Protein AF-0000000075607719 (afdb_homodimer)

Radius of gyration: 23.78 Å; Cα contacts (8 Å, |Δi|>4): 977; chains: 2; bounding box: 45×69×66 Å

Sequence (474 aa):
MRPRLVLFGDSITEQSFESGGWGAALTDRFARQADVVLRGLSGYNTRWALKVLPRAMEGAADADPAAVTVFFGANDASLPDQVQAHQNVPLEEYQTNLRAICAYFKERWPSAAIILITPPPIYETARIRDIYGVDDSARQAERTNEAAGSYAQACIAVAKELGHPVIDIWTKMQEFPDWQTSALSDGLHFTPTGNKILFDELVQTLAGIGFSKESLPYDLPLYPEIDPKDPMKAFGAMRPRLVLFGDSITEQSFESGGWGAALTDRFARQADVVLRGLSGYNTRWALKVLPRAMEGAADADPAAVTVFFGANDASLPDQVQAHQNVPLEEYQTNLRAICAYFKERWPSAAIILITPPPIYETARIRDIYGVDDSARQAERTNEAAGSYAQACIAVAKELGHPVIDIWTKMQEFPDWQTSALSDGLHFTPTGNKILFDELVQTLAGIGFSKESLPYDLPLYPEIDPKDPMKAFGA

Nearest PDB structures (foldseek):
  3mil-assembly1_B  TM=8.450E-01  e=1.207E-19  Saccharomyces cerevisiae
  1yzf-assembly1_A  TM=8.221E-01  e=1.209E-12  Enterococcus faecalis V583
  4oao-assembly1_B  TM=7.187E-01  e=6.125E-10  Geobacillus stearothermophilus
  4oap-assembly1_A  TM=7.215E-01  e=1.128E-09  Geobacillus stearothermophilus
  4rsh-assembly3_C  TM=8.138E-01  e=1.099E-07  Desulfitobacterium hafniense DCB-2

InterPro domains:
  IPR001087 GDSL lipase/esterase [PF00657] (5-202)
  IPR036514 SGNH hydrolase superfamily [G3DSA:3.40.50.1110] (2-234)
  IPR045136 Isoamyl acetate-hydrolyzing esterase Iah1-like [PTHR14209] (1-235)

Secondary structure (DSSP, 8-state):
---EEEEEESHHHHTTTSTT-HHHHHHHHTTTT-EEEEEE-TT--HHHHHHHHHHHTTTT-SS--SEEEEE--TTTTS-TTSTTGGG---HHHHHHHHHHHHHHHHHH-TTPEEEEEPPPP--HHHHHHHHHSS--TTSPPSS-HHHHHHHHHHHHHHHHHHT--EE-HHHHHHTSTTHHHHTBSSSSSBPHHHHHHHHHHHHHHHHHTT-STTTSPPSS--GGGS-TTSGGGGG--/---EEEEEESHHHHTTTSTT-HHHHHHHHTTTT-EEEEEE-TT--HHHHHHHHHHHTTTT-SS--SEEEEE--TTTTS-TTSTTGGG---HHHHHHHHHHHHHHHHHH-TTPEEEEEPPPP--HHHHHHHHHSS--TTSPPSS-HHHHHHHHHHHHHHHHHHT--EE-HHHHHHTSTTHHHHTBSSSSSBPHHHHHHHHHHHHHHHHHTT-STTTSPPSS--GGGS-TTSGGGGG--

Foldseek 3Di:
DAAEEEEAEEVLQVCQCPVLRLQVVVCVQCPQRHYYHGQYHYLAALVRCLVCVVVSCVVVDPAAHQAYEYEHQLQCLFDCPDPSVVSHDPLVRSLVSVLSSVVVSCVVHVNYAYEYEQFAAFDFQLQCCVVPVDRDPVDGGRHHRVSSVSNLVSRVVSCVVVVGHYHSNRVQLVVDPPSQVQADPRRGHGDSVVSVSVNVSVQVSCVVVPHHPVRTDGNFDDPVRADPVHRCVSVPD/DAAEEEEAEEVLQVCQCPVLRLQVVVCVQCPQRHYYHGQYHYLAALVRCLVCVVVSCVVVDPAAHQAYEYEHQLQCLFDCPDPSVVSHDPLVRSLVSVLSSVVVSCVVHVNYAYEYEQFAAFDFQLQCCVVPVDRDPVDGGRHHRVSSVSNLVSRVVSCVVVVGHYHSNRVQLVVDPPSQVQADPRRGHGDSVVSVSVNVSVQVSCVVVPHHPVRTDGNFDDPVRADPVHRCVSVPD

Solvent-accessible surface area (backbone atoms only — not comparable to full-atom values): 24107 Å² total; per-residue (Å²): 130,76,44,31,38,37,42,34,25,12,39,68,46,37,49,13,20,39,72,38,16,31,54,16,47,50,38,35,69,30,52,48,42,40,46,60,40,84,42,28,36,50,70,39,20,50,73,58,44,60,74,41,40,72,69,66,45,59,88,64,56,94,57,64,31,56,30,34,40,44,38,43,38,61,38,16,30,22,32,75,87,39,69,65,23,71,38,34,41,59,70,69,56,44,46,51,39,53,52,51,51,52,49,51,45,45,69,76,20,67,77,32,41,53,35,38,31,28,15,51,52,40,28,38,65,41,34,28,22,67,76,68,73,40,84,48,91,86,56,78,41,37,44,44,36,68,45,23,47,54,46,24,52,43,44,48,49,52,23,58,74,72,70,36,55,64,44,60,42,31,64,55,47,67,70,40,83,63,26,56,68,52,24,18,71,49,16,62,44,63,26,48,55,30,19,46,54,53,35,53,53,48,53,51,53,36,40,73,72,65,48,39,77,86,70,48,66,67,61,68,76,52,50,92,68,40,44,70,92,48,48,64,64,61,76,49,132,131,74,44,32,36,37,40,33,24,13,39,67,47,38,49,14,21,39,73,38,16,32,52,16,46,49,37,35,69,31,51,50,41,42,46,61,40,86,42,28,36,49,70,40,21,49,72,58,45,60,73,41,42,72,67,65,46,57,87,65,58,95,58,62,31,57,30,34,37,45,39,44,36,60,39,16,32,21,34,75,87,38,71,65,24,68,38,34,41,59,69,69,56,43,45,51,37,52,53,50,50,51,50,50,44,43,67,76,22,67,78,32,42,53,35,38,30,28,15,51,50,41,28,38,65,40,34,29,23,69,75,68,73,40,84,50,88,88,56,79,40,36,45,42,35,69,46,21,48,54,45,22,52,43,45,48,49,52,23,58,72,73,70,34,55,63,45,60,42,30,63,55,47,66,71,39,84,62,27,56,69,52,23,19,70,49,16,63,46,63,27,49,56,29,20,46,54,52,36,53,53,48,52,52,54,36,39,72,73,67,48,39,78,86,68,48,67,66,60,67,77,52,49,91,69,38,43,71,93,48,48,65,64,59,75,51,135

Structure (mmCIF, N/CA/C/O backbone):
data_AF-0000000075607719-model_v1
#
loop_
_entity.id
_entity.type
_entity.pdbx_description
1 polymer 'Uncharacterized protein'
#
loop_
_atom_site.group_PDB
_atom_site.id
_atom_site.type_symbol
_atom_site.label_atom_id
_atom_site.label_alt_id
_atom_site.label_comp_id
_atom_site.label_asym_id
_atom_site.label_entity_id
_atom_site.label_seq_id
_atom_site.pdbx_PDB_ins_code
_atom_site.Cartn_x
_atom_site.Cartn_y
_atom_site.Cartn_z
_atom_site.occupancy
_atom_site.B_iso_or_equiv
_atom_site.auth_seq_id
_atom_site.auth_comp_id
_atom_site.auth_asym_id
_atom_site.auth_atom_id
_atom_site.pdbx_PDB_model_num
ATOM 1 N N . MET A 1 1 ? -2.654 -5.449 19.297 1 75.88 1 MET A N 1
ATOM 2 C CA . MET A 1 1 ? -1.777 -5.156 18.172 1 75.88 1 MET A CA 1
ATOM 3 C C . MET A 1 1 ? -2.555 -5.18 16.859 1 75.88 1 MET A C 1
ATOM 5 O O . MET A 1 1 ? -3.457 -6 16.688 1 75.88 1 MET A O 1
ATOM 9 N N . ARG A 1 2 ? -2.336 -4.227 15.969 1 89.94 2 ARG A N 1
ATOM 10 C CA . ARG A 1 2 ? -2.947 -4.105 14.648 1 89.94 2 ARG A CA 1
ATOM 11 C C . ARG A 1 2 ? -2.689 -5.352 13.805 1 89.94 2 ARG A C 1
ATOM 13 O O . ARG A 1 2 ? -1.55 -5.805 13.695 1 89.94 2 ARG A O 1
ATOM 20 N N . PRO A 1 3 ? -3.789 -6.062 13.375 1 96 3 PRO A N 1
ATOM 21 C CA . PRO A 1 3 ? -3.578 -7.27 12.57 1 96 3 PRO A CA 1
ATOM 22 C C . PRO A 1 3 ? -2.85 -6.988 11.258 1 96 3 PRO A C 1
ATOM 24 O O . PRO A 1 3 ? -2.803 -5.84 10.812 1 96 3 PRO A O 1
ATOM 27 N N . ARG A 1 4 ? -2.307 -8.109 10.734 1 97.38 4 ARG A N 1
ATOM 28 C CA . ARG A 1 4 ? -1.564 -8.008 9.484 1 97.38 4 ARG A CA 1
ATOM 29 C C . ARG A 1 4 ? -2.121 -8.969 8.438 1 97.38 4 ARG A C 1
ATOM 31 O O . ARG A 1 4 ? -2.574 -10.062 8.773 1 97.38 4 ARG A O 1
ATOM 38 N N . LEU A 1 5 ? -2.148 -8.516 7.211 1 98.69 5 LEU A N 1
ATOM 39 C CA . LEU A 1 5 ? -2.396 -9.344 6.031 1 98.69 5 LEU A CA 1
ATOM 40 C C . LEU A 1 5 ? -1.133 -9.477 5.188 1 98.69 5 LEU A C 1
ATOM 42 O O . LEU A 1 5 ? -0.528 -8.477 4.805 1 98.69 5 LEU A O 1
ATOM 46 N N . VAL A 1 6 ? -0.726 -10.711 4.906 1 98.81 6 VAL A N 1
ATOM 47 C CA . VAL A 1 6 ? 0.466 -10.945 4.098 1 98.81 6 VAL A CA 1
ATOM 48 C C . VAL A 1 6 ? 0.059 -11.422 2.705 1 98.81 6 VAL A C 1
ATOM 50 O O . VAL A 1 6 ? -0.718 -12.375 2.568 1 98.81 6 VAL A O 1
ATOM 53 N N . LEU A 1 7 ? 0.53 -10.719 1.669 1 98.94 7 LEU A N 1
ATOM 54 C CA . LEU A 1 7 ? 0.236 -11.07 0.285 1 98.94 7 LEU A CA 1
ATOM 55 C C . LEU A 1 7 ? 1.417 -11.797 -0.353 1 98.94 7 LEU A C 1
ATOM 57 O O . LEU A 1 7 ? 2.43 -11.172 -0.68 1 98.94 7 LEU A O 1
ATOM 61 N N . PHE A 1 8 ? 1.287 -13.07 -0.515 1 98.94 8 PHE A N 1
ATOM 62 C CA . PHE A 1 8 ? 2.357 -13.891 -1.067 1 98.94 8 PHE A CA 1
ATOM 63 C C . PHE A 1 8 ? 1.982 -14.414 -2.449 1 98.94 8 PHE A C 1
ATOM 65 O O . PHE A 1 8 ? 0.894 -14.961 -2.639 1 98.94 8 PHE A O 1
ATOM 72 N N . GLY A 1 9 ? 2.881 -14.195 -3.393 1 98.88 9 GLY A N 1
ATOM 73 C CA . GLY A 1 9 ? 2.562 -14.656 -4.734 1 98.88 9 GLY A CA 1
ATOM 74 C C . GLY A 1 9 ? 3.602 -14.25 -5.766 1 98.88 9 GLY A C 1
ATOM 75 O O . GLY A 1 9 ? 4.742 -13.938 -5.414 1 98.88 9 GLY A O 1
ATOM 76 N N . ASP A 1 10 ? 3.244 -14.336 -7.016 1 98.69 10 ASP A N 1
ATOM 77 C CA . ASP A 1 10 ? 4.18 -14.078 -8.109 1 98.69 10 ASP A CA 1
ATOM 78 C C . ASP A 1 10 ? 4.117 -12.617 -8.555 1 98.69 10 ASP A C 1
ATOM 80 O O . ASP A 1 10 ? 4.043 -11.711 -7.723 1 98.69 10 ASP A O 1
ATOM 84 N N . SER A 1 11 ? 4.207 -12.352 -9.891 1 98.75 11 SER A N 1
ATOM 85 C CA . SER A 1 11 ? 4.254 -10.977 -10.398 1 98.75 11 SER A CA 1
ATOM 86 C C . SER A 1 11 ? 2.924 -10.266 -10.188 1 98.75 11 SER A C 1
ATOM 88 O O . SER A 1 11 ? 2.891 -9.055 -9.984 1 98.75 11 SER A O 1
ATOM 90 N N . ILE A 1 12 ? 1.839 -10.977 -10.281 1 98.88 12 ILE A N 1
ATOM 91 C CA . ILE A 1 12 ? 0.529 -10.359 -10.102 1 98.88 12 ILE A CA 1
ATOM 92 C C . ILE A 1 12 ? 0.403 -9.812 -8.688 1 98.88 12 ILE A C 1
ATOM 94 O O . ILE A 1 12 ? -0.2 -8.758 -8.469 1 98.88 12 ILE A O 1
ATOM 98 N N . THR A 1 13 ? 0.985 -10.523 -7.73 1 98.94 13 THR A N 1
ATOM 99 C CA . THR A 1 13 ? 1.04 -10.039 -6.355 1 98.94 13 THR A CA 1
ATOM 100 C C . THR A 1 13 ? 2.049 -8.898 -6.223 1 98.94 13 THR A C 1
ATOM 102 O O . THR A 1 13 ? 1.757 -7.871 -5.605 1 98.94 13 THR A O 1
ATOM 105 N N . GLU A 1 14 ? 3.236 -9.062 -6.824 1 98.81 14 GLU A N 1
ATOM 106 C CA . GLU A 1 14 ? 4.262 -8.023 -6.738 1 98.81 14 GLU A CA 1
ATOM 107 C C . GLU A 1 14 ? 3.752 -6.695 -7.289 1 98.81 14 GLU A C 1
ATOM 109 O O . GLU A 1 14 ? 4.094 -5.629 -6.766 1 98.81 14 GLU A O 1
ATOM 114 N N . GLN A 1 15 ? 2.896 -6.77 -8.266 1 98.75 15 GLN A N 1
ATOM 115 C CA . GLN A 1 15 ? 2.41 -5.582 -8.961 1 98.75 15 GLN A CA 1
ATOM 116 C C . GLN A 1 15 ? 1.126 -5.059 -8.328 1 98.75 15 GLN A C 1
ATOM 118 O O . GLN A 1 15 ? 0.489 -4.148 -8.859 1 98.75 15 GLN A O 1
ATOM 123 N N . SER A 1 16 ? 0.761 -5.602 -7.172 1 98.88 16 SER A N 1
ATOM 124 C CA . SER A 1 16 ? -0.547 -5.305 -6.598 1 98.88 16 SER A CA 1
ATOM 125 C C . SER A 1 16 ? -0.588 -3.9 -6.008 1 98.88 16 SER A C 1
ATOM 127 O O . SER A 1 16 ? -1.635 -3.449 -5.539 1 98.88 16 SER A O 1
ATOM 129 N N . PHE A 1 17 ? 0.496 -3.123 -6.105 1 98.81 17 PHE A N 1
ATOM 130 C CA . PHE A 1 17 ? 0.495 -1.762 -5.582 1 98.81 17 PHE A CA 1
ATOM 131 C C . PHE A 1 17 ? 0.686 -0.751 -6.707 1 98.81 17 PHE A C 1
ATOM 133 O O . PHE A 1 17 ? 0.879 0.44 -6.453 1 98.81 17 PHE A O 1
ATOM 140 N N . GLU A 1 18 ? 0.669 -1.187 -7.922 1 98.25 18 GLU A N 1
ATOM 141 C CA . GLU A 1 18 ? 0.534 -0.258 -9.039 1 98.25 18 GLU A CA 1
ATOM 142 C C . GLU A 1 18 ? -0.765 0.537 -8.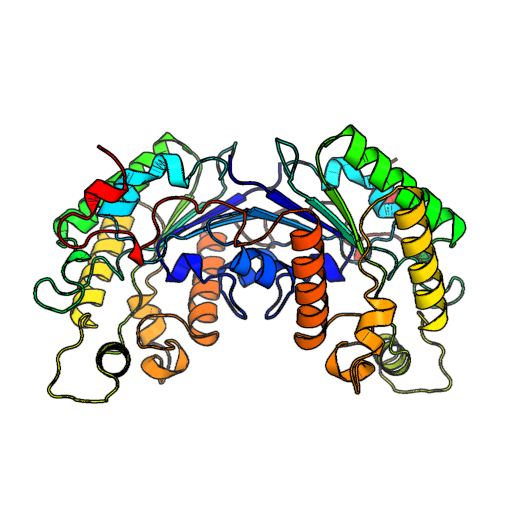945 1 98.25 18 GLU A C 1
ATOM 144 O O . GLU A 1 18 ? -1.632 0.223 -8.125 1 98.25 18 GLU A O 1
ATOM 149 N N . SER A 1 19 ? -0.853 1.609 -9.773 1 97.38 19 SER A N 1
ATOM 150 C CA . SER A 1 19 ? -2.088 2.385 -9.766 1 97.38 19 SER A CA 1
ATOM 151 C C . SER A 1 19 ? -3.299 1.502 -10.047 1 97.38 19 SER A C 1
ATOM 153 O O . SER A 1 19 ? -3.338 0.799 -11.055 1 97.38 19 SER A O 1
ATOM 155 N N . GLY A 1 20 ? -4.18 1.452 -9.055 1 97.5 20 GLY A N 1
ATOM 156 C CA . GLY A 1 20 ? -5.371 0.627 -9.195 1 97.5 20 GLY A CA 1
ATOM 157 C C . GLY A 1 20 ? -5.16 -0.803 -8.734 1 97.5 20 GLY A C 1
ATOM 158 O O . GLY A 1 20 ? -6.023 -1.66 -8.945 1 97.5 20 GLY A O 1
ATOM 159 N N . GLY A 1 21 ? -4.059 -1.127 -8.102 1 98.75 21 GLY A N 1
ATOM 160 C CA . GLY A 1 21 ? -3.729 -2.484 -7.703 1 98.75 21 GLY A CA 1
ATOM 161 C C . GLY A 1 21 ? -4.535 -2.967 -6.512 1 98.75 21 GLY A C 1
ATOM 162 O O . GLY A 1 21 ? -4.93 -2.168 -5.66 1 98.75 21 GLY A O 1
ATOM 163 N N . TRP A 1 22 ? -4.707 -4.258 -6.426 1 98.94 22 TRP A N 1
ATOM 164 C CA . TRP A 1 22 ? -5.57 -4.836 -5.402 1 98.94 22 TRP A CA 1
ATOM 165 C C . TRP A 1 22 ? -4.91 -4.766 -4.031 1 98.94 22 TRP A C 1
ATOM 167 O O . TRP A 1 22 ? -5.594 -4.656 -3.012 1 98.94 22 TRP A O 1
ATOM 177 N N . GLY A 1 23 ? -3.58 -4.859 -3.92 1 98.94 23 GLY A N 1
ATOM 178 C CA . GLY A 1 23 ? -2.895 -4.676 -2.65 1 98.94 23 GLY A CA 1
ATOM 179 C C . GLY A 1 23 ? -3.029 -3.27 -2.098 1 98.94 23 GLY A C 1
ATOM 180 O O . GLY A 1 23 ? -3.23 -3.086 -0.896 1 98.94 23 GLY A O 1
ATOM 181 N N . ALA A 1 24 ? -2.887 -2.285 -3.01 1 98.88 24 ALA A N 1
ATOM 182 C CA . ALA A 1 24 ? -3.08 -0.894 -2.607 1 98.88 24 ALA A CA 1
ATOM 183 C C . ALA A 1 24 ? -4.508 -0.655 -2.123 1 98.88 24 ALA A C 1
ATOM 185 O O . ALA A 1 24 ? -4.719 -0.017 -1.09 1 98.88 24 ALA A O 1
ATOM 186 N N . ALA A 1 25 ? -5.434 -1.205 -2.857 1 98.88 25 ALA A N 1
ATOM 187 C CA . ALA A 1 25 ? -6.836 -1.051 -2.49 1 98.88 25 ALA A CA 1
ATOM 188 C C . ALA A 1 25 ? -7.117 -1.679 -1.128 1 98.88 25 ALA A C 1
ATOM 190 O O . ALA A 1 25 ? -7.887 -1.133 -0.332 1 98.88 25 ALA A O 1
ATOM 191 N N . LEU A 1 26 ? -6.52 -2.812 -0.906 1 98.88 26 LEU A N 1
ATOM 192 C CA . LEU A 1 26 ? -6.68 -3.479 0.382 1 98.88 26 LEU A CA 1
ATOM 193 C C . LEU A 1 26 ? -6.121 -2.621 1.511 1 98.88 26 LEU A C 1
ATOM 195 O O . LEU A 1 26 ? -6.734 -2.506 2.574 1 98.88 26 LEU A O 1
ATOM 199 N N . THR A 1 27 ? -4.941 -2.027 1.295 1 98.81 27 THR A N 1
ATOM 200 C CA . THR A 1 27 ? -4.301 -1.163 2.279 1 98.81 27 THR A CA 1
ATOM 201 C C . THR A 1 27 ? -5.172 0.053 2.58 1 98.81 27 THR A C 1
ATOM 203 O O . THR A 1 27 ? -5.32 0.447 3.738 1 98.81 27 THR A O 1
ATOM 206 N N . ASP A 1 28 ? -5.719 0.573 1.542 1 98.62 28 ASP A N 1
ATOM 207 C CA . ASP A 1 28 ? -6.613 1.715 1.706 1 98.62 28 ASP A CA 1
ATOM 208 C C . ASP A 1 28 ? -7.852 1.33 2.508 1 98.62 28 ASP A C 1
ATOM 210 O O . ASP A 1 28 ? -8.242 2.037 3.441 1 98.62 28 ASP A O 1
ATOM 214 N N . ARG A 1 29 ? -8.461 0.216 2.182 1 98.38 29 ARG A N 1
ATOM 215 C CA . ARG A 1 29 ? -9.688 -0.243 2.824 1 98.38 29 ARG A CA 1
ATOM 216 C C . ARG A 1 29 ? -9.484 -0.429 4.324 1 98.38 29 ARG A C 1
ATOM 218 O O . ARG A 1 29 ? -10.359 -0.098 5.121 1 98.38 29 ARG A O 1
ATOM 225 N N . PHE A 1 30 ? -8.344 -0.918 4.66 1 98.38 30 PHE A N 1
ATOM 226 C CA . PHE A 1 30 ? -8.141 -1.287 6.055 1 98.38 30 PHE A CA 1
ATOM 227 C C . PHE A 1 30 ? -7.184 -0.314 6.738 1 98.38 30 PHE A C 1
ATOM 229 O O . PHE A 1 30 ? -6.57 -0.648 7.754 1 98.38 30 PHE A O 1
ATOM 236 N N . ALA A 1 31 ? -7.133 0.911 6.07 1 97 31 ALA A N 1
ATOM 237 C CA . ALA A 1 31 ? -6.352 1.951 6.738 1 97 31 ALA A CA 1
ATOM 238 C C . ALA A 1 31 ? -6.824 2.152 8.172 1 97 31 ALA A C 1
ATOM 240 O O . ALA A 1 31 ? -8.031 2.186 8.438 1 97 31 ALA A O 1
ATOM 241 N N . ARG A 1 32 ? -5.918 2.18 9.188 1 96.38 32 ARG A N 1
ATOM 242 C CA . ARG A 1 32 ? -6.184 2.408 10.609 1 96.38 32 ARG A CA 1
ATOM 243 C C . ARG A 1 32 ? -6.707 1.142 11.273 1 96.38 32 ARG A C 1
ATOM 245 O O . ARG A 1 32 ? -7.172 1.183 12.414 1 96.38 32 ARG A O 1
ATOM 252 N N . GLN A 1 33 ? -6.766 0.029 10.562 1 97.69 33 GLN A N 1
ATOM 253 C CA . GLN A 1 33 ? -7.301 -1.192 11.156 1 97.69 33 GLN A CA 1
ATOM 254 C C . GLN A 1 33 ? -6.32 -2.352 11.008 1 97.69 33 GLN A C 1
ATOM 256 O O . GLN A 1 33 ? -6.227 -3.209 11.891 1 97.69 33 GLN A O 1
ATOM 261 N N . ALA A 1 34 ? -5.547 -2.387 9.875 1 97.94 34 ALA A N 1
ATOM 262 C CA . ALA A 1 34 ? -4.641 -3.496 9.594 1 97.94 34 ALA A CA 1
ATOM 263 C C . ALA A 1 34 ? -3.48 -3.045 8.711 1 97.94 34 ALA A C 1
ATOM 265 O O . ALA A 1 34 ? -3.582 -2.033 8.016 1 97.94 34 ALA A O 1
ATOM 266 N N . ASP A 1 35 ? -2.414 -3.754 8.828 1 97.88 35 ASP A N 1
ATOM 267 C CA . ASP A 1 35 ? -1.289 -3.566 7.918 1 97.88 35 ASP A CA 1
ATOM 268 C C . ASP A 1 35 ? -1.28 -4.637 6.828 1 97.88 35 ASP A C 1
ATOM 270 O O . ASP A 1 35 ? -1.617 -5.793 7.086 1 97.88 35 ASP A O 1
ATOM 274 N N . VAL A 1 36 ? -0.948 -4.238 5.648 1 98.62 36 VAL A N 1
ATOM 275 C CA . VAL A 1 36 ? -0.794 -5.148 4.516 1 98.62 36 VAL A CA 1
ATOM 276 C C . VAL A 1 36 ? 0.68 -5.246 4.129 1 98.62 36 VAL A C 1
ATOM 278 O O . VAL A 1 36 ? 1.356 -4.227 3.971 1 98.62 36 VAL A O 1
ATOM 281 N N . VAL A 1 37 ? 1.178 -6.469 4.027 1 98.31 37 VAL A N 1
ATOM 282 C CA . VAL A 1 37 ? 2.588 -6.699 3.73 1 98.31 37 VAL A CA 1
ATOM 283 C C . VAL A 1 37 ? 2.721 -7.418 2.389 1 98.31 37 VAL A C 1
ATOM 285 O O . VAL A 1 37 ? 2.111 -8.469 2.174 1 98.31 37 VAL A O 1
ATOM 288 N N . LEU A 1 38 ? 3.518 -6.84 1.524 1 98.75 38 LEU A N 1
ATOM 289 C CA . LEU A 1 38 ? 3.691 -7.344 0.168 1 98.75 38 LEU A CA 1
ATOM 290 C C . LEU A 1 38 ? 4.879 -8.297 0.091 1 98.75 38 LEU A C 1
ATOM 292 O O . LEU A 1 38 ? 6.004 -7.926 0.426 1 98.75 38 LEU A O 1
ATOM 296 N N . ARG A 1 39 ? 4.613 -9.492 -0.317 1 98.69 39 ARG A N 1
ATOM 297 C CA . ARG A 1 39 ? 5.637 -10.5 -0.581 1 98.69 39 ARG A CA 1
ATOM 298 C C . ARG A 1 39 ? 5.41 -11.164 -1.936 1 98.69 39 ARG A C 1
ATOM 300 O O . ARG A 1 39 ? 5.328 -12.391 -2.025 1 98.69 39 ARG A O 1
ATOM 307 N N . GLY A 1 40 ? 5.355 -10.32 -2.961 1 98.75 40 GLY A N 1
ATOM 308 C CA . GLY A 1 40 ? 5.25 -10.789 -4.332 1 98.75 40 GLY A CA 1
ATOM 309 C C . GLY A 1 40 ? 6.602 -11.023 -4.988 1 98.75 40 GLY A C 1
ATOM 310 O O . GLY A 1 40 ? 7.535 -10.242 -4.797 1 98.75 40 GLY A O 1
ATOM 311 N N . LEU A 1 41 ? 6.73 -12.125 -5.746 1 98.5 41 LEU A N 1
ATOM 312 C CA . LEU A 1 41 ? 7.969 -12.523 -6.406 1 98.5 41 LEU A CA 1
ATOM 313 C C . LEU A 1 41 ? 7.742 -12.758 -7.895 1 98.5 41 LEU A C 1
ATOM 315 O O . LEU A 1 41 ? 7.398 -13.867 -8.305 1 98.5 41 LEU A O 1
ATOM 319 N N . SER A 1 42 ? 8.023 -11.711 -8.703 1 98.19 42 SER A N 1
ATOM 320 C CA . SER A 1 42 ? 7.77 -11.742 -10.141 1 98.19 42 SER A CA 1
ATOM 321 C C . SER A 1 42 ? 8.477 -12.914 -10.805 1 98.19 42 SER A C 1
ATOM 323 O O . SER A 1 42 ? 9.664 -13.148 -10.57 1 98.19 42 SER A O 1
ATOM 325 N N . GLY A 1 43 ? 7.746 -13.641 -11.555 1 97.88 43 GLY A N 1
ATOM 326 C CA . GLY A 1 43 ? 8.297 -14.727 -12.352 1 97.88 43 GLY A CA 1
ATOM 327 C C . GLY A 1 43 ? 8.359 -16.047 -11.594 1 97.88 43 GLY A C 1
ATOM 328 O O . GLY A 1 43 ? 8.594 -17.094 -12.188 1 97.88 43 GLY A O 1
ATOM 329 N N . TYR A 1 44 ? 8.141 -16.016 -10.328 1 98.5 44 TYR A N 1
ATOM 330 C CA . TYR A 1 44 ? 8.328 -17.219 -9.508 1 98.5 44 TYR A CA 1
ATOM 331 C C . TYR A 1 44 ? 7.16 -18.188 -9.688 1 98.5 44 TYR A C 1
ATOM 333 O O . TYR A 1 44 ? 6.004 -17.766 -9.773 1 98.5 44 TYR A O 1
ATOM 341 N N . ASN A 1 45 ? 7.461 -19.438 -9.812 1 98.69 45 ASN A N 1
ATOM 342 C CA . ASN A 1 45 ? 6.52 -20.547 -9.711 1 98.69 45 ASN A CA 1
ATOM 343 C C . ASN A 1 45 ? 6.512 -21.141 -8.305 1 98.69 45 ASN A C 1
ATOM 345 O O . ASN A 1 45 ? 7.211 -20.672 -7.414 1 98.69 45 ASN A O 1
ATOM 349 N N . THR A 1 46 ? 5.672 -22.109 -8.078 1 98.81 46 THR A N 1
ATOM 350 C CA . THR A 1 46 ? 5.52 -22.656 -6.734 1 98.81 46 THR A CA 1
ATOM 351 C C . THR A 1 46 ? 6.785 -23.391 -6.301 1 98.81 46 THR A C 1
ATOM 353 O O . THR A 1 46 ? 7.113 -23.438 -5.113 1 98.81 46 THR A O 1
ATOM 356 N N . ARG A 1 47 ? 7.516 -24.016 -7.281 1 98.19 47 ARG A N 1
ATOM 357 C CA . ARG A 1 47 ? 8.758 -24.703 -6.965 1 98.19 47 ARG A CA 1
ATOM 358 C C . ARG A 1 47 ? 9.789 -23.734 -6.395 1 98.19 47 ARG A C 1
ATOM 360 O O . ARG A 1 47 ? 10.414 -24.016 -5.371 1 98.19 47 ARG A O 1
ATOM 367 N N . TRP A 1 48 ? 9.969 -22.641 -7.031 1 98.06 48 TRP A N 1
ATOM 368 C CA . TRP A 1 48 ? 10.906 -21.609 -6.586 1 98.06 48 TRP A CA 1
ATOM 369 C C . TRP A 1 48 ? 10.438 -20.984 -5.277 1 98.06 48 TRP A C 1
ATOM 371 O O . TRP A 1 48 ? 11.234 -20.75 -4.367 1 98.06 48 TRP A O 1
ATOM 381 N N . ALA A 1 49 ? 9.141 -20.672 -5.172 1 98.31 49 ALA A N 1
ATOM 382 C CA . ALA A 1 49 ? 8.562 -20.078 -3.971 1 98.31 49 ALA A CA 1
ATOM 383 C C . ALA A 1 49 ? 8.82 -20.953 -2.748 1 98.31 49 ALA A C 1
ATOM 385 O O . ALA A 1 49 ? 9.18 -20.438 -1.682 1 98.31 49 ALA A O 1
ATOM 386 N N . LEU A 1 50 ? 8.609 -22.219 -2.928 1 97.81 50 LEU A N 1
ATOM 387 C CA . LEU A 1 50 ? 8.812 -23.141 -1.825 1 97.81 50 LEU A CA 1
ATOM 388 C C . LEU A 1 50 ? 10.266 -23.109 -1.355 1 97.81 50 LEU A C 1
ATOM 390 O O . LEU A 1 50 ? 10.539 -23.188 -0.154 1 97.81 50 LEU A O 1
ATOM 394 N N . LYS A 1 51 ? 11.18 -22.969 -2.266 1 96.75 51 LYS A N 1
ATOM 395 C CA . LYS A 1 51 ? 12.609 -22.969 -1.962 1 96.75 51 LYS A CA 1
ATOM 396 C C . LYS A 1 51 ? 12.992 -21.75 -1.125 1 96.75 51 LYS A C 1
ATOM 398 O O . LYS A 1 51 ? 13.875 -21.828 -0.269 1 96.75 51 LYS A O 1
ATOM 403 N N . VAL A 1 52 ? 12.312 -20.688 -1.309 1 97.19 52 VAL A N 1
ATOM 404 C CA . VAL A 1 52 ? 12.773 -19.438 -0.7 1 97.19 52 VAL A CA 1
ATOM 405 C C . VAL A 1 52 ? 11.797 -18.984 0.381 1 97.19 52 VAL A C 1
ATOM 407 O O . VAL A 1 52 ? 11.93 -17.906 0.936 1 97.19 52 VAL A O 1
ATOM 410 N N . LEU A 1 53 ? 10.891 -19.812 0.711 1 97.56 53 LEU A N 1
ATOM 411 C CA . LEU A 1 53 ? 9.719 -19.453 1.508 1 97.56 53 LEU A CA 1
ATOM 412 C C . LEU A 1 53 ? 10.141 -18.844 2.842 1 97.56 53 LEU A C 1
ATOM 414 O O . LEU A 1 53 ? 9.688 -17.766 3.199 1 97.56 53 LEU A O 1
ATOM 418 N N . PRO A 1 54 ? 11.055 -19.391 3.641 1 96.31 54 PRO A N 1
ATOM 419 C CA . PRO A 1 54 ? 11.445 -18.781 4.91 1 96.31 54 PRO A CA 1
ATOM 420 C C . PRO A 1 54 ? 12.07 -17.391 4.734 1 96.31 54 PRO A C 1
ATOM 422 O O . PRO A 1 54 ? 11.766 -16.469 5.5 1 96.31 54 PRO A O 1
ATOM 425 N N . ARG A 1 55 ? 12.867 -17.25 3.703 1 95.81 55 ARG A N 1
ATOM 426 C CA . ARG A 1 55 ? 13.516 -15.969 3.451 1 95.81 55 ARG A CA 1
ATOM 427 C C . ARG A 1 55 ? 12.508 -14.922 2.996 1 95.81 55 ARG A C 1
ATOM 429 O O . ARG A 1 55 ? 12.586 -13.758 3.389 1 95.81 55 ARG A O 1
ATOM 436 N N . ALA A 1 56 ? 11.578 -15.398 2.162 1 96.88 56 ALA A N 1
ATOM 437 C CA . ALA A 1 56 ? 10.555 -14.492 1.648 1 96.88 56 ALA A CA 1
ATOM 438 C C . ALA A 1 56 ? 9.703 -13.938 2.781 1 96.88 56 ALA A C 1
ATOM 440 O O . ALA A 1 56 ? 9.195 -12.812 2.689 1 96.88 56 ALA A O 1
ATOM 441 N N . MET A 1 57 ? 9.633 -14.68 3.893 1 97.12 57 MET A N 1
ATOM 442 C CA . MET A 1 57 ? 8.719 -14.297 4.965 1 97.12 57 MET A CA 1
ATOM 443 C C . MET A 1 57 ? 9.461 -13.578 6.086 1 97.12 57 MET A C 1
ATOM 445 O O . MET A 1 57 ? 8.859 -13.148 7.07 1 97.12 57 MET A O 1
ATOM 449 N N . GLU A 1 58 ? 10.742 -13.453 5.898 1 94 58 GLU A N 1
ATOM 450 C CA . GLU A 1 58 ? 11.492 -12.727 6.914 1 94 58 GLU A CA 1
ATOM 451 C C . GLU A 1 58 ? 10.93 -11.32 7.121 1 94 58 GLU A C 1
ATOM 453 O O . GLU A 1 58 ? 10.75 -10.57 6.16 1 94 58 GLU A O 1
ATOM 458 N N . GLY A 1 59 ? 10.57 -11.031 8.375 1 92 59 GLY A N 1
ATOM 459 C CA . GLY A 1 59 ? 10.102 -9.703 8.734 1 92 59 GLY A CA 1
ATOM 460 C C . GLY A 1 59 ? 8.664 -9.445 8.312 1 92 59 GLY A C 1
ATOM 461 O O . GLY A 1 59 ? 8.148 -8.336 8.477 1 92 59 GLY A O 1
ATOM 462 N N . ALA A 1 60 ? 7.992 -10.492 7.742 1 94.44 60 ALA A N 1
ATOM 463 C CA . ALA A 1 60 ? 6.629 -10.289 7.262 1 94.44 60 ALA A CA 1
ATOM 464 C C . ALA A 1 60 ? 5.66 -10.102 8.43 1 94.44 60 ALA A C 1
ATOM 466 O O . ALA A 1 60 ? 4.766 -9.258 8.367 1 94.44 60 ALA A O 1
ATOM 467 N N . ALA A 1 61 ? 5.879 -10.836 9.461 1 92.19 61 ALA A N 1
ATOM 468 C CA . ALA A 1 61 ? 5.035 -10.75 10.648 1 92.19 61 ALA A CA 1
ATOM 469 C C . ALA A 1 61 ? 5.719 -11.375 11.859 1 92.19 61 ALA A C 1
ATOM 471 O O . ALA A 1 61 ? 6.258 -12.477 11.773 1 92.19 61 ALA A O 1
ATOM 472 N N . ASP A 1 62 ? 5.684 -10.648 12.883 1 86.75 62 ASP A N 1
ATOM 473 C CA . ASP A 1 62 ? 6.258 -11.156 14.125 1 86.75 62 ASP A CA 1
ATOM 474 C C . ASP A 1 62 ? 5.262 -12.047 14.867 1 86.75 62 ASP A C 1
ATOM 476 O O . ASP A 1 62 ? 5.66 -12.977 15.57 1 86.75 62 ASP A O 1
ATOM 480 N N . ALA A 1 63 ? 4.074 -11.688 14.797 1 91.31 63 ALA A N 1
ATOM 481 C CA . ALA A 1 63 ? 2.953 -12.477 15.305 1 91.31 63 ALA A CA 1
ATOM 482 C C . ALA A 1 63 ? 2.119 -13.039 14.156 1 91.31 63 ALA A C 1
ATOM 484 O O . ALA A 1 63 ? 2.316 -12.664 12.992 1 91.31 63 ALA A O 1
ATOM 485 N N . ASP A 1 64 ? 1.211 -13.984 14.508 1 97.06 64 ASP A N 1
ATOM 486 C CA . ASP A 1 64 ? 0.362 -14.547 13.469 1 97.06 64 ASP A CA 1
ATOM 487 C C . ASP A 1 64 ? -0.409 -13.453 12.734 1 97.06 64 ASP A C 1
ATOM 489 O O . ASP A 1 64 ? -1.185 -12.719 13.344 1 97.06 64 ASP A O 1
ATOM 493 N N . PRO A 1 65 ? -0.162 -13.352 11.438 1 98.12 65 PRO A N 1
ATOM 494 C CA . PRO A 1 65 ? -1.067 -12.484 10.688 1 98.12 65 PRO A CA 1
ATOM 495 C C . PRO A 1 65 ? -2.504 -13 10.672 1 98.12 65 PRO A C 1
ATOM 497 O O . PRO A 1 65 ? -2.748 -14.172 10.977 1 98.12 65 PRO A O 1
ATOM 500 N N . ALA A 1 66 ? -3.4 -12.07 10.398 1 98.12 66 ALA A N 1
ATOM 501 C CA . ALA A 1 66 ? -4.797 -12.492 10.297 1 98.12 66 ALA A CA 1
ATOM 502 C C . ALA A 1 66 ? -4.996 -13.438 9.117 1 98.12 66 ALA A C 1
ATOM 504 O O . ALA A 1 66 ? -5.746 -14.414 9.211 1 98.12 66 ALA A O 1
ATOM 505 N N . ALA A 1 67 ? -4.324 -13.117 8.023 1 98.75 67 ALA A N 1
ATOM 506 C CA . ALA A 1 67 ? -4.426 -13.961 6.84 1 98.75 67 ALA A CA 1
ATOM 507 C C . ALA A 1 67 ? -3.172 -13.852 5.977 1 98.75 67 ALA A C 1
ATOM 509 O O . ALA A 1 67 ? -2.439 -12.859 6.059 1 98.75 67 ALA A O 1
ATOM 510 N N . VAL A 1 68 ? -2.93 -14.852 5.223 1 98.88 68 VAL A N 1
ATOM 511 C CA . VAL A 1 68 ? -1.919 -14.883 4.172 1 98.88 68 VAL A CA 1
ATOM 512 C C . VAL A 1 68 ? -2.543 -15.375 2.867 1 98.88 68 VAL A C 1
ATOM 514 O O . VAL A 1 68 ? -3.242 -16.391 2.855 1 98.88 68 VAL A O 1
ATOM 517 N N . THR A 1 69 ? -2.381 -14.594 1.823 1 98.94 69 THR A N 1
ATOM 518 C CA . THR A 1 69 ? -2.805 -15.07 0.513 1 98.94 69 THR A CA 1
ATOM 519 C C . THR A 1 69 ? -1.678 -15.836 -0.174 1 98.94 69 THR A C 1
ATOM 521 O O . THR A 1 69 ? -0.503 -15.508 -0.008 1 98.94 69 THR A O 1
ATOM 524 N N . VAL A 1 70 ? -2.035 -16.859 -0.869 1 99 70 VAL A N 1
ATOM 525 C CA . VAL A 1 70 ? -1.128 -17.641 -1.709 1 99 70 VAL A CA 1
ATOM 526 C C . VAL A 1 70 ? -1.604 -17.609 -3.158 1 99 70 VAL A C 1
ATOM 528 O O . VAL A 1 70 ? -2.59 -18.25 -3.512 1 99 70 VAL A O 1
ATOM 531 N N . PHE A 1 71 ? -0.888 -16.828 -3.998 1 98.94 71 PHE A N 1
ATOM 532 C CA . PHE A 1 71 ? -1.355 -16.531 -5.348 1 98.94 71 PHE A CA 1
ATOM 533 C C . PHE A 1 71 ? -0.283 -16.859 -6.379 1 98.94 71 PHE A C 1
ATOM 535 O O . PHE A 1 71 ? 0.492 -15.992 -6.781 1 98.94 71 PHE A O 1
ATOM 542 N N . PHE A 1 72 ? -0.212 -18.141 -6.738 1 98.94 72 PHE A N 1
ATOM 543 C CA . PHE A 1 72 ? 0.694 -18.703 -7.734 1 98.94 72 PHE A CA 1
ATOM 544 C C . PHE A 1 72 ? -0.073 -19.516 -8.766 1 98.94 72 PHE A C 1
ATOM 546 O O . PHE A 1 72 ? -1.306 -19.547 -8.75 1 98.94 72 PHE A O 1
ATOM 553 N N . GLY A 1 73 ? 0.618 -20.109 -9.719 1 98.88 73 GLY A N 1
ATOM 554 C CA . GLY A 1 73 ? 0.005 -20.969 -10.719 1 98.88 73 GLY A CA 1
ATOM 555 C C . GLY A 1 73 ? 0.115 -20.406 -12.125 1 98.88 73 GLY A C 1
ATOM 556 O O . GLY A 1 73 ? 0.187 -21.172 -13.094 1 98.88 73 GLY A O 1
ATOM 557 N N . ALA A 1 74 ? 0.102 -19.078 -12.25 1 98.62 74 ALA A N 1
ATOM 558 C CA . ALA A 1 74 ? 0.206 -18.453 -13.562 1 98.62 74 ALA A CA 1
ATOM 559 C C . ALA A 1 74 ? 1.491 -18.875 -14.273 1 98.62 74 ALA A C 1
ATOM 561 O O . ALA A 1 74 ? 1.467 -19.266 -15.445 1 98.62 74 ALA A O 1
ATOM 562 N N . ASN A 1 75 ? 2.6 -18.797 -13.539 1 98.56 75 ASN A N 1
ATOM 563 C CA . ASN A 1 75 ? 3.883 -19.219 -14.102 1 98.56 75 ASN A CA 1
ATOM 564 C C . ASN A 1 75 ? 4.016 -20.734 -14.156 1 98.56 75 ASN A C 1
ATOM 566 O O . ASN A 1 75 ? 4.547 -21.281 -15.125 1 98.56 75 ASN A O 1
ATOM 570 N N . ASP A 1 76 ? 3.49 -21.422 -13.188 1 98.81 76 ASP A N 1
ATOM 571 C CA . ASP A 1 76 ? 3.488 -22.875 -13.148 1 98.81 76 ASP A CA 1
ATOM 572 C C . ASP A 1 76 ? 2.822 -23.469 -14.391 1 98.81 76 ASP A C 1
ATOM 574 O O . ASP A 1 76 ? 3.242 -24.516 -14.891 1 98.81 76 ASP A O 1
ATOM 578 N N . ALA A 1 77 ? 1.87 -22.766 -14.883 1 98.56 77 ALA A N 1
ATOM 579 C CA . ALA A 1 77 ? 1.01 -23.266 -15.953 1 98.56 77 ALA A CA 1
ATOM 580 C C . ALA A 1 77 ? 1.625 -23 -17.328 1 98.56 77 ALA A C 1
ATOM 582 O O . ALA A 1 77 ? 1.001 -23.25 -18.359 1 98.56 77 ALA A O 1
ATOM 583 N N . SER A 1 78 ? 2.816 -22.406 -17.312 1 97.75 78 SER A N 1
ATOM 584 C CA . SER A 1 78 ? 3.498 -22.297 -18.609 1 97.75 78 SER A CA 1
ATOM 585 C C . SER A 1 78 ? 3.617 -23.656 -19.281 1 97.75 78 SER A C 1
ATOM 587 O O . SER A 1 78 ? 3.75 -24.688 -18.609 1 97.75 78 SER A O 1
ATOM 589 N N . LEU A 1 79 ? 3.561 -23.625 -20.609 1 96.62 79 LEU A N 1
ATOM 590 C CA . LEU A 1 79 ? 3.631 -24.875 -21.359 1 96.62 79 LEU A CA 1
ATOM 591 C C . LEU A 1 79 ? 5.055 -25.422 -21.359 1 96.62 79 LEU A C 1
ATOM 593 O O . LEU A 1 79 ? 6.016 -24.672 -21.5 1 96.62 79 LEU A O 1
ATOM 597 N N . PRO A 1 80 ? 5.199 -26.719 -21.188 1 93.94 80 PRO A N 1
ATOM 598 C CA . PRO A 1 80 ? 6.527 -27.328 -21.062 1 93.94 80 PRO A CA 1
ATOM 599 C C . PRO A 1 80 ? 7.305 -27.344 -22.375 1 93.94 80 PRO A C 1
ATOM 601 O O . PRO A 1 80 ? 8.508 -27.609 -22.391 1 93.94 80 PRO A O 1
ATOM 604 N N . ASP A 1 81 ? 6.715 -26.984 -23.5 1 91.62 81 ASP A N 1
ATOM 605 C CA . ASP A 1 81 ? 7.371 -27.109 -24.797 1 91.62 81 ASP A CA 1
ATOM 606 C C . ASP A 1 81 ? 7.375 -25.781 -25.531 1 91.62 81 ASP A C 1
ATOM 608 O O . ASP A 1 81 ? 7.527 -25.734 -26.766 1 91.62 81 ASP A O 1
ATOM 612 N N . GLN A 1 82 ? 7.125 -24.75 -24.875 1 89.69 82 GLN A N 1
ATOM 613 C CA . GLN A 1 82 ? 7.102 -23.422 -25.469 1 89.69 82 GLN A CA 1
ATOM 614 C C . GLN A 1 82 ? 8.148 -22.516 -24.828 1 89.69 82 GLN A C 1
ATOM 616 O O . GLN A 1 82 ? 8.938 -22.953 -24 1 89.69 82 GLN A O 1
ATOM 621 N N . VAL A 1 83 ? 8.102 -21.297 -25.375 1 85.31 83 VAL A N 1
ATOM 622 C CA . VAL A 1 83 ? 9 -20.312 -24.766 1 85.31 83 VAL A CA 1
ATOM 623 C C . VAL A 1 83 ? 8.688 -20.156 -23.281 1 85.31 83 VAL A C 1
ATOM 625 O O . VAL A 1 83 ? 7.543 -20.375 -22.859 1 85.31 83 VAL A O 1
ATOM 628 N N . GLN A 1 84 ? 9.609 -20.078 -22.344 1 89.38 84 GLN A N 1
ATOM 629 C CA . GLN A 1 84 ? 9.516 -19.938 -20.891 1 89.38 84 GLN A CA 1
ATOM 630 C C . GLN A 1 84 ? 9.188 -21.281 -20.234 1 89.38 84 GLN A C 1
ATOM 632 O O . GLN A 1 84 ? 8.57 -21.312 -19.156 1 89.38 84 GLN A O 1
ATOM 637 N N . ALA A 1 85 ? 9.367 -22.375 -20.906 1 92.19 85 ALA A N 1
ATOM 638 C CA . ALA A 1 85 ? 9.125 -23.719 -20.422 1 92.19 85 ALA A CA 1
ATOM 639 C C . ALA A 1 85 ? 9.797 -23.953 -19.062 1 92.19 85 ALA A C 1
ATOM 641 O O . ALA A 1 85 ? 9.352 -24.781 -18.281 1 92.19 85 ALA A O 1
ATOM 642 N N . HIS A 1 86 ? 10.797 -23.188 -18.781 1 91.81 86 HIS A N 1
ATOM 643 C CA . HIS A 1 86 ? 11.547 -23.359 -17.547 1 91.81 86 HIS A CA 1
ATOM 644 C C . HIS A 1 86 ? 10.703 -22.984 -16.328 1 91.81 86 HIS A C 1
ATOM 646 O O . HIS A 1 86 ? 11.055 -23.312 -15.195 1 91.81 86 HIS A O 1
ATOM 652 N N . GLN A 1 87 ? 9.641 -22.297 -16.516 1 95.75 87 GLN A N 1
ATOM 653 C CA . GLN A 1 87 ? 8.758 -21.906 -15.422 1 95.75 87 GLN A CA 1
ATOM 654 C C . GLN A 1 87 ? 7.734 -23 -15.133 1 95.75 87 GLN A C 1
ATOM 656 O O . GLN A 1 87 ? 7.102 -23 -14.07 1 95.75 87 GLN A O 1
ATOM 661 N N . ASN A 1 88 ? 7.566 -23.922 -16.062 1 97.81 88 ASN A N 1
ATOM 662 C CA . ASN A 1 88 ? 6.531 -24.938 -15.922 1 97.81 88 ASN A CA 1
ATOM 663 C C . ASN A 1 88 ? 6.77 -25.812 -14.703 1 97.81 88 ASN A C 1
ATOM 665 O O . ASN A 1 88 ? 7.895 -26.25 -14.453 1 97.81 88 ASN A O 1
ATOM 669 N N . VAL A 1 89 ? 5.773 -26 -13.938 1 98.56 89 VAL A N 1
ATOM 670 C CA . VAL A 1 89 ? 5.715 -26.984 -12.859 1 98.56 89 VAL A CA 1
ATOM 671 C C . VAL A 1 89 ? 4.602 -27.984 -13.141 1 98.56 89 VAL A C 1
ATOM 673 O O . VAL A 1 89 ? 3.428 -27.609 -13.234 1 98.56 89 VAL A O 1
ATOM 676 N N . PRO A 1 90 ? 4.941 -29.266 -13.305 1 98.62 90 PRO A N 1
ATOM 677 C CA . PRO A 1 90 ? 3.883 -30.234 -13.555 1 98.62 90 PRO A CA 1
ATOM 678 C C . PRO A 1 90 ? 2.744 -30.141 -12.539 1 98.62 90 PRO A C 1
ATOM 680 O O . PRO A 1 90 ? 2.986 -29.875 -11.359 1 98.62 90 PRO A O 1
ATOM 683 N N . LEU A 1 91 ? 1.534 -30.438 -13 1 98.69 91 LEU A N 1
ATOM 684 C CA . LEU A 1 91 ? 0.307 -30.188 -12.25 1 98.69 91 LEU A CA 1
ATOM 685 C C . LEU A 1 91 ? 0.363 -30.875 -10.883 1 98.69 91 LEU A C 1
ATOM 687 O O . LEU A 1 91 ? 0.011 -30.281 -9.867 1 98.69 91 LEU A O 1
ATOM 691 N N . GLU A 1 92 ? 0.798 -32.094 -10.836 1 98.69 92 GLU A N 1
ATOM 692 C CA . GLU A 1 92 ? 0.876 -32.812 -9.57 1 98.69 92 GLU A CA 1
ATOM 693 C C . GLU A 1 92 ? 1.879 -32.188 -8.617 1 98.69 92 GLU A C 1
ATOM 695 O O . GLU A 1 92 ? 1.634 -32.094 -7.414 1 98.69 92 GLU A O 1
ATOM 700 N N . GLU A 1 93 ? 2.973 -31.781 -9.164 1 98.81 93 GLU A N 1
ATOM 701 C CA . GLU A 1 93 ? 3.967 -31.094 -8.352 1 98.81 93 GLU A CA 1
ATOM 702 C C . GLU A 1 93 ? 3.43 -29.75 -7.84 1 98.81 93 GLU A C 1
ATOM 704 O O . GLU A 1 93 ? 3.686 -29.375 -6.699 1 98.81 93 GLU A O 1
ATOM 709 N N . TYR A 1 94 ? 2.719 -29.094 -8.656 1 98.88 94 TYR A N 1
ATOM 710 C CA . TYR A 1 94 ? 2.07 -27.844 -8.266 1 98.88 94 TYR A CA 1
ATOM 711 C C . TYR A 1 94 ? 1.179 -28.047 -7.047 1 98.88 94 TYR A C 1
ATOM 713 O O . TYR A 1 94 ? 1.26 -27.297 -6.078 1 98.88 94 TYR A O 1
ATOM 721 N N . GLN A 1 95 ? 0.4 -29.047 -7.082 1 98.94 95 GLN A N 1
ATOM 722 C CA . GLN A 1 95 ? -0.475 -29.328 -5.953 1 98.94 95 GLN A CA 1
ATOM 723 C C . GLN A 1 95 ? 0.334 -29.656 -4.699 1 98.94 95 GLN A C 1
ATOM 725 O O . GLN A 1 95 ? 0.016 -29.172 -3.609 1 98.94 95 GLN A O 1
ATOM 730 N N . THR A 1 96 ? 1.364 -30.469 -4.898 1 98.88 96 THR A N 1
ATOM 731 C CA . THR A 1 96 ? 2.229 -30.828 -3.779 1 98.88 96 THR A CA 1
ATOM 732 C C . THR A 1 96 ? 2.883 -29.578 -3.184 1 98.88 96 THR A C 1
ATOM 734 O O . THR A 1 96 ? 2.98 -29.453 -1.962 1 98.88 96 THR A O 1
ATOM 737 N N . ASN A 1 97 ? 3.312 -28.75 -4.039 1 98.94 97 ASN A N 1
ATOM 738 C CA . ASN A 1 97 ? 3.938 -27.5 -3.582 1 98.94 97 ASN A CA 1
ATOM 739 C C . ASN A 1 97 ? 2.955 -26.641 -2.801 1 98.94 97 ASN A C 1
ATOM 741 O O . ASN A 1 97 ? 3.312 -26.062 -1.772 1 98.94 97 ASN A O 1
ATOM 745 N N . LEU A 1 98 ? 1.683 -26.5 -3.271 1 98.94 98 LEU A N 1
ATOM 746 C CA . LEU A 1 98 ? 0.67 -25.734 -2.555 1 98.94 98 LEU A CA 1
ATOM 747 C C . LEU A 1 98 ? 0.45 -26.297 -1.154 1 98.94 98 LEU A C 1
ATOM 749 O O . LEU A 1 98 ? 0.366 -25.531 -0.182 1 98.94 98 LEU A O 1
ATOM 753 N N . ARG A 1 99 ? 0.387 -27.625 -1.103 1 98.94 99 ARG A N 1
ATOM 754 C CA . ARG A 1 99 ? 0.222 -28.281 0.197 1 98.94 99 ARG A CA 1
ATOM 755 C C . ARG A 1 99 ? 1.384 -27.938 1.125 1 98.94 99 ARG A C 1
ATOM 757 O O . ARG A 1 99 ? 1.177 -27.625 2.301 1 98.94 99 ARG A O 1
ATOM 764 N N . ALA A 1 100 ? 2.58 -27.969 0.588 1 98.94 100 ALA A N 1
ATOM 765 C CA . ALA A 1 100 ? 3.775 -27.688 1.385 1 98.94 100 ALA A CA 1
ATOM 766 C C . ALA A 1 100 ? 3.814 -26.234 1.842 1 98.94 100 ALA A C 1
ATOM 768 O O . ALA A 1 100 ? 4.188 -25.953 2.98 1 98.94 100 ALA A O 1
ATOM 769 N N . ILE A 1 101 ? 3.465 -25.344 1.007 1 98.94 101 ILE A N 1
ATOM 770 C CA . ILE A 1 101 ? 3.422 -23.922 1.345 1 98.94 101 ILE A CA 1
ATOM 771 C C . ILE A 1 101 ? 2.408 -23.688 2.461 1 98.94 101 ILE A C 1
ATOM 773 O O . ILE A 1 101 ? 2.703 -23 3.443 1 98.94 101 ILE A O 1
ATOM 777 N N . CYS A 1 102 ? 1.231 -24.281 2.314 1 98.94 102 CYS A N 1
ATOM 778 C CA . CYS A 1 102 ? 0.199 -24.156 3.338 1 98.94 102 CYS A CA 1
ATOM 779 C C . CYS A 1 102 ? 0.668 -24.734 4.664 1 98.94 102 CYS A C 1
ATOM 781 O O . CYS A 1 102 ? 0.436 -24.156 5.723 1 98.94 102 CYS A O 1
ATOM 783 N N . ALA A 1 103 ? 1.312 -25.891 4.582 1 98.88 103 ALA A N 1
ATOM 784 C CA . ALA A 1 103 ? 1.827 -26.516 5.793 1 98.88 103 ALA A CA 1
ATOM 785 C C . ALA A 1 103 ? 2.85 -25.625 6.488 1 98.88 103 ALA A C 1
ATOM 787 O O . ALA A 1 103 ? 2.846 -25.5 7.715 1 98.88 103 ALA A O 1
ATOM 788 N N . TYR A 1 104 ? 3.719 -25.062 5.738 1 98.75 104 TYR A N 1
ATOM 789 C CA . TYR A 1 104 ? 4.699 -24.125 6.289 1 98.75 104 TYR A CA 1
ATOM 790 C C . TYR A 1 104 ? 4.016 -23 7.051 1 98.75 104 TYR A C 1
ATOM 792 O O . TYR A 1 104 ? 4.414 -22.656 8.164 1 98.75 104 TYR A O 1
ATOM 800 N N . PHE A 1 105 ? 2.979 -22.391 6.461 1 98.75 105 PHE A N 1
ATOM 801 C CA . PHE A 1 105 ? 2.314 -21.25 7.078 1 98.75 105 PHE A CA 1
ATOM 802 C C . PHE A 1 105 ? 1.561 -21.672 8.336 1 98.75 105 PHE A C 1
ATOM 804 O O . PHE A 1 105 ? 1.517 -20.938 9.32 1 98.75 105 PHE A O 1
ATOM 811 N N . LYS A 1 106 ? 0.964 -22.859 8.336 1 98.44 106 LYS A N 1
ATOM 812 C CA . LYS A 1 106 ? 0.266 -23.344 9.523 1 98.44 106 LYS A CA 1
ATOM 813 C C . LYS A 1 106 ? 1.244 -23.609 10.664 1 98.44 106 LYS A C 1
ATOM 815 O O . LYS A 1 106 ? 0.912 -23.422 11.836 1 98.44 106 LYS A O 1
ATOM 820 N N . GLU A 1 107 ? 2.404 -24.062 10.281 1 98.12 107 GLU A N 1
ATOM 821 C CA . GLU A 1 107 ? 3.436 -24.266 11.289 1 98.12 107 GLU A CA 1
ATOM 822 C C . GLU A 1 107 ? 3.957 -22.938 11.836 1 98.12 107 GLU A C 1
ATOM 824 O O . GLU A 1 107 ? 4.094 -22.781 13.055 1 98.12 107 GLU A O 1
ATOM 829 N N . ARG A 1 108 ? 4.211 -22.031 11.016 1 97.5 108 ARG A N 1
ATOM 830 C CA . ARG A 1 108 ? 4.805 -20.75 11.391 1 97.5 108 ARG A CA 1
ATOM 831 C C . ARG A 1 108 ? 3.781 -19.859 12.086 1 97.5 108 ARG A C 1
ATOM 833 O O . ARG A 1 108 ? 4.113 -19.141 13.031 1 97.5 108 ARG A O 1
ATOM 840 N N . TRP A 1 109 ? 2.539 -19.875 11.523 1 98.06 109 TRP A N 1
ATOM 841 C CA . TRP A 1 109 ? 1.436 -19.047 11.977 1 98.06 109 TRP A CA 1
ATOM 842 C C . TRP A 1 109 ? 0.164 -19.859 12.156 1 98.06 109 TRP A C 1
ATOM 844 O O . TRP A 1 109 ? -0.752 -19.797 11.336 1 98.06 109 TRP A O 1
ATOM 854 N N . PRO A 1 110 ? 0.019 -20.516 13.234 1 98.12 110 PRO A N 1
ATOM 855 C CA . PRO A 1 110 ? -1.053 -21.484 13.43 1 98.12 110 PRO A CA 1
ATOM 856 C C . PRO A 1 110 ? -2.445 -20.875 13.312 1 98.12 110 PRO A C 1
ATOM 858 O O . PRO A 1 110 ? -3.383 -21.531 12.859 1 98.12 110 PRO A O 1
ATOM 861 N N . SER A 1 111 ? -2.572 -19.625 13.672 1 97.88 111 SER A N 1
ATOM 862 C CA . SER A 1 111 ? -3.912 -19.047 13.688 1 97.88 111 SER A CA 1
ATOM 863 C C . SER A 1 111 ? -4.199 -18.281 12.398 1 97.88 111 SER A C 1
ATOM 865 O O . SER A 1 111 ? -5.32 -17.828 12.18 1 97.88 111 SER A O 1
ATOM 867 N N . ALA A 1 112 ? -3.25 -18.156 11.5 1 98.44 112 ALA A N 1
ATOM 868 C CA . ALA A 1 112 ? -3.439 -17.391 10.266 1 98.44 112 ALA A CA 1
ATOM 869 C C . ALA A 1 112 ? -4.391 -18.109 9.312 1 98.44 112 ALA A C 1
ATOM 871 O O . ALA A 1 112 ? -4.312 -19.344 9.164 1 98.44 112 ALA A O 1
ATOM 872 N N . ALA A 1 113 ? -5.316 -17.375 8.789 1 98.81 113 ALA A N 1
ATOM 873 C CA . ALA A 1 113 ? -6.086 -17.906 7.676 1 98.81 113 ALA A CA 1
ATOM 874 C C . ALA A 1 113 ? -5.254 -17.938 6.398 1 98.81 113 ALA A C 1
ATOM 876 O O . ALA A 1 113 ? -4.578 -16.953 6.074 1 98.81 113 ALA A O 1
ATOM 877 N N . ILE A 1 114 ? -5.254 -19.047 5.742 1 98.94 114 ILE A N 1
ATOM 878 C CA . ILE A 1 114 ? -4.578 -19.156 4.453 1 98.94 114 ILE A CA 1
ATOM 879 C C . ILE A 1 114 ? -5.609 -19.078 3.328 1 98.94 114 ILE A C 1
ATOM 881 O O . ILE A 1 114 ? -6.527 -19.906 3.268 1 98.94 114 ILE A O 1
ATOM 885 N N . ILE A 1 115 ? -5.5 -18.094 2.479 1 99 115 ILE A N 1
ATOM 886 C CA . ILE A 1 115 ? -6.418 -17.922 1.359 1 99 115 ILE A CA 1
ATOM 887 C C . ILE A 1 115 ? -5.699 -18.234 0.048 1 99 115 ILE A C 1
ATOM 889 O O . ILE A 1 115 ? -4.781 -17.5 -0.35 1 99 115 ILE A O 1
ATOM 893 N N . LEU A 1 116 ? -6.09 -19.297 -0.598 1 99 116 LEU A N 1
ATOM 894 C CA . LEU A 1 116 ? -5.527 -19.625 -1.901 1 99 116 LEU A CA 1
ATOM 895 C C . LEU A 1 116 ? -6.246 -18.859 -3.012 1 99 116 LEU A C 1
ATOM 897 O O . LEU A 1 116 ? -7.461 -18.672 -2.957 1 99 116 LEU A O 1
ATOM 901 N N . ILE A 1 117 ? -5.523 -18.391 -3.975 1 99 117 ILE A N 1
ATOM 902 C CA . ILE A 1 117 ? -6.062 -17.734 -5.156 1 99 117 ILE A CA 1
ATOM 903 C C . ILE A 1 117 ? -5.613 -18.469 -6.414 1 99 117 ILE A C 1
ATOM 905 O O . ILE A 1 117 ? -4.426 -18.766 -6.582 1 99 117 ILE A O 1
ATOM 909 N N . THR A 1 118 ? -6.504 -18.797 -7.254 1 98.94 118 THR A N 1
ATOM 910 C CA . THR A 1 118 ? -6.172 -19.516 -8.484 1 98.94 118 THR A CA 1
ATOM 911 C C . THR A 1 118 ? -5.422 -18.609 -9.453 1 98.94 118 THR A C 1
ATOM 913 O O . THR A 1 118 ? -5.52 -17.375 -9.359 1 98.94 118 THR A O 1
ATOM 916 N N . PRO A 1 119 ? -4.625 -19.188 -10.367 1 98.88 119 PRO A N 1
ATOM 917 C CA . PRO A 1 119 ? -4.141 -18.328 -11.445 1 98.88 119 PRO A CA 1
ATOM 918 C C . PRO A 1 119 ? -5.277 -17.688 -12.242 1 98.88 119 PRO A C 1
ATOM 920 O O . PRO A 1 119 ? -6.395 -18.203 -12.258 1 98.88 119 PRO A O 1
ATOM 923 N N . PRO A 1 120 ? -5.004 -16.531 -12.82 1 98.88 120 PRO A N 1
ATOM 924 C CA . PRO A 1 120 ? -6.023 -15.891 -13.656 1 98.88 120 PRO A CA 1
ATOM 925 C C . PRO A 1 120 ? -6.184 -16.562 -15.016 1 98.88 120 PRO A C 1
ATOM 927 O O . PRO A 1 120 ? -5.367 -17.422 -15.383 1 98.88 120 PRO A O 1
ATOM 930 N N . PRO A 1 121 ? -7.316 -16.281 -15.727 1 98.88 121 PRO A N 1
ATOM 931 C CA . PRO A 1 121 ? -7.406 -16.75 -17.109 1 98.88 121 PRO A CA 1
ATOM 932 C C . PRO A 1 121 ? -6.375 -16.109 -18.031 1 98.88 121 PRO A C 1
ATOM 934 O O . PRO A 1 121 ? -5.738 -15.117 -17.641 1 98.88 121 PRO A O 1
ATOM 937 N N . ILE A 1 122 ? -6.195 -16.75 -19.172 1 98.69 122 ILE A N 1
ATOM 938 C CA . ILE A 1 122 ? -5.199 -16.281 -20.141 1 98.69 122 ILE A CA 1
ATOM 939 C C . ILE A 1 122 ? -5.891 -15.844 -21.422 1 98.69 122 ILE A C 1
ATOM 941 O O . ILE A 1 122 ? -6.766 -16.547 -21.938 1 98.69 122 ILE A O 1
ATOM 945 N N . TYR A 1 123 ? -5.551 -14.688 -21.844 1 98.25 123 TYR A N 1
ATOM 946 C CA . TYR A 1 123 ? -5.918 -14.266 -23.188 1 98.25 123 TYR A CA 1
ATOM 947 C C . TYR A 1 123 ? -4.777 -14.516 -24.156 1 98.25 123 TYR A C 1
ATOM 949 O O . TYR A 1 123 ? -3.883 -13.68 -24.312 1 98.25 123 TYR A O 1
ATOM 957 N N . GLU A 1 124 ? -4.824 -15.57 -24.859 1 97 124 GLU A N 1
ATOM 958 C CA . GLU A 1 124 ? -3.717 -16.125 -25.625 1 97 124 GLU A CA 1
ATOM 959 C C . GLU A 1 124 ? -3.285 -15.172 -26.75 1 97 124 GLU A C 1
ATOM 961 O O . GLU A 1 124 ? -2.092 -15.031 -27.016 1 97 124 GLU A O 1
ATOM 966 N N . THR A 1 125 ? -4.219 -14.5 -27.344 1 96.25 125 THR A N 1
ATOM 967 C CA . THR A 1 125 ? -3.893 -13.578 -28.422 1 96.25 125 THR A CA 1
ATOM 968 C C . THR A 1 125 ? -2.957 -12.477 -27.938 1 96.25 125 THR A C 1
ATOM 970 O O . THR A 1 125 ? -1.977 -12.141 -28.594 1 96.25 125 THR A O 1
ATOM 973 N N . ALA A 1 126 ? -3.258 -11.938 -26.812 1 97 126 ALA A N 1
ATOM 974 C CA . ALA A 1 126 ? -2.412 -10.891 -26.25 1 97 126 ALA A CA 1
ATOM 975 C C . ALA A 1 126 ? -1.056 -11.445 -25.828 1 97 126 ALA A C 1
ATOM 977 O O . ALA A 1 126 ? -0.038 -10.75 -25.938 1 97 126 ALA A O 1
ATOM 978 N N . ARG A 1 127 ? -1.066 -12.688 -25.312 1 96.62 127 ARG A N 1
ATOM 979 C CA . ARG A 1 127 ? 0.207 -13.305 -24.969 1 96.62 127 ARG A CA 1
ATOM 980 C C . ARG A 1 127 ? 1.104 -13.461 -26.188 1 96.62 127 ARG A C 1
ATOM 982 O O . ARG A 1 127 ? 2.307 -13.195 -26.109 1 96.62 127 ARG A O 1
ATOM 989 N N . ILE A 1 128 ? 0.546 -13.93 -27.297 1 95.62 128 ILE A N 1
ATOM 990 C CA . ILE A 1 128 ? 1.285 -14.086 -28.547 1 95.62 128 ILE A CA 1
ATOM 991 C C . ILE A 1 128 ? 1.878 -12.742 -28.969 1 95.62 128 ILE A C 1
ATOM 993 O O . ILE A 1 128 ? 3.055 -12.664 -29.328 1 95.62 128 ILE A O 1
ATOM 997 N N . ARG A 1 129 ? 1.05 -11.711 -28.891 1 94.94 129 ARG A N 1
ATOM 998 C CA . ARG A 1 129 ? 1.521 -10.375 -29.25 1 94.94 129 ARG A CA 1
ATOM 999 C C . ARG A 1 129 ? 2.662 -9.945 -28.344 1 94.94 129 ARG A C 1
ATOM 1001 O O . ARG A 1 129 ? 3.65 -9.367 -28.797 1 94.94 129 ARG A O 1
ATOM 1008 N N . ASP A 1 130 ? 2.516 -10.195 -27.094 1 92.75 130 ASP A N 1
ATOM 1009 C CA . ASP A 1 130 ? 3.514 -9.789 -26.109 1 92.75 130 ASP A CA 1
ATOM 1010 C C . ASP A 1 130 ? 4.848 -10.492 -26.344 1 92.75 130 ASP A C 1
ATOM 1012 O O . ASP A 1 130 ? 5.91 -9.891 -26.203 1 92.75 130 ASP A O 1
ATOM 1016 N N . ILE A 1 131 ? 4.766 -11.711 -26.672 1 90.38 131 ILE A N 1
ATOM 1017 C CA . ILE A 1 131 ? 5.965 -12.539 -26.781 1 90.38 131 ILE A CA 1
ATOM 1018 C C . ILE A 1 131 ? 6.602 -12.328 -28.156 1 90.38 131 ILE A C 1
ATOM 1020 O O . ILE A 1 131 ? 7.828 -12.227 -28.266 1 90.38 131 ILE A O 1
ATOM 1024 N N . TYR A 1 132 ? 5.754 -12.133 -29.141 1 90.88 132 TYR A N 1
ATOM 1025 C CA . TYR A 1 132 ? 6.305 -12.18 -30.5 1 90.88 132 TYR A CA 1
ATOM 1026 C C . TYR A 1 132 ? 6.168 -10.828 -31.188 1 90.88 132 TYR A C 1
ATOM 1028 O O . TYR A 1 132 ? 6.699 -10.625 -32.281 1 90.88 132 TYR A O 1
ATOM 1036 N N . GLY A 1 133 ? 5.473 -9.875 -30.609 1 91.75 133 GLY A N 1
ATOM 1037 C CA . GLY A 1 133 ? 5.344 -8.531 -31.156 1 91.75 133 GLY A CA 1
ATOM 1038 C C . GLY A 1 133 ? 4.246 -8.414 -32.188 1 91.75 133 GLY A C 1
ATOM 1039 O O . GLY A 1 133 ? 4.02 -7.332 -32.75 1 91.75 133 GLY A O 1
ATOM 1040 N N . VAL A 1 134 ? 3.631 -9.547 -32.5 1 87.56 134 VAL A N 1
ATOM 1041 C CA . VAL A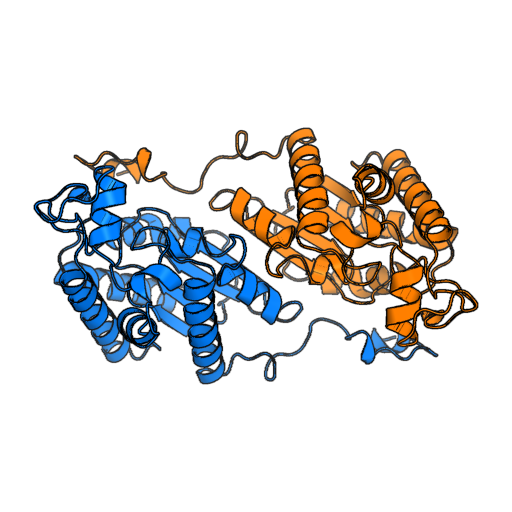 1 134 ? 2.592 -9.523 -33.5 1 87.56 134 VAL A CA 1
ATOM 1042 C C . VAL A 1 134 ? 1.444 -10.445 -33.094 1 87.56 134 VAL A C 1
ATOM 1044 O O . VAL A 1 134 ? 1.639 -11.383 -32.312 1 87.56 134 VAL A O 1
ATOM 1047 N N . ASP A 1 135 ? 0.335 -10.062 -33.719 1 84.75 135 ASP A N 1
ATOM 1048 C CA . ASP A 1 135 ? -0.802 -10.969 -33.594 1 84.75 135 ASP A CA 1
ATOM 1049 C C . ASP A 1 135 ? -0.774 -12.047 -34.656 1 84.75 135 ASP A C 1
ATOM 1051 O O . ASP A 1 135 ? -1 -11.766 -35.844 1 84.75 135 ASP A O 1
ATOM 1055 N N . ASP A 1 136 ? -0.264 -13.203 -34.344 1 88 136 ASP A N 1
ATOM 1056 C CA . ASP A 1 136 ? -0.165 -14.312 -35.281 1 88 136 ASP A CA 1
ATOM 1057 C C . ASP A 1 136 ? -0.879 -15.547 -34.75 1 88 136 ASP A C 1
ATOM 1059 O O . ASP A 1 136 ? -0.334 -16.281 -33.906 1 88 136 ASP A O 1
ATOM 1063 N N . SER A 1 137 ? -2.02 -15.797 -35.281 1 84 137 SER A N 1
ATOM 1064 C CA . SER A 1 137 ? -2.85 -16.891 -34.781 1 84 137 SER A CA 1
ATOM 1065 C C . SER A 1 137 ? -2.18 -18.234 -35.031 1 84 137 SER A C 1
ATOM 1067 O O . SER A 1 137 ? -2.588 -19.25 -34.469 1 84 137 SER A O 1
ATOM 1069 N N . ALA A 1 138 ? -1.151 -18.219 -35.844 1 87.81 138 ALA A N 1
ATOM 1070 C CA . ALA A 1 138 ? -0.446 -19.453 -36.156 1 87.81 138 ALA A CA 1
ATOM 1071 C C . ALA A 1 138 ? 0.572 -19.781 -35.062 1 87.81 138 ALA A C 1
ATOM 1073 O O . ALA A 1 138 ? 1.062 -20.906 -34.969 1 87.81 138 ALA A O 1
ATOM 1074 N N . ARG A 1 139 ? 0.843 -18.797 -34.25 1 89.31 139 ARG A N 1
ATOM 1075 C CA . ARG A 1 139 ? 1.799 -19 -33.188 1 89.31 139 ARG A CA 1
ATOM 1076 C C . ARG A 1 139 ? 1.093 -19.453 -31.906 1 89.31 139 ARG A C 1
ATOM 1078 O O . ARG A 1 139 ? -0.07 -19.109 -31.688 1 89.31 139 ARG A O 1
ATOM 1085 N N . GLN A 1 140 ? 1.811 -20.281 -31.25 1 90 140 GLN A N 1
ATOM 1086 C CA . GLN A 1 140 ? 1.269 -20.75 -29.969 1 90 140 GLN A CA 1
ATOM 1087 C C . GLN A 1 140 ? 1.755 -19.891 -28.812 1 90 140 GLN A C 1
ATOM 1089 O O . GLN A 1 140 ? 2.936 -19.547 -28.734 1 90 140 GLN A O 1
ATOM 1094 N N . ALA A 1 141 ? 0.785 -19.5 -27.984 1 92.94 141 ALA A N 1
ATOM 1095 C CA . ALA A 1 141 ? 1.149 -18.781 -26.766 1 92.94 141 ALA A CA 1
ATOM 1096 C C . ALA A 1 141 ? 1.922 -19.672 -25.812 1 92.94 141 ALA A C 1
ATOM 1098 O O . ALA A 1 141 ? 1.749 -20.891 -25.812 1 92.94 141 ALA A O 1
ATOM 1099 N N . GLU A 1 142 ? 2.773 -19.094 -24.984 1 94.88 142 GLU A N 1
ATOM 1100 C CA . GLU A 1 142 ? 3.57 -19.844 -24.016 1 94.88 142 GLU A CA 1
ATOM 1101 C C . GLU A 1 142 ? 2.715 -20.312 -22.828 1 94.88 142 GLU A C 1
ATOM 1103 O O . GLU A 1 142 ? 3.15 -21.141 -22.031 1 94.88 142 GLU A O 1
ATOM 1108 N N . ARG A 1 143 ? 1.525 -19.703 -22.75 1 96.12 143 ARG A N 1
ATOM 1109 C CA . ARG A 1 143 ? 0.476 -20.062 -21.797 1 96.12 143 ARG A CA 1
ATOM 1110 C C . ARG A 1 143 ? -0.886 -20.109 -22.484 1 96.12 143 ARG A C 1
ATOM 1112 O O . ARG A 1 143 ? -1.188 -19.281 -23.344 1 96.12 143 ARG A O 1
ATOM 1119 N N . THR A 1 144 ? -1.699 -21.156 -22.125 1 97.38 144 THR A N 1
ATOM 1120 C CA . THR A 1 144 ? -3.057 -21.219 -22.656 1 97.38 144 THR A CA 1
ATOM 1121 C C . THR A 1 144 ? -4.082 -21.125 -21.531 1 97.38 144 THR A C 1
ATOM 1123 O O . THR A 1 144 ? -3.777 -21.438 -20.375 1 97.38 144 THR A O 1
ATOM 1126 N N . ASN A 1 145 ? -5.246 -20.656 -21.891 1 98.5 145 ASN A N 1
ATOM 1127 C CA . ASN A 1 145 ? -6.312 -20.578 -20.906 1 98.5 145 ASN A CA 1
ATOM 1128 C C . ASN A 1 145 ? -6.707 -21.969 -20.406 1 98.5 145 ASN A C 1
ATOM 1130 O O . ASN A 1 145 ? -7.086 -22.141 -19.25 1 98.5 145 ASN A O 1
ATOM 1134 N N . GLU A 1 146 ? -6.637 -22.938 -21.281 1 98.38 146 GLU A N 1
ATOM 1135 C CA . GLU A 1 146 ? -6.926 -24.312 -20.906 1 98.38 146 GLU A CA 1
ATOM 1136 C C . GLU A 1 146 ? -5.977 -24.812 -19.828 1 98.38 146 GLU A C 1
ATOM 1138 O O . GLU A 1 146 ? -6.41 -25.375 -18.828 1 98.38 146 GLU A O 1
ATOM 1143 N N . ALA A 1 147 ? -4.699 -24.562 -20.016 1 98.19 147 ALA A N 1
ATOM 1144 C CA . ALA A 1 147 ? -3.719 -24.953 -19.016 1 98.19 147 ALA A CA 1
ATOM 1145 C C . ALA A 1 147 ? -3.955 -24.219 -17.703 1 98.19 147 ALA A C 1
ATOM 1147 O O . ALA A 1 147 ? -3.938 -24.812 -16.625 1 98.19 147 ALA A O 1
ATOM 1148 N N . ALA A 1 148 ? -4.18 -22.906 -17.797 1 98.81 148 ALA A N 1
ATOM 1149 C CA . ALA A 1 148 ? -4.48 -22.109 -16.609 1 98.81 148 ALA A CA 1
ATOM 1150 C C . ALA A 1 148 ? -5.684 -22.688 -15.859 1 98.81 148 ALA A C 1
ATOM 1152 O O . ALA A 1 148 ? -5.699 -22.719 -14.625 1 98.81 148 ALA A O 1
ATOM 1153 N N . GLY A 1 149 ? -6.66 -23.094 -16.594 1 98.88 149 GLY A N 1
ATOM 1154 C CA . GLY A 1 149 ? -7.844 -23.703 -16 1 98.88 149 GLY A CA 1
ATOM 1155 C C . GLY A 1 149 ? -7.547 -24.969 -15.219 1 98.88 149 GLY A C 1
ATOM 1156 O O . GLY A 1 149 ? -8.109 -25.172 -14.141 1 98.88 149 GLY A O 1
ATOM 1157 N N . SER A 1 150 ? -6.707 -25.797 -15.781 1 98.88 150 SER A N 1
ATOM 1158 C CA . SER A 1 150 ? -6.312 -27.016 -15.078 1 98.88 150 SER A CA 1
ATOM 1159 C C . SER A 1 150 ? -5.629 -26.688 -13.75 1 98.88 150 SER A C 1
ATOM 1161 O O . SER A 1 150 ? -5.891 -27.328 -12.734 1 98.88 150 SER A O 1
ATOM 1163 N N . TYR A 1 151 ? -4.824 -25.703 -13.727 1 98.94 151 TYR A N 1
ATOM 1164 C CA . TYR A 1 151 ? -4.133 -25.297 -12.508 1 98.94 151 TYR A CA 1
ATOM 1165 C C . TYR A 1 151 ? -5.098 -24.641 -11.531 1 98.94 151 TYR A C 1
ATOM 1167 O O . TYR A 1 151 ? -4.969 -24.797 -10.312 1 98.94 151 TYR A O 1
ATOM 1175 N N . ALA A 1 152 ? -6.055 -23.891 -12.055 1 98.94 152 ALA A N 1
ATOM 1176 C CA . ALA A 1 152 ? -7.086 -23.312 -11.203 1 98.94 152 ALA A CA 1
ATOM 1177 C C . ALA A 1 152 ? -7.871 -24.406 -10.477 1 98.94 152 ALA A C 1
ATOM 1179 O O . ALA A 1 152 ? -8.078 -24.328 -9.266 1 98.94 152 ALA A O 1
ATOM 1180 N N . GLN A 1 153 ? -8.219 -25.406 -11.234 1 98.94 153 GLN A N 1
ATOM 1181 C CA . GLN A 1 153 ? -8.953 -26.516 -10.641 1 98.94 153 GLN A CA 1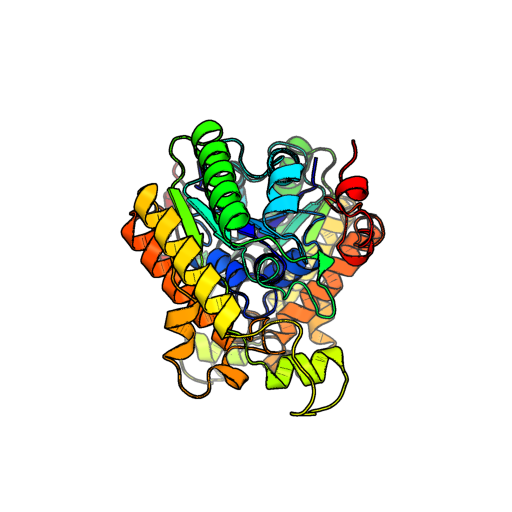
ATOM 1182 C C . GLN A 1 153 ? -8.109 -27.25 -9.602 1 98.94 153 GLN A C 1
ATOM 1184 O O . GLN A 1 153 ? -8.609 -27.656 -8.562 1 98.94 153 GLN A O 1
ATOM 1189 N N . ALA A 1 154 ? -6.855 -27.391 -9.914 1 98.94 154 ALA A N 1
ATOM 1190 C CA . ALA A 1 154 ? -5.938 -28.016 -8.969 1 98.94 154 ALA A CA 1
ATOM 1191 C C . ALA A 1 154 ? -5.832 -27.203 -7.684 1 98.94 154 ALA A C 1
ATOM 1193 O O . ALA A 1 154 ? -5.824 -27.75 -6.582 1 98.94 154 ALA A O 1
ATOM 1194 N N . CYS A 1 155 ? -5.723 -25.922 -7.801 1 98.94 155 CYS A N 1
ATOM 1195 C CA . CYS A 1 155 ? -5.668 -25.016 -6.656 1 98.94 155 CYS A CA 1
ATOM 1196 C C . CYS A 1 155 ? -6.914 -25.156 -5.789 1 98.94 155 CYS A C 1
ATOM 1198 O O . CYS A 1 155 ? -6.816 -25.281 -4.566 1 98.94 155 CYS A O 1
ATOM 1200 N N . ILE A 1 156 ? -8.062 -25.141 -6.426 1 98.94 156 ILE A N 1
ATOM 1201 C CA . ILE A 1 156 ? -9.344 -25.266 -5.734 1 98.94 156 ILE A CA 1
ATOM 1202 C C . ILE A 1 156 ? -9.398 -26.594 -4.996 1 98.94 156 ILE A C 1
ATOM 1204 O O . ILE A 1 156 ? -9.828 -26.656 -3.842 1 98.94 156 ILE A O 1
ATOM 1208 N N . ALA A 1 157 ? -8.93 -27.625 -5.684 1 98.94 157 ALA A N 1
ATOM 1209 C CA . ALA A 1 157 ? -8.945 -28.953 -5.082 1 98.94 157 ALA A CA 1
ATOM 1210 C C . ALA A 1 157 ? -8.086 -28.984 -3.82 1 98.94 157 ALA A C 1
ATOM 1212 O O . ALA A 1 157 ? -8.5 -29.531 -2.797 1 98.94 157 ALA A O 1
ATOM 1213 N N . VAL A 1 158 ? -6.875 -28.438 -3.863 1 98.94 158 VAL A N 1
ATOM 1214 C CA . VAL A 1 158 ? -5.98 -28.422 -2.711 1 98.94 158 VAL A CA 1
ATOM 1215 C C . VAL A 1 158 ? -6.613 -27.609 -1.584 1 98.94 158 VAL A C 1
ATOM 1217 O O . VAL A 1 158 ? -6.562 -28 -0.418 1 98.94 158 VAL A O 1
ATOM 1220 N N . ALA A 1 159 ? -7.207 -26.469 -1.908 1 98.94 159 ALA A N 1
ATOM 1221 C CA . ALA A 1 159 ? -7.848 -25.625 -0.905 1 98.94 159 ALA A CA 1
ATOM 1222 C C . ALA A 1 159 ? -8.969 -26.375 -0.185 1 98.94 159 ALA A C 1
ATOM 1224 O O . ALA A 1 159 ? -9.055 -26.328 1.044 1 98.94 159 ALA A O 1
ATOM 1225 N N . LYS A 1 160 ? -9.75 -27.031 -0.978 1 98.81 160 LYS A N 1
ATOM 1226 C CA . LYS A 1 160 ? -10.852 -27.812 -0.416 1 98.81 160 LYS A CA 1
ATOM 1227 C C . LYS A 1 160 ? -10.328 -28.938 0.473 1 98.81 160 LYS A C 1
ATOM 1229 O O . LYS A 1 160 ? -10.836 -29.156 1.574 1 98.81 160 LYS A O 1
ATOM 1234 N N . GLU A 1 161 ? -9.367 -29.625 -0.057 1 98.81 161 GLU A N 1
ATOM 1235 C CA . GLU A 1 161 ? -8.742 -30.734 0.681 1 98.81 161 GLU A CA 1
ATOM 1236 C C . GLU A 1 161 ? -8.25 -30.266 2.047 1 98.81 161 GLU A C 1
ATOM 1238 O O . GLU A 1 161 ? -8.422 -30.953 3.047 1 98.81 161 GLU A O 1
ATOM 1243 N N . LEU A 1 162 ? -7.652 -29.094 2.15 1 98.81 162 LEU A N 1
ATOM 1244 C CA . LEU A 1 162 ? -7.004 -28.594 3.361 1 98.81 162 LEU A CA 1
ATOM 1245 C C . LEU A 1 162 ? -7.973 -27.766 4.195 1 98.81 162 LEU A C 1
ATOM 1247 O O . LEU A 1 162 ? -7.652 -27.375 5.32 1 98.81 162 LEU A O 1
ATOM 1251 N N . GLY A 1 163 ? -9.133 -27.438 3.654 1 98.56 163 GLY A N 1
ATOM 1252 C CA . GLY A 1 163 ? -10.125 -26.641 4.355 1 98.56 163 GLY A CA 1
ATOM 1253 C C . GLY A 1 163 ? -9.797 -25.156 4.387 1 98.56 163 GLY A C 1
ATOM 1254 O O . GLY A 1 163 ? -10.078 -24.469 5.375 1 98.56 163 GLY A O 1
ATOM 1255 N N . HIS A 1 164 ? -9.102 -24.672 3.42 1 98.88 164 HIS A N 1
ATOM 1256 C CA . HIS A 1 164 ? -8.773 -23.25 3.328 1 98.88 164 HIS A CA 1
ATOM 1257 C C . HIS A 1 164 ? -9.703 -22.531 2.357 1 98.88 164 HIS A C 1
ATOM 1259 O O . HIS A 1 164 ? -10.164 -23.125 1.378 1 98.88 164 HIS A O 1
ATOM 1265 N N . PRO A 1 165 ? -10.031 -21.234 2.625 1 98.88 165 PRO A N 1
ATOM 1266 C CA . PRO A 1 165 ? -10.75 -20.469 1.604 1 98.88 165 PRO A CA 1
ATOM 1267 C C . PRO A 1 165 ? -9.984 -20.375 0.288 1 98.88 165 PRO A C 1
ATOM 1269 O O . PRO A 1 165 ? -8.75 -20.375 0.288 1 98.88 165 PRO A O 1
ATOM 1272 N N . VAL A 1 166 ? -10.742 -20.281 -0.766 1 98.94 166 VAL A N 1
ATOM 1273 C CA . VAL A 1 166 ? -10.133 -20.172 -2.086 1 98.94 166 VAL A CA 1
ATOM 1274 C C . VAL A 1 166 ? -10.891 -19.156 -2.926 1 98.94 166 VAL A C 1
ATOM 1276 O O . VAL A 1 166 ? -12.125 -19.078 -2.865 1 98.94 166 VAL A O 1
ATOM 1279 N N . ILE A 1 167 ? -10.164 -18.328 -3.604 1 98.94 167 ILE A N 1
ATOM 1280 C CA . ILE A 1 167 ? -10.719 -17.391 -4.586 1 98.94 167 ILE A CA 1
ATOM 1281 C C . ILE A 1 167 ? -10.469 -17.922 -5.992 1 98.94 167 ILE A C 1
ATOM 1283 O O . ILE A 1 167 ? -9.32 -18.016 -6.434 1 98.94 167 ILE A O 1
ATOM 1287 N N . ASP A 1 168 ? -11.469 -18.234 -6.672 1 98.94 168 ASP A N 1
ATOM 1288 C CA . ASP A 1 168 ? -11.398 -18.734 -8.047 1 98.94 168 ASP A CA 1
ATOM 1289 C C . ASP A 1 168 ? -11.422 -17.578 -9.047 1 98.94 168 ASP A C 1
ATOM 1291 O O . ASP A 1 168 ? -12.414 -17.391 -9.758 1 98.94 168 ASP A O 1
ATOM 1295 N N . ILE A 1 169 ? -10.32 -16.953 -9.219 1 98.88 169 ILE A N 1
ATOM 1296 C CA . ILE A 1 169 ? -10.266 -15.766 -10.047 1 98.88 169 ILE A CA 1
ATOM 1297 C C . ILE A 1 169 ? -10.312 -16.156 -11.523 1 98.88 169 ILE A C 1
ATOM 1299 O O . ILE A 1 169 ? -10.773 -15.391 -12.367 1 98.88 169 ILE A O 1
ATOM 1303 N N . TRP A 1 170 ? -9.828 -17.375 -11.828 1 98.94 170 TRP A N 1
ATOM 1304 C CA . TRP A 1 170 ? -9.914 -17.875 -13.195 1 98.94 170 TRP A CA 1
ATOM 1305 C C . TRP A 1 170 ? -11.359 -17.859 -13.695 1 98.94 170 TRP A C 1
ATOM 1307 O O . TRP A 1 170 ? -11.648 -17.312 -14.758 1 98.94 170 TRP A O 1
ATOM 1317 N N . THR A 1 171 ? -12.227 -18.438 -12.914 1 98.81 171 THR A N 1
ATOM 1318 C CA . THR A 1 171 ? -13.641 -18.484 -13.281 1 98.81 171 THR A CA 1
ATOM 1319 C C . THR A 1 171 ? -14.273 -17.109 -13.188 1 98.81 171 THR A C 1
ATOM 1321 O O . THR A 1 171 ? -14.945 -16.656 -14.125 1 98.81 171 THR A O 1
ATOM 1324 N N . LYS A 1 172 ? -14.047 -16.406 -12.109 1 98.81 172 LYS A N 1
ATOM 1325 C CA . LYS A 1 172 ? -14.719 -15.141 -11.812 1 98.81 172 LYS A CA 1
ATOM 1326 C C . LYS A 1 172 ? -14.445 -14.102 -12.898 1 98.81 172 LYS A C 1
ATOM 1328 O O . LYS A 1 172 ? -15.367 -13.422 -13.352 1 98.81 172 LYS A O 1
ATOM 1333 N N . MET A 1 173 ? -13.227 -13.984 -13.289 1 98.75 173 MET A N 1
ATOM 1334 C CA . MET A 1 173 ? -12.867 -12.984 -14.281 1 98.75 173 MET A CA 1
ATOM 1335 C C . MET A 1 173 ? -13.57 -13.25 -15.609 1 98.75 173 MET A C 1
ATOM 1337 O O . MET A 1 173 ? -13.969 -12.312 -16.297 1 98.75 173 MET A O 1
ATOM 1341 N N . GLN A 1 174 ? -13.75 -14.492 -15.93 1 98.62 174 GLN A N 1
ATOM 1342 C CA . GLN A 1 174 ? -14.32 -14.867 -17.219 1 98.62 174 GLN A CA 1
ATOM 1343 C C . GLN A 1 174 ? -15.82 -14.602 -17.25 1 98.62 174 GLN A C 1
ATOM 1345 O O . GLN A 1 174 ? -16.438 -14.664 -18.312 1 98.62 174 GLN A O 1
ATOM 1350 N N . GLU A 1 175 ? -16.375 -14.305 -16.109 1 98.31 175 GLU A N 1
ATOM 1351 C CA . GLU A 1 175 ? -17.797 -13.945 -16.031 1 98.31 175 GLU A CA 1
ATOM 1352 C C . GLU A 1 175 ? -18.031 -12.516 -16.484 1 98.31 175 GLU A C 1
ATOM 1354 O O . GLU A 1 175 ? -19.172 -12.117 -16.766 1 98.31 175 GLU A O 1
ATOM 1359 N N . PHE A 1 176 ? -17 -11.711 -16.562 1 97.38 176 PHE A N 1
ATOM 1360 C CA . PHE A 1 176 ? -17.125 -10.312 -16.969 1 97.38 176 PHE A CA 1
ATOM 1361 C C . PHE A 1 176 ? -17.031 -10.18 -18.484 1 97.38 176 PHE A C 1
ATOM 1363 O O . PHE A 1 176 ? -16.203 -10.836 -19.125 1 97.38 176 PHE A O 1
ATOM 1370 N N . PRO A 1 177 ? -17.891 -9.344 -19 1 96 177 PRO A N 1
ATOM 1371 C CA . PRO A 1 177 ? -17.828 -9.133 -20.453 1 96 177 PRO A CA 1
ATOM 1372 C C . PRO A 1 177 ? -16.469 -8.586 -20.906 1 96 177 PRO A C 1
ATOM 1374 O O . PRO A 1 177 ? -15.891 -7.734 -20.219 1 96 177 PRO 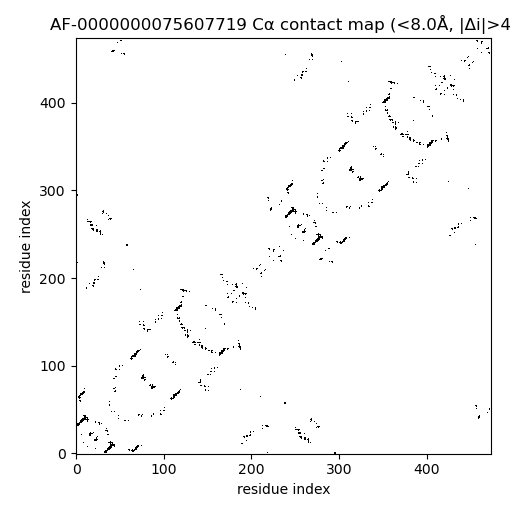A O 1
ATOM 1377 N N . ASP A 1 178 ? -15.945 -9.086 -21.922 1 97.69 178 ASP A N 1
ATOM 1378 C CA . ASP A 1 178 ? -14.711 -8.633 -22.547 1 97.69 178 ASP A CA 1
ATOM 1379 C C . ASP A 1 178 ? -13.539 -8.711 -21.562 1 97.69 178 ASP A C 1
ATOM 1381 O O . ASP A 1 178 ? -12.664 -7.844 -21.562 1 97.69 178 ASP A O 1
ATOM 1385 N N . TRP A 1 179 ? -13.594 -9.633 -20.656 1 98.19 179 TRP A N 1
ATOM 1386 C CA . TRP A 1 179 ? -12.586 -9.781 -19.625 1 98.19 179 TRP A CA 1
ATOM 1387 C C . TRP A 1 179 ? -11.188 -9.844 -20.219 1 98.19 179 TRP A C 1
ATOM 1389 O O . TRP A 1 179 ? -10.219 -9.375 -19.609 1 98.19 179 TRP A O 1
ATOM 1399 N N . GLN A 1 180 ? -11.047 -10.367 -21.391 1 98.12 180 GLN A N 1
ATOM 1400 C CA . GLN A 1 180 ? -9.758 -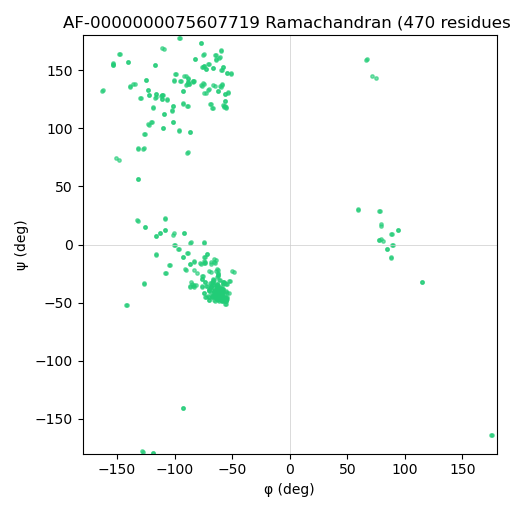10.555 -22.047 1 98.12 180 GLN A CA 1
ATOM 1401 C C . GLN A 1 180 ? -9.016 -9.234 -22.203 1 98.12 180 GLN A C 1
ATOM 1403 O O . GLN A 1 180 ? -7.805 -9.164 -21.969 1 98.12 180 GLN A O 1
ATOM 1408 N N . THR A 1 181 ? -9.789 -8.195 -22.5 1 97.75 181 THR A N 1
ATOM 1409 C CA . THR A 1 181 ? -9.164 -6.91 -22.766 1 97.75 181 THR A CA 1
ATOM 1410 C C . THR A 1 181 ? -9.414 -5.934 -21.625 1 97.75 181 THR A C 1
ATOM 1412 O O . THR A 1 181 ? -8.617 -5.023 -21.391 1 97.75 181 THR A O 1
ATOM 1415 N N . SER A 1 182 ? -10.461 -6.199 -20.938 1 98.25 182 SER A N 1
ATOM 1416 C CA . SER A 1 182 ? -10.805 -5.27 -19.859 1 98.25 182 SER A CA 1
ATOM 1417 C C . SER A 1 182 ? -10.055 -5.613 -18.578 1 98.25 182 SER A C 1
ATOM 1419 O O . SER A 1 182 ? -9.672 -4.723 -17.828 1 98.25 182 SER A O 1
ATOM 1421 N N . ALA A 1 183 ? -9.797 -6.895 -18.312 1 98.69 183 ALA A N 1
ATOM 1422 C CA . ALA A 1 183 ? -9.25 -7.316 -17.016 1 98.69 183 ALA A CA 1
ATOM 1423 C C . ALA A 1 183 ? -7.77 -7.648 -17.125 1 98.69 183 ALA A C 1
ATOM 1425 O O . ALA A 1 183 ? -7.062 -7.707 -16.125 1 98.69 183 ALA A O 1
ATOM 1426 N N . LEU A 1 184 ? -7.316 -7.871 -18.406 1 98.69 184 LEU A N 1
ATOM 1427 C CA . LEU A 1 184 ? -5.93 -8.281 -18.594 1 98.69 184 LEU A CA 1
ATOM 1428 C C . LEU A 1 184 ? -5.195 -7.312 -19.516 1 98.69 184 LEU A C 1
ATOM 1430 O O . LEU A 1 184 ? -5.695 -6.973 -20.594 1 98.69 184 LEU A O 1
ATOM 1434 N N . SER A 1 185 ? -3.969 -6.883 -19.125 1 98.12 185 SER A N 1
ATOM 1435 C CA . SER A 1 185 ? -3.238 -5.863 -19.859 1 98.12 185 SER A CA 1
ATOM 1436 C C . SER A 1 185 ? -2.408 -6.484 -20.984 1 98.12 185 SER A C 1
ATOM 1438 O O . SER A 1 185 ? -2.238 -5.883 -22.047 1 98.12 185 SER A O 1
ATOM 1440 N N . ASP A 1 186 ? -1.853 -7.688 -20.734 1 97.62 186 ASP A N 1
ATOM 1441 C CA . ASP A 1 186 ? -1.012 -8.375 -21.719 1 97.62 186 ASP A CA 1
ATOM 1442 C C . ASP A 1 186 ? -1.429 -9.836 -21.859 1 97.62 186 ASP A C 1
ATOM 1444 O O . ASP A 1 186 ? -0.609 -10.688 -22.219 1 97.62 186 ASP A O 1
ATOM 1448 N N . GLY A 1 187 ? -2.676 -10.109 -21.453 1 98.25 187 GLY A N 1
ATOM 1449 C CA . GLY A 1 187 ? -3.219 -11.461 -21.516 1 98.25 187 GLY A CA 1
ATOM 1450 C C . GLY A 1 187 ? -2.953 -12.266 -20.266 1 98.25 187 GLY A C 1
ATOM 1451 O O . GLY A 1 187 ? -3.377 -13.422 -20.156 1 98.25 187 GLY A O 1
ATOM 1452 N N . LEU A 1 188 ? -2.271 -11.664 -19.312 1 98.44 188 LEU A N 1
ATOM 1453 C CA . LEU A 1 188 ? -1.933 -12.359 -18.078 1 98.44 188 LEU A CA 1
ATOM 1454 C C . LEU A 1 188 ? -2.049 -11.43 -16.875 1 98.44 188 LEU A C 1
ATOM 1456 O O . LEU A 1 188 ? -2.756 -11.734 -15.914 1 98.44 188 LEU A O 1
ATOM 1460 N N . HIS A 1 189 ? -1.383 -10.242 -16.953 1 98.75 189 HIS A N 1
ATOM 1461 C CA . HIS A 1 189 ? -1.367 -9.297 -15.844 1 98.75 189 HIS A CA 1
ATOM 1462 C C . HIS A 1 189 ? -2.629 -8.438 -15.836 1 98.75 189 HIS A C 1
ATOM 1464 O O . HIS A 1 189 ? -3.289 -8.289 -16.859 1 98.75 189 HIS A O 1
ATOM 1470 N N . PHE A 1 190 ? -2.885 -7.902 -14.711 1 98.81 190 PHE A N 1
ATOM 1471 C CA . PHE A 1 190 ? -4.191 -7.301 -14.484 1 98.81 190 PHE A CA 1
ATOM 1472 C C . PHE A 1 190 ? -4.199 -5.84 -14.914 1 98.81 190 PHE A C 1
ATOM 1474 O O . PHE A 1 190 ? -3.215 -5.125 -14.711 1 98.81 190 PHE A O 1
ATOM 1481 N N . THR A 1 191 ? -5.289 -5.406 -15.531 1 98.44 191 THR A N 1
ATOM 1482 C CA . THR A 1 191 ? -5.652 -3.996 -15.602 1 98.44 191 THR A CA 1
ATOM 1483 C C . THR A 1 191 ? -6.254 -3.525 -14.281 1 98.44 191 THR A C 1
ATOM 1485 O O . THR A 1 191 ? -6.469 -4.328 -13.367 1 98.44 191 THR A O 1
ATOM 1488 N N . PRO A 1 192 ? -6.535 -2.215 -14.109 1 98.06 192 PRO A N 1
ATOM 1489 C CA . PRO A 1 192 ? -7.266 -1.785 -12.914 1 98.06 192 PRO A CA 1
ATOM 1490 C C . PRO A 1 192 ? -8.594 -2.516 -12.734 1 98.06 192 PRO A C 1
ATOM 1492 O O . PRO A 1 192 ? -8.992 -2.822 -11.609 1 98.06 192 PRO A O 1
ATOM 1495 N N . THR A 1 193 ? -9.227 -2.836 -13.828 1 98.38 193 THR A N 1
ATOM 1496 C CA . THR A 1 193 ? -10.469 -3.59 -13.758 1 98.38 193 THR A CA 1
ATOM 1497 C C . THR A 1 193 ? -10.227 -4.988 -13.195 1 98.38 193 THR A C 1
ATOM 1499 O O . THR A 1 193 ? -10.945 -5.438 -12.297 1 98.38 193 THR A O 1
ATOM 1502 N N . GLY A 1 194 ? -9.219 -5.703 -13.727 1 98.81 194 GLY A N 1
ATOM 1503 C CA . GLY A 1 194 ? -8.867 -7.004 -13.18 1 98.81 194 GLY A CA 1
ATOM 1504 C C . GLY A 1 194 ? -8.492 -6.953 -11.711 1 98.81 194 GLY A C 1
ATOM 1505 O O . GLY A 1 194 ? -8.891 -7.824 -10.93 1 98.81 194 GLY A O 1
ATOM 1506 N N . ASN A 1 195 ? -7.758 -5.926 -11.352 1 98.81 195 ASN A N 1
ATOM 1507 C CA . ASN A 1 195 ? -7.391 -5.707 -9.961 1 98.81 195 ASN A CA 1
ATOM 1508 C C . ASN A 1 195 ? -8.617 -5.52 -9.078 1 98.81 195 ASN A C 1
ATOM 1510 O O . ASN A 1 195 ? -8.672 -6.039 -7.961 1 98.81 195 ASN A O 1
ATOM 1514 N N . LYS A 1 196 ? -9.57 -4.82 -9.57 1 98.69 196 LYS A N 1
ATOM 1515 C CA . LYS A 1 196 ? -10.789 -4.578 -8.812 1 98.69 196 LYS A CA 1
ATOM 1516 C C . LYS A 1 196 ? -11.57 -5.871 -8.602 1 98.69 196 LYS A C 1
ATOM 1518 O O . LYS A 1 196 ? -12.141 -6.094 -7.527 1 98.69 196 LYS A O 1
ATOM 1523 N N . ILE A 1 197 ? -11.625 -6.715 -9.586 1 98.81 197 ILE A N 1
ATOM 1524 C CA . ILE A 1 197 ? -12.305 -7.996 -9.461 1 98.81 197 ILE A CA 1
ATOM 1525 C C . ILE A 1 197 ? -11.672 -8.805 -8.328 1 98.81 197 ILE A C 1
ATOM 1527 O O . ILE A 1 197 ? -12.375 -9.32 -7.457 1 98.81 197 ILE A O 1
ATOM 1531 N N . LEU A 1 198 ? -10.367 -8.891 -8.344 1 98.88 198 LEU A N 1
ATOM 1532 C CA . LEU A 1 198 ? -9.695 -9.648 -7.293 1 98.88 198 LEU A CA 1
ATOM 1533 C C . LEU A 1 198 ? -9.906 -8.992 -5.934 1 98.88 198 LEU A C 1
ATOM 1535 O O . LEU A 1 198 ? -10.148 -9.68 -4.938 1 98.88 198 LEU A O 1
ATOM 1539 N N . PHE A 1 199 ? -9.812 -7.668 -5.871 1 98.94 199 PHE A N 1
ATOM 1540 C CA . PHE A 1 199 ? -10.023 -6.934 -4.633 1 98.94 199 PHE A CA 1
ATOM 1541 C C . PHE A 1 199 ? -11.383 -7.262 -4.031 1 98.94 199 PHE A C 1
ATOM 1543 O O . PHE A 1 199 ? -11.484 -7.566 -2.842 1 98.94 199 PHE A O 1
ATOM 1550 N N . ASP A 1 200 ? -12.398 -7.207 -4.844 1 98.81 200 ASP A N 1
ATOM 1551 C CA . ASP A 1 200 ? -13.758 -7.457 -4.371 1 98.81 200 ASP A CA 1
ATOM 1552 C C . ASP A 1 200 ? -13.906 -8.883 -3.842 1 98.81 200 ASP A C 1
ATOM 1554 O O . ASP A 1 200 ? -14.492 -9.102 -2.781 1 98.81 200 ASP A O 1
ATOM 1558 N N . GLU A 1 201 ? -13.344 -9.836 -4.555 1 98.88 201 GLU A N 1
ATOM 1559 C CA . GLU A 1 201 ? -13.414 -11.227 -4.121 1 98.88 201 GLU A CA 1
ATOM 1560 C C . GLU A 1 201 ? -12.648 -11.438 -2.814 1 98.88 201 GLU A C 1
ATOM 1562 O O . GLU A 1 201 ? -13.086 -12.188 -1.945 1 98.88 201 GLU A O 1
ATOM 1567 N N . LEU A 1 202 ? -11.523 -10.797 -2.709 1 98.94 202 LEU A N 1
ATOM 1568 C CA . LEU A 1 202 ? -10.703 -10.953 -1.515 1 98.94 202 LEU A CA 1
ATOM 1569 C C . LEU A 1 202 ? -11.391 -10.344 -0.298 1 98.94 202 LEU A C 1
ATOM 1571 O O . LEU A 1 202 ? -11.406 -10.938 0.78 1 98.94 202 LEU A O 1
ATOM 1575 N N . VAL A 1 203 ? -11.953 -9.133 -0.456 1 98.81 203 VAL A N 1
ATOM 1576 C CA . VAL A 1 203 ? -12.664 -8.484 0.637 1 98.81 203 VAL A CA 1
ATOM 1577 C C . VAL A 1 203 ? -13.82 -9.359 1.102 1 98.81 203 VAL A C 1
ATOM 1579 O O . VAL A 1 203 ? -14.039 -9.531 2.303 1 98.81 203 VAL A O 1
ATOM 1582 N N . GLN A 1 204 ? -14.523 -9.953 0.151 1 98.75 204 GLN A N 1
ATOM 1583 C CA . GLN A 1 204 ? -15.617 -10.844 0.49 1 98.75 204 GLN A CA 1
ATOM 1584 C C . GLN A 1 204 ? -15.117 -12.078 1.229 1 98.75 204 GLN A C 1
ATOM 1586 O O . GLN A 1 204 ? -15.719 -12.516 2.211 1 98.75 204 GLN A O 1
ATOM 1591 N N . THR A 1 205 ? -14.062 -12.656 0.748 1 98.88 205 THR A N 1
ATOM 1592 C CA . THR A 1 205 ? -13.492 -13.836 1.375 1 98.88 205 THR A CA 1
ATOM 1593 C C . THR A 1 205 ? -13.016 -13.523 2.791 1 98.88 205 THR A C 1
ATOM 1595 O O . THR A 1 205 ? -13.25 -14.305 3.717 1 98.88 205 THR A O 1
ATOM 1598 N N . LEU A 1 206 ? -12.344 -12.391 2.961 1 98.88 206 LEU A N 1
ATOM 1599 C CA . LEU A 1 206 ? -11.898 -11.961 4.281 1 98.88 206 LEU A CA 1
ATOM 1600 C C . LEU A 1 206 ? -13.086 -11.781 5.223 1 98.88 206 LEU A C 1
ATOM 1602 O O . LEU A 1 206 ? -13.031 -12.203 6.383 1 98.88 206 LEU A O 1
ATOM 1606 N N . ALA A 1 207 ? -14.141 -11.164 4.707 1 98.69 207 ALA A N 1
ATOM 1607 C CA . ALA A 1 207 ? -15.344 -11 5.52 1 98.69 207 ALA A CA 1
ATOM 1608 C C . ALA A 1 207 ? -15.891 -12.359 5.965 1 98.69 207 ALA A C 1
ATOM 1610 O O . ALA A 1 207 ? -16.375 -12.5 7.09 1 98.69 207 ALA A O 1
ATOM 1611 N N . GLY A 1 208 ? -15.805 -13.305 5.086 1 98.25 208 GLY A N 1
ATOM 1612 C CA . GLY A 1 208 ? -16.297 -14.648 5.371 1 98.25 208 GLY A CA 1
ATOM 1613 C C . GLY A 1 208 ? -15.555 -15.312 6.52 1 98.25 208 GLY A C 1
ATOM 1614 O O . GLY A 1 208 ? -16.094 -16.203 7.176 1 98.25 208 GLY A O 1
ATOM 1615 N N . ILE A 1 209 ? -14.367 -14.852 6.82 1 97.5 209 ILE A N 1
ATOM 1616 C CA . ILE A 1 209 ? -13.625 -15.453 7.922 1 97.5 209 ILE A CA 1
ATOM 1617 C C . ILE A 1 209 ? -13.586 -14.484 9.102 1 97.5 209 ILE A C 1
ATOM 1619 O O . ILE A 1 209 ? -12.719 -14.594 9.977 1 97.5 209 ILE A O 1
ATOM 1623 N N . GLY A 1 210 ? -14.359 -13.492 9.055 1 97.44 210 GLY A N 1
ATOM 1624 C CA . GLY A 1 210 ? -14.547 -12.602 10.195 1 97.44 210 GLY A CA 1
ATOM 1625 C C . GLY A 1 210 ? -13.641 -11.391 10.164 1 97.44 210 GLY A C 1
ATOM 1626 O O . GLY A 1 210 ? -13.469 -10.711 11.172 1 97.44 210 GLY A O 1
ATOM 1627 N N . PHE A 1 211 ? -13.023 -11.156 9.055 1 98.12 211 PHE A N 1
ATOM 1628 C CA . PHE A 1 211 ? -12.133 -10.016 8.891 1 98.12 211 PHE A CA 1
ATOM 1629 C C . PHE A 1 211 ? -12.75 -8.977 7.953 1 98.12 211 PHE A C 1
ATOM 1631 O O . PHE A 1 211 ? -12.664 -9.109 6.73 1 98.12 211 PHE A O 1
ATOM 1638 N N . SER A 1 212 ? -13.305 -7.941 8.516 1 97.88 212 SER A N 1
ATOM 1639 C CA . SER A 1 212 ? -13.977 -6.891 7.75 1 97.88 212 SER A CA 1
ATOM 1640 C C . SER A 1 212 ? -13.828 -5.535 8.43 1 97.88 212 SER A C 1
ATOM 1642 O O . SER A 1 212 ? -13.461 -5.457 9.602 1 97.88 212 SER A O 1
ATOM 1644 N N . LYS A 1 213 ? -14.102 -4.496 7.652 1 96.44 213 LYS A N 1
ATOM 1645 C CA . LYS A 1 213 ? -14.039 -3.145 8.195 1 96.44 213 LYS A CA 1
ATOM 1646 C C . LYS A 1 213 ? -14.977 -2.986 9.391 1 96.44 213 LYS A C 1
ATOM 1648 O O . LYS A 1 213 ? -14.656 -2.273 10.344 1 96.44 213 LYS A O 1
ATOM 1653 N N . GLU A 1 214 ? -16.062 -3.646 9.352 1 96 214 GLU A N 1
ATOM 1654 C CA . GLU A 1 214 ? -17.078 -3.545 10.383 1 96 214 GLU A CA 1
ATOM 1655 C C . GLU A 1 214 ? -16.672 -4.312 11.641 1 96 214 GLU A C 1
ATOM 1657 O O . GLU A 1 214 ? -17.062 -3.934 12.75 1 96 214 GLU A O 1
ATOM 1662 N N . SER A 1 215 ? -15.922 -5.328 11.453 1 95.69 215 SER A N 1
ATOM 1663 C CA . SER A 1 215 ? -15.609 -6.207 12.578 1 95.69 215 SER A CA 1
ATOM 1664 C C . SER A 1 215 ? -14.352 -5.754 13.305 1 95.69 215 SER A C 1
ATOM 1666 O O . SER A 1 215 ? -14.148 -6.09 14.469 1 95.69 215 SER A O 1
ATOM 1668 N N . LEU A 1 216 ? -13.508 -5.012 12.672 1 96.62 216 LEU A N 1
ATOM 1669 C CA . LEU A 1 216 ? -12.219 -4.621 13.25 1 96.62 216 LEU A CA 1
ATOM 1670 C C . LEU A 1 216 ? -12.328 -3.258 13.93 1 96.62 216 LEU A C 1
ATOM 1672 O O . LEU A 1 216 ? -13.008 -2.359 13.43 1 96.62 216 LEU A O 1
ATOM 1676 N N . PRO A 1 217 ? -11.672 -3.123 15.07 1 94.75 217 PRO A N 1
ATOM 1677 C CA . PRO A 1 217 ? -11.594 -1.789 15.672 1 94.75 217 PRO A CA 1
ATOM 1678 C C . PRO A 1 217 ? -10.656 -0.854 14.906 1 94.75 217 PRO A C 1
ATOM 1680 O O . PRO A 1 217 ? -9.672 -1.308 14.32 1 94.75 217 PRO A O 1
ATOM 1683 N N . TYR A 1 218 ? -10.938 0.431 14.953 1 94.31 218 TYR A N 1
ATOM 1684 C CA . TYR A 1 218 ? -10.047 1.436 14.398 1 94.31 218 TYR A CA 1
ATOM 1685 C C . TYR A 1 218 ? -8.945 1.797 15.391 1 94.31 218 TYR A C 1
ATOM 1687 O O . TYR A 1 218 ? -9.195 1.896 16.594 1 94.31 218 TYR A O 1
ATOM 1695 N N . ASP A 1 219 ? -7.797 1.965 14.75 1 92.94 219 ASP A N 1
ATOM 1696 C CA . ASP A 1 219 ? -6.73 2.557 15.555 1 92.94 219 ASP A CA 1
ATOM 1697 C C . ASP A 1 219 ? -7.035 4.016 15.875 1 92.94 219 ASP A C 1
ATOM 1699 O O . ASP A 1 219 ? -7.203 4.84 14.977 1 92.94 219 ASP A O 1
ATOM 1703 N N . LEU A 1 220 ? -7.105 4.301 17.203 1 95.56 220 LEU A N 1
ATOM 1704 C CA . LEU A 1 220 ? -7.223 5.688 17.641 1 95.56 220 LEU A CA 1
ATOM 1705 C C . LEU A 1 220 ? -8.562 6.277 17.219 1 95.56 220 LEU A C 1
ATOM 1707 O O . LEU A 1 220 ? -9.188 5.797 16.266 1 95.56 220 LEU A O 1
ATOM 1711 N N . PRO A 1 221 ? -9.062 7.312 17.781 1 96.19 221 PRO A N 1
ATOM 1712 C CA . PRO A 1 221 ? -10.375 7.891 17.484 1 96.19 221 PRO A CA 1
ATOM 1713 C C . PRO A 1 221 ? -10.453 8.469 16.078 1 96.19 221 PRO A C 1
ATOM 1715 O O . PRO A 1 221 ? -9.508 9.109 15.617 1 96.19 221 PRO A O 1
ATOM 1718 N N . LEU A 1 222 ? -11.578 8.164 15.484 1 96.44 222 LEU A N 1
ATOM 1719 C CA . LEU A 1 222 ? -11.836 8.789 14.188 1 96.44 222 LEU A CA 1
ATOM 1720 C C . LEU A 1 222 ? -12.242 10.25 14.359 1 96.44 222 LEU A C 1
ATOM 1722 O O . LEU A 1 222 ? -12.836 10.617 15.375 1 96.44 222 LEU A O 1
ATOM 1726 N N . TYR A 1 223 ? -11.969 11.008 13.367 1 94.75 223 TYR A N 1
ATOM 1727 C CA . TYR A 1 223 ? -12.18 12.445 13.422 1 94.75 223 TYR A CA 1
ATOM 1728 C C . TYR A 1 223 ? -13.617 12.773 13.789 1 94.75 223 TYR A C 1
ATOM 1730 O O . TYR A 1 223 ? -13.867 13.586 14.688 1 94.75 223 TYR A O 1
ATOM 1738 N N . PRO A 1 224 ? -14.555 12.094 13.156 1 93 224 PRO A N 1
ATOM 1739 C CA . PRO A 1 224 ? -15.938 12.445 13.484 1 93 224 PRO A CA 1
ATOM 1740 C C . PRO A 1 224 ? -16.297 12.117 14.93 1 93 224 PRO A C 1
ATOM 1742 O O . PRO A 1 224 ? -17.312 12.609 15.438 1 93 224 PRO A O 1
ATOM 1745 N N . GLU A 1 225 ? -15.492 11.312 15.578 1 92.88 225 GLU A N 1
ATOM 1746 C CA . GLU A 1 225 ? -15.758 10.906 16.953 1 92.88 225 GLU A CA 1
ATOM 1747 C C . GLU A 1 225 ? -15.148 11.883 17.953 1 92.88 225 GLU A C 1
ATOM 1749 O O . GLU A 1 225 ? -15.406 11.797 19.156 1 92.88 225 GLU A O 1
ATOM 1754 N N . ILE A 1 226 ? -14.406 12.789 17.469 1 93.31 226 ILE A N 1
ATOM 1755 C CA . ILE A 1 226 ? -13.711 13.742 18.328 1 93.31 226 ILE A CA 1
ATOM 1756 C C . ILE A 1 226 ? -14.602 14.961 18.578 1 93.31 226 ILE A C 1
ATOM 1758 O O . ILE A 1 226 ? -14.961 15.672 17.641 1 93.31 226 ILE A O 1
ATOM 1762 N N . ASP A 1 227 ? -14.922 15.195 19.828 1 93.38 227 ASP A N 1
ATOM 1763 C CA . ASP A 1 227 ? -15.742 16.328 20.219 1 93.38 227 ASP A CA 1
ATOM 1764 C C . ASP A 1 227 ? -15.008 17.656 19.984 1 93.38 227 ASP A C 1
ATOM 1766 O O . ASP A 1 227 ? -14 17.922 20.641 1 93.38 227 ASP A O 1
ATOM 1770 N N . PRO A 1 228 ? -15.539 18.438 19.156 1 91.81 228 PRO A N 1
ATOM 1771 C CA . PRO A 1 228 ? -14.852 19.703 18.859 1 91.81 228 PRO A CA 1
ATOM 1772 C C . PRO A 1 228 ? -14.742 20.594 20.094 1 91.81 228 PRO A C 1
ATOM 1774 O O . PRO A 1 228 ? -13.844 21.438 20.156 1 91.81 228 PRO A O 1
ATOM 1777 N N . LYS A 1 229 ? -15.57 20.484 21.016 1 92.19 229 LYS A N 1
ATOM 1778 C CA . LYS A 1 229 ? -15.57 21.328 22.219 1 92.19 229 LYS A CA 1
ATOM 1779 C C . LYS A 1 229 ? -14.547 20.844 23.234 1 92.19 229 LYS A C 1
ATOM 1781 O O . LYS A 1 229 ? -14.102 21.609 24.094 1 92.19 229 LYS A O 1
ATOM 1786 N N . ASP A 1 230 ? -14.273 19.531 23.078 1 92.19 230 ASP A N 1
ATOM 1787 C CA . ASP A 1 230 ? -13.266 18.938 23.953 1 92.19 230 ASP A CA 1
ATOM 1788 C C . ASP A 1 230 ? -12.523 17.812 23.234 1 92.19 230 ASP A C 1
ATOM 1790 O O . ASP A 1 230 ? -12.641 16.641 23.609 1 92.19 230 ASP A O 1
ATOM 1794 N N . PRO A 1 231 ? -11.672 18.141 22.312 1 90.31 231 PRO A N 1
ATOM 1795 C CA . PRO A 1 231 ? -11.07 17.125 21.453 1 90.31 231 PRO A CA 1
ATOM 1796 C C . PRO A 1 231 ? -10.156 16.172 22.203 1 90.31 231 PRO A C 1
ATOM 1798 O O . PRO A 1 231 ? -10.102 14.977 21.875 1 90.31 231 PRO A O 1
ATOM 1801 N N . MET A 1 232 ? -9.547 16.609 23.234 1 90.56 232 MET A N 1
ATOM 1802 C CA . MET A 1 232 ? -8.539 15.789 23.906 1 90.56 232 MET A CA 1
ATOM 1803 C C . MET A 1 232 ? -9.195 14.664 24.703 1 90.56 232 MET A C 1
ATOM 1805 O O . MET A 1 232 ? -8.539 13.695 25.078 1 90.56 232 MET A O 1
ATOM 1809 N N . LYS A 1 233 ? -10.484 14.75 24.953 1 91.38 233 LYS A N 1
ATOM 1810 C CA . LYS A 1 233 ? -11.227 13.727 25.672 1 91.38 233 LYS A CA 1
ATOM 1811 C C . LYS A 1 233 ? -11.219 12.398 24.922 1 91.38 233 LYS A C 1
ATOM 1813 O O . LYS A 1 233 ? -11.227 11.328 25.547 1 91.38 233 LYS A O 1
ATOM 1818 N N . ALA A 1 234 ? -11.094 12.484 23.641 1 92.06 234 ALA A N 1
ATOM 1819 C CA . ALA A 1 234 ? -11.148 11.297 22.797 1 92.06 234 ALA A CA 1
ATOM 1820 C C . ALA A 1 234 ? -9.914 10.422 22.984 1 92.06 234 ALA A C 1
ATOM 1822 O O . ALA A 1 234 ? -9.93 9.227 22.688 1 92.06 234 ALA A O 1
ATOM 1823 N N . PHE A 1 235 ? -8.797 11.023 23.469 1 91.38 235 PHE A N 1
ATOM 1824 C CA . PHE A 1 235 ? -7.531 10.305 23.531 1 91.38 235 PHE A CA 1
ATOM 1825 C C . PHE A 1 235 ? -7.25 9.812 24.938 1 91.38 235 PHE A C 1
ATOM 1827 O O . PHE A 1 235 ? -6.211 9.195 25.188 1 91.38 235 PHE A O 1
ATOM 1834 N N . GLY A 1 236 ? -8.289 10 25.719 1 75.94 236 GLY A N 1
ATOM 1835 C CA . GLY A 1 236 ? -8.148 9.625 27.125 1 75.94 236 GLY A CA 1
ATOM 1836 C C . GLY A 1 236 ? -7.312 10.594 27.922 1 75.94 236 GLY A C 1
ATOM 1837 O O . GLY A 1 236 ? -6.598 11.43 27.359 1 75.94 236 GLY A O 1
ATOM 1838 N N . ALA A 1 237 ? -7.75 10.789 29.188 1 57.78 237 ALA A N 1
ATOM 1839 C CA . ALA A 1 237 ? -7.051 11.594 30.172 1 57.78 237 ALA A CA 1
ATOM 1840 C C . ALA A 1 237 ? -5.641 11.062 30.422 1 57.78 237 ALA A C 1
ATOM 1842 O O . ALA A 1 237 ? -5.41 9.852 30.359 1 57.78 237 ALA A O 1
ATOM 1843 N N . MET B 1 1 ? 17.859 -7.629 7.25 1 77.19 1 MET B N 1
ATOM 1844 C CA . MET B 1 1 ? 16.406 -7.434 7.328 1 77.19 1 MET B CA 1
ATOM 1845 C C . MET B 1 1 ? 15.961 -6.344 6.359 1 77.19 1 MET B C 1
ATOM 1847 O O . MET B 1 1 ? 16.656 -5.344 6.176 1 77.19 1 MET B O 1
ATOM 1851 N N . ARG B 1 2 ? 14.875 -6.531 5.641 1 90.38 2 ARG B N 1
ATOM 1852 C CA . ARG B 1 2 ? 14.273 -5.594 4.695 1 90.38 2 ARG B CA 1
ATOM 1853 C C . ARG B 1 2 ? 13.922 -4.277 5.379 1 90.38 2 ARG B C 1
ATOM 1855 O O . ARG B 1 2 ? 13.289 -4.27 6.438 1 90.38 2 ARG B O 1
ATOM 1862 N N . PRO B 1 3 ? 14.516 -3.141 4.898 1 96.12 3 PRO B N 1
ATOM 1863 C CA . PRO B 1 3 ? 14.219 -1.856 5.539 1 96.12 3 PRO B CA 1
ATOM 1864 C C . PRO B 1 3 ? 12.734 -1.49 5.461 1 96.12 3 PRO B C 1
ATOM 1866 O O . PRO B 1 3 ? 12 -2.041 4.641 1 96.12 3 PRO B O 1
ATOM 1869 N N . ARG B 1 4 ? 12.391 -0.559 6.375 1 97.44 4 ARG B N 1
ATOM 1870 C CA . ARG B 1 4 ? 11.008 -0.103 6.441 1 97.44 4 ARG B CA 1
ATOM 1871 C C . ARG B 1 4 ? 10.922 1.414 6.309 1 97.44 4 ARG B C 1
ATOM 1873 O O . ARG B 1 4 ? 11.805 2.133 6.781 1 97.44 4 ARG B O 1
ATOM 1880 N N . LEU B 1 5 ? 9.914 1.869 5.613 1 98.69 5 LEU B N 1
ATOM 1881 C CA . LEU B 1 5 ? 9.508 3.27 5.57 1 98.69 5 LEU B CA 1
ATOM 1882 C C . LEU B 1 5 ? 8.172 3.469 6.277 1 98.69 5 LEU B C 1
ATOM 1884 O O . LEU B 1 5 ? 7.191 2.797 5.953 1 98.69 5 LEU B O 1
ATOM 1888 N N . VAL B 1 6 ? 8.133 4.379 7.242 1 98.81 6 VAL B N 1
ATOM 1889 C CA . VAL B 1 6 ? 6.902 4.652 7.973 1 98.81 6 VAL B CA 1
ATOM 1890 C C . VAL B 1 6 ? 6.324 5.992 7.527 1 98.81 6 VAL B C 1
ATOM 1892 O O . VAL B 1 6 ? 7.023 7.008 7.516 1 98.81 6 VAL B O 1
ATOM 1895 N N . LEU B 1 7 ? 5.055 5.977 7.082 1 98.94 7 LEU B N 1
ATOM 1896 C CA . LEU B 1 7 ? 4.371 7.188 6.641 1 98.94 7 LEU B CA 1
ATOM 1897 C C . LEU B 1 7 ? 3.43 7.699 7.723 1 98.94 7 LEU B C 1
ATOM 1899 O O . LEU B 1 7 ? 2.363 7.125 7.949 1 98.94 7 LEU B O 1
ATOM 1903 N N . PHE B 1 8 ? 3.82 8.758 8.375 1 98.94 8 PHE B N 1
ATOM 1904 C CA . PHE B 1 8 ? 3.043 9.32 9.477 1 98.94 8 PHE B CA 1
ATOM 1905 C C . PHE B 1 8 ? 2.461 10.672 9.086 1 98.94 8 PHE B C 1
ATOM 1907 O O . PHE B 1 8 ? 3.182 11.547 8.586 1 98.94 8 PHE B O 1
ATOM 1914 N N . GLY B 1 9 ? 1.165 10.805 9.273 1 98.88 9 GLY B N 1
ATOM 1915 C CA . GLY B 1 9 ? 0.557 12.07 8.898 1 98.88 9 GLY B CA 1
ATOM 1916 C C . GLY B 1 9 ? -0.952 12.078 9.062 1 98.88 9 GLY B C 1
ATOM 1917 O O . GLY B 1 9 ? -1.509 11.258 9.789 1 98.88 9 GLY B O 1
ATOM 1918 N N . ASP B 1 10 ? -1.595 13.039 8.461 1 98.69 10 ASP B N 1
ATOM 1919 C CA . ASP B 1 10 ? -3.035 13.219 8.609 1 98.69 10 ASP B CA 1
ATOM 1920 C C . ASP B 1 10 ? -3.801 12.5 7.508 1 98.69 10 ASP B C 1
ATOM 1922 O O . ASP B 1 10 ? -3.471 11.359 7.16 1 98.69 10 ASP B O 1
ATOM 1926 N N . SER B 1 11 ? -4.898 13.117 6.965 1 98.75 11 SER B N 1
ATOM 1927 C CA . SER B 1 11 ? -5.746 12.445 5.984 1 98.75 11 SER B CA 1
ATOM 1928 C C . SER B 1 11 ? -5.016 12.266 4.656 1 98.75 11 SER B C 1
ATOM 1930 O O . SER B 1 11 ? -5.258 11.289 3.939 1 98.75 11 SER B O 1
ATOM 1932 N N . ILE B 1 12 ? -4.168 13.172 4.301 1 98.88 12 ILE B N 1
ATOM 1933 C CA . ILE B 1 12 ? -3.439 13.07 3.043 1 98.88 12 ILE B CA 1
ATOM 1934 C C . ILE B 1 12 ? -2.537 11.836 3.074 1 98.88 12 ILE B C 1
ATOM 1936 O O . ILE B 1 12 ? -2.363 11.164 2.057 1 98.88 12 ILE B O 1
ATOM 1940 N N . THR B 1 13 ? -1.989 11.547 4.234 1 98.94 13 THR B N 1
ATOM 1941 C CA . THR B 1 13 ? -1.208 10.328 4.418 1 98.94 13 THR B CA 1
ATOM 1942 C C . THR B 1 13 ? -2.119 9.109 4.469 1 98.94 13 THR B C 1
ATOM 1944 O O . THR B 1 13 ? -1.843 8.094 3.82 1 98.94 13 THR B O 1
ATOM 1947 N N . GLU B 1 14 ? -3.219 9.195 5.223 1 98.81 14 GLU B N 1
ATOM 1948 C CA . GLU B 1 14 ? -4.137 8.062 5.332 1 98.81 14 GLU B CA 1
ATOM 1949 C C . GLU B 1 14 ? -4.656 7.641 3.963 1 98.81 14 GLU B C 1
ATOM 1951 O O . GLU B 1 14 ? -4.852 6.449 3.707 1 98.81 14 GLU B O 1
ATOM 1956 N N . GLN B 1 15 ? -4.805 8.586 3.08 1 98.75 15 GLN B N 1
ATOM 1957 C CA . GLN B 1 15 ? -5.395 8.344 1.768 1 98.75 15 GLN B CA 1
ATOM 1958 C C . GLN B 1 15 ? -4.324 8.008 0.735 1 98.75 15 GLN B C 1
ATOM 1960 O O . GLN B 1 15 ? -4.613 7.902 -0.458 1 98.75 15 GLN B O 1
ATOM 1965 N N . SER B 1 16 ? -3.1 7.793 1.191 1 98.88 16 SER B N 1
ATOM 1966 C CA . SER B 1 16 ? -1.979 7.664 0.266 1 98.88 16 SER B CA 1
ATOM 1967 C C . SER B 1 16 ? -2.002 6.316 -0.446 1 98.88 16 SER B C 1
ATOM 1969 O O . SER B 1 16 ? -1.173 6.059 -1.321 1 98.88 16 SER B O 1
ATOM 1971 N N . PHE B 1 17 ? -2.992 5.461 -0.193 1 98.81 17 PHE B N 1
ATOM 1972 C CA . PHE B 1 17 ? -3.074 4.172 -0.873 1 98.81 17 PHE B CA 1
ATOM 1973 C C . PHE B 1 17 ? -4.332 4.094 -1.731 1 98.81 17 PHE B C 1
ATOM 1975 O O . PHE B 1 17 ? -4.664 3.029 -2.258 1 98.81 17 PHE B O 1
ATOM 1982 N N . GLU B 1 18 ? -5.031 5.168 -1.863 1 98.25 18 GLU B N 1
ATOM 1983 C CA . GLU B 1 18 ? -6.055 5.25 -2.9 1 98.25 18 GLU B CA 1
ATOM 1984 C C . GLU B 1 18 ? -5.453 5.062 -4.289 1 98.25 18 GLU B C 1
ATOM 1986 O O . GLU B 1 18 ? -4.23 5.066 -4.445 1 98.25 18 GLU B O 1
ATOM 1991 N N . SER B 1 19 ? -6.352 4.84 -5.293 1 97.44 19 SER B N 1
ATOM 1992 C CA . SER B 1 19 ? -5.84 4.699 -6.652 1 97.44 19 SER B CA 1
ATOM 1993 C C . SER B 1 19 ? -5 5.902 -7.055 1 97.44 19 SER B C 1
ATOM 1995 O O . SER B 1 19 ? -5.465 7.043 -6.98 1 97.44 19 SER B O 1
ATOM 1997 N N . GLY B 1 20 ? -3.732 5.621 -7.336 1 97.5 20 GLY B N 1
ATOM 1998 C CA . GLY B 1 20 ? -2.824 6.691 -7.715 1 97.5 20 GLY B CA 1
ATOM 1999 C C . GLY B 1 20 ? -2.148 7.352 -6.527 1 97.5 20 GLY B C 1
ATOM 2000 O O . GLY B 1 20 ? -1.481 8.375 -6.676 1 97.5 20 GLY B O 1
ATOM 2001 N N . GLY B 1 21 ? -2.273 6.82 -5.332 1 98.75 21 GLY B N 1
ATOM 2002 C CA . GLY B 1 21 ? -1.738 7.422 -4.121 1 98.75 21 GLY B CA 1
ATOM 2003 C C . GLY B 1 21 ? -0.232 7.289 -4.008 1 98.75 21 GLY B C 1
ATOM 2004 O O . GLY B 1 21 ? 0.351 6.324 -4.5 1 98.75 21 GLY B O 1
ATOM 2005 N N . TRP B 1 22 ? 0.368 8.211 -3.303 1 98.94 22 TRP B N 1
ATOM 2006 C CA . TRP B 1 22 ? 1.824 8.273 -3.223 1 98.94 22 TRP B CA 1
ATOM 2007 C C . TRP B 1 22 ? 2.369 7.152 -2.348 1 98.94 22 TRP B C 1
ATOM 2009 O O . TRP B 1 22 ? 3.482 6.668 -2.57 1 98.94 22 TRP B O 1
ATOM 2019 N N . GLY B 1 23 ? 1.652 6.695 -1.309 1 98.94 23 GLY B N 1
ATOM 2020 C CA . GLY B 1 23 ? 2.07 5.551 -0.519 1 98.94 23 GLY B CA 1
ATOM 2021 C C . GLY B 1 23 ? 2.08 4.254 -1.308 1 98.94 23 GLY B C 1
ATOM 2022 O O . GLY B 1 23 ? 3.002 3.447 -1.176 1 98.94 23 GLY B O 1
ATOM 2023 N N . ALA B 1 24 ? 1.015 4.074 -2.111 1 98.88 24 ALA B N 1
ATOM 2024 C CA . ALA B 1 24 ? 0.958 2.9 -2.98 1 98.88 24 ALA B CA 1
ATOM 2025 C C . ALA B 1 24 ? 2.104 2.908 -3.988 1 98.88 24 ALA B C 1
ATOM 2027 O O . ALA B 1 24 ? 2.758 1.885 -4.199 1 98.88 24 ALA B O 1
ATOM 2028 N N . ALA B 1 25 ? 2.336 4.062 -4.555 1 98.88 25 ALA B N 1
ATOM 2029 C CA . ALA B 1 25 ? 3.412 4.195 -5.531 1 98.88 25 ALA B CA 1
ATOM 2030 C C . ALA B 1 25 ? 4.766 3.885 -4.898 1 98.88 25 ALA B C 1
ATOM 2032 O O . ALA B 1 25 ? 5.625 3.258 -5.527 1 98.88 25 ALA B O 1
ATOM 2033 N N . LEU B 1 26 ? 4.938 4.355 -3.691 1 98.88 26 LEU B N 1
ATOM 2034 C CA . LEU B 1 26 ? 6.176 4.078 -2.973 1 98.88 26 LEU B CA 1
ATOM 2035 C C . LEU B 1 26 ? 6.348 2.58 -2.742 1 98.88 26 LEU B C 1
ATOM 2037 O O . LEU B 1 26 ? 7.445 2.043 -2.904 1 98.88 26 LEU B O 1
ATOM 2041 N N . THR B 1 27 ? 5.266 1.896 -2.34 1 98.81 27 THR B N 1
ATOM 2042 C CA . THR B 1 27 ? 5.285 0.457 -2.105 1 98.81 27 THR B CA 1
ATOM 2043 C C . THR B 1 27 ? 5.629 -0.297 -3.387 1 98.81 27 THR B C 1
ATOM 2045 O O . THR B 1 27 ? 6.414 -1.246 -3.361 1 98.81 27 THR B O 1
ATOM 2048 N N . ASP B 1 28 ? 5.039 0.166 -4.438 1 98.62 28 ASP B N 1
ATOM 2049 C CA . ASP B 1 28 ? 5.324 -0.445 -5.734 1 98.62 28 ASP B CA 1
ATOM 2050 C C . ASP B 1 28 ? 6.789 -0.258 -6.117 1 98.62 28 ASP B C 1
ATOM 2052 O O . ASP B 1 28 ? 7.453 -1.209 -6.535 1 98.62 28 ASP B O 1
ATOM 2056 N N . ARG B 1 29 ? 7.309 0.943 -5.961 1 98.44 29 ARG B N 1
ATOM 2057 C CA . ARG B 1 29 ? 8.68 1.275 -6.34 1 98.44 29 ARG B CA 1
ATOM 2058 C C . ARG B 1 29 ? 9.68 0.402 -5.594 1 98.44 29 ARG B C 1
ATOM 2060 O O . ARG B 1 29 ? 10.68 -0.038 -6.168 1 98.44 29 ARG B O 1
ATOM 2067 N N . PHE B 1 30 ? 9.383 0.156 -4.363 1 98.44 30 PHE B N 1
ATOM 2068 C CA . PHE B 1 30 ? 10.375 -0.523 -3.535 1 98.44 30 PHE B CA 1
ATOM 2069 C C . PHE B 1 30 ? 9.945 -1.954 -3.238 1 98.44 30 PHE B C 1
ATOM 2071 O O . PHE B 1 30 ? 10.391 -2.553 -2.258 1 98.44 30 PHE B O 1
ATOM 2078 N N . ALA B 1 31 ? 9.023 -2.428 -4.199 1 97 31 ALA B N 1
ATOM 2079 C CA . ALA B 1 31 ? 8.672 -3.838 -4.074 1 97 31 ALA B CA 1
ATOM 2080 C C . ALA B 1 31 ? 9.914 -4.719 -4.062 1 97 31 ALA B C 1
ATOM 2082 O O . ALA B 1 31 ? 10.836 -4.516 -4.855 1 97 31 ALA B O 1
ATOM 2083 N N . ARG B 1 32 ? 10.086 -5.668 -3.102 1 96.44 32 ARG B N 1
ATOM 2084 C CA . ARG B 1 32 ? 11.188 -6.621 -2.979 1 96.44 32 AR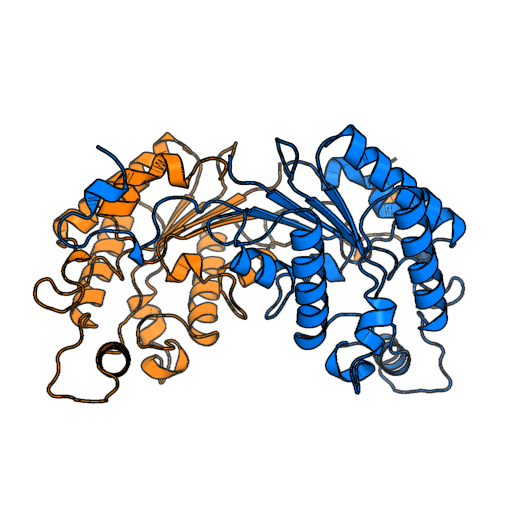G B CA 1
ATOM 2085 C C . ARG B 1 32 ? 12.406 -5.969 -2.334 1 96.44 32 ARG B C 1
ATOM 2087 O O . ARG B 1 32 ? 13.492 -6.555 -2.307 1 96.44 32 ARG B O 1
ATOM 2094 N N . GLN B 1 33 ? 12.305 -4.711 -1.918 1 97.75 33 GLN B N 1
ATOM 2095 C CA . GLN B 1 33 ? 13.469 -4.035 -1.348 1 97.75 33 GLN B CA 1
ATOM 2096 C C . GLN B 1 33 ? 13.148 -3.451 0.024 1 97.75 33 GLN B C 1
ATOM 2098 O O . GLN B 1 33 ? 14.008 -3.418 0.908 1 97.75 33 GLN B O 1
ATOM 2103 N N . ALA B 1 34 ? 11.875 -2.988 0.228 1 98 34 ALA B N 1
ATOM 2104 C CA . ALA B 1 34 ? 11.484 -2.334 1.475 1 98 34 ALA B CA 1
ATOM 2105 C C . ALA B 1 34 ? 9.984 -2.492 1.732 1 98 34 ALA B C 1
ATOM 2107 O O . ALA B 1 34 ? 9.211 -2.744 0.806 1 98 34 ALA B O 1
ATOM 2108 N N . ASP B 1 35 ? 9.648 -2.418 2.967 1 97.94 35 ASP B N 1
ATOM 2109 C CA . ASP B 1 35 ? 8.242 -2.361 3.357 1 97.94 35 ASP B CA 1
ATOM 2110 C C . ASP B 1 35 ? 7.82 -0.93 3.682 1 97.94 35 ASP B C 1
ATOM 2112 O O . ASP B 1 35 ? 8.594 -0.161 4.25 1 97.94 35 ASP B O 1
ATOM 2116 N N . VAL B 1 36 ? 6.641 -0.59 3.291 1 98.62 36 VAL B N 1
ATOM 2117 C CA . VAL B 1 36 ? 6.043 0.706 3.604 1 98.62 36 VAL B CA 1
ATOM 2118 C C . VAL B 1 36 ? 4.891 0.522 4.586 1 98.62 36 VAL B C 1
ATOM 2120 O O . VAL B 1 36 ? 4.02 -0.326 4.379 1 98.62 36 VAL B O 1
ATOM 2123 N N . VAL B 1 37 ? 4.914 1.286 5.664 1 98.31 37 VAL B N 1
ATOM 2124 C CA . VAL B 1 37 ? 3.908 1.163 6.715 1 98.31 37 VAL B CA 1
ATOM 2125 C C . VAL B 1 37 ? 3.111 2.461 6.82 1 98.31 37 VAL B C 1
ATOM 2127 O O . VAL B 1 37 ? 3.689 3.541 6.969 1 98.31 37 VAL B O 1
ATOM 2130 N N . LEU B 1 38 ? 1.814 2.328 6.742 1 98.75 38 LEU B N 1
ATOM 2131 C CA . LEU B 1 38 ? 0.911 3.475 6.742 1 98.75 38 LEU B CA 1
ATOM 2132 C C . LEU B 1 38 ? 0.444 3.795 8.156 1 98.75 38 LEU B C 1
ATOM 2134 O O . LEU B 1 38 ? -0.135 2.943 8.836 1 98.75 38 LEU B O 1
ATOM 2138 N N . ARG B 1 39 ? 0.719 4.988 8.578 1 98.62 39 ARG B N 1
ATOM 2139 C CA . ARG B 1 39 ? 0.234 5.523 9.852 1 98.62 39 ARG B CA 1
ATOM 2140 C C . ARG B 1 39 ? -0.369 6.91 9.664 1 98.62 39 ARG B C 1
ATOM 2142 O O . ARG B 1 39 ? 0.038 7.867 10.328 1 98.62 39 ARG B O 1
ATOM 2149 N N . GLY B 1 40 ? -1.356 6.965 8.773 1 98.75 40 GLY B N 1
ATOM 2150 C CA . GLY B 1 40 ? -2.113 8.188 8.539 1 98.75 40 GLY B CA 1
ATOM 2151 C C . GLY B 1 40 ? -3.332 8.312 9.438 1 98.75 40 GLY B C 1
ATOM 2152 O O . GLY B 1 40 ? -4.039 7.328 9.672 1 98.75 40 GLY B O 1
ATOM 2153 N N . LEU B 1 41 ? -3.578 9.508 9.977 1 98.44 41 LEU B N 1
ATOM 2154 C CA . LEU B 1 41 ? -4.68 9.789 10.891 1 98.44 41 LEU B CA 1
ATOM 2155 C C . LEU B 1 41 ? -5.52 10.953 10.398 1 98.44 41 LEU B C 1
ATOM 2157 O O . LEU B 1 41 ? -5.227 12.109 10.711 1 98.44 41 LEU B O 1
ATOM 2161 N N . SER B 1 42 ? -6.613 10.625 9.672 1 98.19 42 SER B N 1
ATOM 2162 C CA . SER B 1 42 ? -7.465 11.625 9.039 1 98.19 42 SER B CA 1
ATOM 2163 C C . SER B 1 42 ? -7.984 12.633 10.055 1 98.19 42 SER B C 1
ATOM 2165 O O . SER B 1 42 ? -8.477 12.25 11.117 1 98.19 42 SER B O 1
ATOM 2167 N N . GLY B 1 43 ? -7.824 13.867 9.742 1 97.88 43 GLY B N 1
ATOM 2168 C CA . GLY B 1 43 ? -8.367 14.938 10.562 1 97.88 43 GLY B CA 1
ATOM 2169 C C . GLY B 1 43 ? -7.426 15.375 11.672 1 97.88 43 GLY B C 1
ATOM 2170 O O . GLY B 1 43 ? -7.645 16.422 12.297 1 97.88 43 GLY B O 1
ATOM 2171 N N . TYR B 1 44 ? -6.398 14.633 11.914 1 98.5 44 TYR B N 1
ATOM 2172 C CA . TYR B 1 44 ? -5.531 14.914 13.055 1 98.5 44 TYR B CA 1
ATOM 2173 C C . TYR B 1 44 ? -4.617 16.094 12.773 1 98.5 44 TYR B C 1
ATOM 2175 O O . TYR B 1 44 ? -4.102 16.234 11.656 1 98.5 44 TYR B O 1
ATOM 2183 N N . ASN B 1 45 ? -4.48 16.969 13.727 1 98.69 45 ASN B N 1
ATOM 2184 C CA . ASN B 1 45 ? -3.455 18.016 13.781 1 98.69 45 ASN B CA 1
ATOM 2185 C C . ASN B 1 45 ? -2.248 17.562 14.602 1 98.69 45 ASN B C 1
ATOM 2187 O O . ASN B 1 45 ? -2.207 16.438 15.086 1 98.69 45 ASN B O 1
ATOM 2191 N N . THR B 1 46 ? -1.245 18.391 14.68 1 98.81 46 THR B N 1
ATOM 2192 C CA . THR B 1 46 ? -0.011 18 15.352 1 98.81 46 THR B CA 1
ATOM 2193 C C . THR B 1 46 ? -0.243 17.812 16.844 1 98.81 46 THR B C 1
ATOM 2195 O O . THR B 1 46 ? 0.414 17 17.484 1 98.81 46 THR B O 1
ATOM 2198 N N . ARG B 1 47 ? -1.182 18.609 17.438 1 98.12 47 ARG B N 1
ATOM 2199 C CA . ARG B 1 47 ? -1.492 18.484 18.859 1 98.12 47 ARG B CA 1
ATOM 2200 C C . ARG B 1 47 ? -2.049 17.109 19.172 1 98.12 47 ARG B C 1
ATOM 2202 O O . ARG B 1 47 ? -1.611 16.453 20.125 1 98.12 47 ARG B O 1
ATOM 2209 N N . TRP B 1 48 ? -2.979 16.672 18.391 1 98.06 48 TRP B N 1
ATOM 2210 C CA . TRP B 1 48 ? -3.58 15.352 18.562 1 98.06 48 TRP B CA 1
ATOM 2211 C C . TRP B 1 48 ? -2.57 14.25 18.266 1 98.06 48 TRP B C 1
ATOM 2213 O O . TRP B 1 48 ? -2.486 13.258 18.984 1 98.06 48 TRP B O 1
ATOM 2223 N N . ALA B 1 49 ? -1.806 14.398 17.188 1 98.25 49 ALA B N 1
ATOM 2224 C CA . ALA B 1 49 ? -0.792 13.422 16.797 1 98.25 49 ALA B CA 1
ATOM 2225 C C . ALA B 1 49 ? 0.212 13.195 17.922 1 98.25 49 ALA B C 1
ATOM 2227 O O . ALA B 1 49 ? 0.579 12.047 18.203 1 98.25 49 ALA B O 1
ATOM 2228 N N . LEU B 1 50 ? 0.652 14.266 18.5 1 97.75 50 LEU B N 1
ATOM 2229 C CA . LEU B 1 50 ? 1.621 14.172 19.578 1 97.75 50 LEU B CA 1
ATOM 2230 C C . LEU B 1 50 ? 1.052 13.367 20.75 1 97.75 50 LEU B C 1
ATOM 2232 O O . LEU B 1 50 ? 1.765 12.578 21.359 1 97.75 50 LEU B O 1
ATOM 2236 N N . LYS B 1 51 ? -0.217 13.516 21.016 1 96.69 51 LYS B N 1
ATOM 2237 C CA . LYS B 1 51 ? -0.879 12.852 22.125 1 96.69 51 LYS B CA 1
ATOM 2238 C C . LYS B 1 51 ? -0.93 11.344 21.922 1 96.69 51 LYS B C 1
ATOM 2240 O O . LYS B 1 51 ? -0.84 10.57 22.875 1 96.69 51 LYS B O 1
ATOM 2245 N N . VAL B 1 52 ? -0.996 10.93 20.703 1 97.06 52 VAL B N 1
ATOM 2246 C CA . VAL B 1 52 ? -1.268 9.516 20.453 1 97.06 52 VAL B CA 1
ATOM 2247 C C . VAL B 1 52 ? -0.042 8.859 19.828 1 97.06 52 VAL B C 1
ATOM 2249 O O . VAL B 1 52 ? -0.097 7.691 19.422 1 97.06 52 VAL B O 1
ATOM 2252 N N . LEU B 1 53 ? 1.021 9.539 19.812 1 97.44 53 LEU B N 1
ATOM 2253 C CA . LEU B 1 53 ? 2.191 9.18 19.016 1 97.44 53 LEU B CA 1
ATOM 2254 C C . LEU B 1 53 ? 2.678 7.777 19.375 1 97.44 53 LEU B C 1
ATOM 2256 O O . LEU B 1 53 ? 2.848 6.934 18.484 1 97.44 53 LEU B O 1
ATOM 2260 N N . PRO B 1 54 ? 2.859 7.355 20.625 1 96.31 54 PRO B N 1
ATOM 2261 C CA . PRO B 1 54 ? 3.316 6 20.938 1 96.31 54 PRO B CA 1
ATOM 2262 C C . PRO B 1 54 ? 2.344 4.926 20.453 1 96.31 54 PRO B C 1
ATOM 2264 O O . PRO B 1 54 ? 2.768 3.896 19.922 1 96.31 54 PRO B O 1
ATOM 2267 N N . ARG B 1 55 ? 1.076 5.203 20.594 1 95.75 55 ARG B N 1
ATOM 2268 C CA . ARG B 1 55 ? 0.067 4.234 20.172 1 95.75 55 ARG B CA 1
ATOM 2269 C C . ARG B 1 55 ? 0.021 4.117 18.656 1 95.75 55 ARG B C 1
ATOM 2271 O O . ARG B 1 55 ? -0.134 3.02 18.109 1 95.75 55 ARG B O 1
ATOM 2278 N N . ALA B 1 56 ? 0.157 5.281 18.016 1 96.81 56 ALA B N 1
ATOM 2279 C CA . ALA B 1 56 ? 0.122 5.301 16.562 1 96.81 56 ALA B CA 1
ATOM 2280 C C . ALA B 1 56 ? 1.271 4.488 15.969 1 96.81 56 ALA B C 1
ATOM 2282 O O . ALA B 1 56 ? 1.144 3.916 14.883 1 96.81 56 ALA B O 1
ATOM 2283 N N . MET B 1 57 ? 2.352 4.352 16.734 1 97.12 57 MET B N 1
ATOM 2284 C CA . MET B 1 57 ? 3.551 3.717 16.203 1 97.12 57 MET B CA 1
ATOM 2285 C C . MET B 1 57 ? 3.648 2.262 16.656 1 97.12 57 MET B C 1
ATOM 2287 O O . MET B 1 57 ? 4.578 1.55 16.266 1 97.12 57 MET B O 1
ATOM 2291 N N . GLU B 1 58 ? 2.686 1.861 17.422 1 94 58 GLU B N 1
ATOM 2292 C CA . GLU B 1 58 ? 2.703 0.462 17.828 1 94 58 GLU B CA 1
ATOM 2293 C C . GLU B 1 58 ? 2.727 -0.472 16.625 1 94 58 GLU B C 1
ATOM 2295 O O . GLU B 1 58 ? 1.909 -0.338 15.719 1 94 58 GLU B O 1
ATOM 2300 N N . GLY B 1 59 ? 3.744 -1.34 16.594 1 92.06 59 GLY B N 1
ATOM 2301 C CA . GLY B 1 59 ? 3.846 -2.344 15.547 1 92.06 59 GLY B CA 1
ATOM 2302 C C . GLY B 1 59 ? 4.344 -1.783 14.234 1 92.06 59 GLY B C 1
ATOM 2303 O O . GLY B 1 59 ? 4.406 -2.5 13.234 1 92.06 59 GLY B O 1
ATOM 2304 N N . ALA B 1 60 ? 4.699 -0.472 14.219 1 94.44 60 ALA B N 1
ATOM 2305 C CA . ALA B 1 60 ? 5.133 0.142 12.969 1 94.44 60 ALA B CA 1
ATOM 2306 C C . ALA B 1 60 ? 6.496 -0.394 12.539 1 94.44 60 ALA B C 1
ATOM 2308 O O . ALA B 1 60 ? 6.719 -0.653 11.352 1 94.44 60 ALA B O 1
ATOM 2309 N N . ALA B 1 61 ? 7.344 -0.589 13.492 1 92.19 61 ALA B N 1
ATOM 2310 C CA . ALA B 1 61 ? 8.68 -1.11 13.219 1 92.19 61 ALA B CA 1
ATOM 2311 C C . ALA B 1 61 ? 9.328 -1.661 14.484 1 92.19 61 ALA B C 1
ATOM 2313 O O . ALA B 1 61 ? 9.289 -1.018 15.539 1 92.19 61 ALA B O 1
ATOM 2314 N N . ASP B 1 62 ? 9.844 -2.791 14.328 1 86.94 62 ASP B N 1
ATOM 2315 C CA . ASP B 1 62 ? 10.539 -3.412 15.453 1 86.94 62 ASP B CA 1
ATOM 2316 C C . ASP B 1 62 ? 11.977 -2.916 15.547 1 86.94 62 ASP B C 1
ATOM 2318 O O . ASP B 1 62 ? 12.555 -2.879 16.641 1 86.94 62 ASP B O 1
ATOM 2322 N N . ALA B 1 63 ? 12.539 -2.695 14.469 1 91.44 63 ALA B N 1
ATOM 2323 C CA . ALA B 1 63 ? 13.852 -2.072 14.336 1 91.44 63 ALA B CA 1
ATOM 2324 C C . ALA B 1 63 ? 13.742 -0.682 13.719 1 91.44 63 ALA B C 1
ATOM 2326 O O . ALA B 1 63 ? 12.672 -0.289 13.25 1 91.44 63 ALA B O 1
ATOM 2327 N N . ASP B 1 64 ? 14.875 0.068 13.758 1 97.12 64 ASP B N 1
ATOM 2328 C CA . ASP B 1 64 ? 14.844 1.401 13.164 1 97.12 64 ASP B CA 1
ATOM 2329 C C . ASP B 1 64 ? 14.43 1.339 11.695 1 97.12 64 ASP B C 1
ATOM 2331 O O . ASP B 1 64 ? 15.086 0.687 10.891 1 97.12 64 ASP B O 1
ATOM 2335 N N . PRO B 1 65 ? 13.32 1.987 11.398 1 98.19 65 PRO B N 1
ATOM 2336 C CA . PRO B 1 65 ? 13.055 2.143 9.969 1 98.19 65 PRO B CA 1
ATOM 2337 C C . PRO B 1 65 ? 14.102 3 9.258 1 98.19 65 PRO B C 1
ATOM 2339 O O . PRO B 1 65 ? 14.859 3.715 9.914 1 98.19 65 PRO B O 1
ATOM 2342 N N . ALA B 1 66 ? 14.156 2.814 7.953 1 98.12 66 ALA B N 1
ATOM 2343 C CA . ALA B 1 66 ? 15.078 3.645 7.188 1 98.12 66 ALA B CA 1
ATOM 2344 C C . ALA B 1 66 ? 14.68 5.117 7.25 1 98.12 66 ALA B C 1
ATOM 2346 O O . ALA B 1 66 ? 15.539 5.996 7.352 1 98.12 66 ALA B O 1
ATOM 2347 N N . ALA B 1 67 ? 13.383 5.336 7.176 1 98.75 67 ALA B N 1
ATOM 2348 C CA . ALA B 1 67 ? 12.883 6.707 7.246 1 98.75 67 ALA B CA 1
ATOM 2349 C C . ALA B 1 67 ? 11.461 6.746 7.793 1 98.75 67 ALA B C 1
ATOM 2351 O O . ALA B 1 67 ? 10.734 5.746 7.73 1 98.75 67 ALA B O 1
ATOM 2352 N N . VAL B 1 68 ? 11.102 7.84 8.336 1 98.88 68 VAL B N 1
ATOM 2353 C CA . VAL B 1 68 ? 9.742 8.18 8.734 1 98.88 68 VAL B CA 1
ATOM 2354 C C . VAL B 1 68 ? 9.367 9.547 8.18 1 98.88 68 VAL B C 1
ATOM 2356 O O . VAL B 1 68 ? 10.125 10.508 8.312 1 98.88 68 VAL B O 1
ATOM 2359 N N . THR B 1 69 ? 8.266 9.602 7.473 1 98.94 69 THR B N 1
ATOM 2360 C CA . THR B 1 69 ? 7.754 10.898 7.043 1 98.94 69 THR B CA 1
ATOM 2361 C C . THR B 1 69 ? 6.824 11.492 8.102 1 98.94 69 THR B C 1
ATOM 2363 O O . THR B 1 69 ? 6.105 10.758 8.781 1 98.94 69 THR B O 1
ATOM 2366 N N . VAL B 1 70 ? 6.891 12.766 8.266 1 99 70 VAL B N 1
ATOM 2367 C CA . VAL B 1 70 ? 5.996 13.539 9.125 1 99 70 VAL B CA 1
ATOM 2368 C C . VAL B 1 70 ? 5.242 14.57 8.289 1 99 70 VAL B C 1
ATOM 2370 O O . VAL B 1 70 ? 5.816 15.586 7.879 1 99 70 VAL B O 1
ATOM 2373 N N . PHE B 1 71 ? 3.939 14.305 8.039 1 98.94 71 PHE B N 1
ATOM 2374 C CA . PHE B 1 71 ? 3.17 15.094 7.082 1 98.94 71 PHE B CA 1
ATOM 2375 C C . PHE B 1 71 ? 1.888 15.617 7.723 1 98.94 71 PHE B C 1
ATOM 2377 O O . PHE B 1 71 ? 0.833 14.992 7.605 1 98.94 71 PHE B O 1
ATOM 2384 N N . PHE B 1 72 ? 2.012 16.734 8.445 1 98.94 72 PHE B N 1
ATOM 2385 C CA . PHE B 1 72 ? 0.93 17.438 9.117 1 98.94 72 PHE B CA 1
ATOM 2386 C C . PHE B 1 72 ? 0.939 18.922 8.742 1 98.94 72 PHE B C 1
ATOM 2388 O O . PHE B 1 72 ? 1.724 19.344 7.891 1 98.94 72 PHE B O 1
ATOM 2395 N N . GLY B 1 73 ? 0.041 19.703 9.305 1 98.88 73 GLY B N 1
ATOM 2396 C CA . GLY B 1 73 ? -0.008 21.125 9.07 1 98.88 73 GLY B CA 1
ATOM 2397 C C . GLY B 1 73 ? -1.265 21.578 8.352 1 98.88 73 GLY B C 1
ATOM 2398 O O . GLY B 1 73 ? -1.745 22.688 8.555 1 98.88 73 GLY B O 1
ATOM 2399 N N . ALA B 1 74 ? -1.796 20.703 7.469 1 98.62 74 ALA B N 1
ATOM 2400 C CA . ALA B 1 74 ? -3.008 21.047 6.73 1 98.62 74 ALA B CA 1
ATOM 2401 C C . ALA B 1 74 ? -4.16 21.359 7.68 1 98.62 74 ALA B C 1
ATOM 2403 O O . ALA B 1 74 ? -4.852 22.375 7.523 1 98.62 74 ALA B O 1
ATOM 2404 N N . ASN B 1 75 ? -4.344 20.484 8.656 1 98.5 75 ASN B N 1
ATOM 2405 C CA . ASN B 1 75 ? -5.402 20.688 9.641 1 98.5 75 ASN B CA 1
ATOM 2406 C C . ASN B 1 75 ? -5.016 21.75 10.664 1 98.5 75 ASN B C 1
ATOM 2408 O O . ASN B 1 75 ? -5.848 22.562 11.062 1 98.5 75 ASN B O 1
ATOM 2412 N N . ASP B 1 76 ? -3.773 21.812 11.039 1 98.81 76 ASP B N 1
ATOM 2413 C CA . ASP B 1 76 ? -3.254 22.828 11.961 1 98.81 76 ASP B CA 1
ATOM 2414 C C . ASP B 1 76 ? -3.533 24.234 11.445 1 98.81 76 ASP B C 1
ATOM 2416 O O . ASP B 1 76 ? -3.801 25.141 12.234 1 98.81 76 ASP B O 1
ATOM 2420 N N . ALA B 1 77 ? -3.521 24.359 10.18 1 98.56 77 ALA B N 1
ATOM 2421 C CA . ALA B 1 77 ? -3.586 25.672 9.531 1 98.56 77 ALA B CA 1
ATOM 2422 C C . ALA B 1 77 ? -5.031 26.125 9.352 1 98.56 77 ALA B C 1
ATOM 2424 O O . ALA B 1 77 ? -5.293 27.156 8.742 1 98.56 77 ALA B O 1
ATOM 2425 N N . SER B 1 78 ? -5.957 25.312 9.836 1 97.69 78 SER B N 1
ATOM 2426 C CA . SER B 1 78 ? -7.332 25.812 9.836 1 97.69 78 SER B CA 1
ATOM 2427 C C . SER B 1 78 ? -7.438 27.156 10.547 1 97.69 78 SER B C 1
ATOM 2429 O O . SER B 1 78 ? -6.695 27.422 11.492 1 97.69 78 SER B O 1
ATOM 2431 N N . LEU B 1 79 ? -8.367 27.969 10.062 1 96.56 79 LEU B N 1
ATOM 2432 C CA . LEU B 1 79 ? -8.523 29.297 10.648 1 96.56 79 LEU B CA 1
ATOM 2433 C C . LEU B 1 79 ? -9.227 29.203 12 1 96.56 79 LEU B C 1
ATOM 2435 O O . LEU B 1 79 ? -10.164 28.438 12.164 1 96.56 79 LEU B O 1
ATOM 2439 N N . PRO B 1 80 ? -8.773 29.969 12.977 1 93.81 80 PRO B N 1
ATOM 2440 C CA . PRO B 1 80 ? -9.305 29.875 14.336 1 93.81 80 PRO B CA 1
ATOM 2441 C C . PRO B 1 80 ? -10.711 30.438 14.469 1 93.81 80 PRO B C 1
ATOM 2443 O O . PRO B 1 80 ? -11.375 30.219 15.484 1 93.81 80 PRO B O 1
ATOM 2446 N N . ASP B 1 81 ? -11.258 31.078 13.469 1 91.44 81 ASP B N 1
ATOM 2447 C CA . ASP B 1 81 ? -12.547 31.75 13.594 1 91.44 81 ASP B CA 1
ATOM 2448 C C . ASP B 1 81 ? -13.523 31.266 12.523 1 91.44 81 ASP B C 1
ATOM 2450 O O . ASP B 1 81 ? -14.5 31.953 12.203 1 91.44 81 ASP B O 1
ATOM 2454 N N . GLN B 1 82 ? -13.234 30.219 11.922 1 89.62 82 GLN B N 1
ATOM 2455 C CA . GLN B 1 82 ? -14.078 29.656 10.883 1 89.62 82 GLN B CA 1
ATOM 2456 C C . GLN B 1 82 ? -14.578 28.266 11.266 1 89.62 82 GLN B C 1
ATOM 2458 O O . GLN B 1 82 ? -14.336 27.797 12.383 1 89.62 82 GLN B O 1
ATOM 2463 N N . VAL B 1 83 ? -15.344 27.766 10.297 1 85.19 83 VAL B N 1
ATOM 2464 C CA . VAL B 1 83 ? -15.805 26.391 10.523 1 85.19 83 VAL B CA 1
ATOM 2465 C C . VAL B 1 83 ? -14.602 25.469 10.688 1 85.19 83 VAL B C 1
ATOM 2467 O O . VAL B 1 83 ? -13.516 25.75 10.156 1 85.19 83 VAL B O 1
ATOM 2470 N N . GLN B 1 84 ? -14.516 24.516 11.586 1 89.19 84 GLN B N 1
ATOM 2471 C CA . GLN B 1 84 ? -13.477 23.531 11.906 1 89.19 84 GLN B CA 1
ATOM 2472 C C . GLN B 1 84 ? -12.359 24.188 12.734 1 89.19 84 GLN B C 1
ATOM 2474 O O . GLN B 1 84 ? -11.211 23.734 12.68 1 89.19 84 GLN B O 1
ATOM 2479 N N . ALA B 1 85 ? -12.562 25.328 13.305 1 91.94 85 ALA B N 1
ATOM 2480 C CA . ALA B 1 85 ? -11.617 26.047 14.148 1 91.94 85 ALA B CA 1
ATOM 2481 C C . ALA B 1 85 ? -11 25.141 15.203 1 91.94 85 ALA B C 1
ATOM 2483 O O . ALA B 1 85 ? -9.891 25.391 15.672 1 91.94 85 ALA B O 1
ATOM 2484 N N . HIS B 1 86 ? -11.68 24.094 15.523 1 91.56 86 HIS B N 1
ATOM 2485 C CA . HIS B 1 86 ? -11.203 23.188 16.562 1 91.56 86 HIS B CA 1
ATOM 2486 C C . HIS B 1 86 ? -9.953 22.438 16.125 1 91.56 86 HIS B C 1
ATOM 2488 O O . HIS B 1 86 ? -9.242 21.859 16.953 1 91.56 86 HIS B O 1
ATOM 2494 N N . GLN B 1 87 ? -9.656 22.438 14.867 1 95.62 87 GLN B N 1
ATOM 2495 C CA . GLN B 1 87 ? -8.453 21.781 14.359 1 95.62 87 GLN B CA 1
ATOM 2496 C C . GLN B 1 87 ? -7.25 22.719 14.414 1 95.62 87 GLN B C 1
ATOM 2498 O O . GLN B 1 87 ? -6.105 22.266 14.305 1 95.62 87 GLN B O 1
ATOM 2503 N N . ASN B 1 88 ? -7.5 23.984 14.562 1 97.75 88 ASN B N 1
ATOM 2504 C CA . ASN B 1 88 ? -6.422 24.969 14.5 1 97.75 88 ASN B CA 1
ATOM 2505 C C . ASN B 1 88 ? -5.402 24.75 15.617 1 97.75 88 ASN B C 1
ATOM 2507 O O . ASN B 1 88 ? -5.777 24.531 16.766 1 97.75 88 ASN B O 1
ATOM 2511 N N . VAL B 1 89 ? -4.191 24.75 15.266 1 98.5 89 VAL B N 1
ATOM 2512 C CA . VAL B 1 89 ? -3.059 24.797 16.188 1 98.5 89 VAL B CA 1
ATOM 2513 C C . VAL B 1 89 ? -2.236 26.062 15.938 1 98.5 89 VAL B C 1
ATOM 2515 O O . VAL B 1 89 ? -1.705 26.25 14.836 1 98.5 89 VAL B O 1
ATOM 2518 N N . PRO B 1 90 ? -2.139 26.938 16.922 1 98.62 90 PRO B N 1
ATOM 2519 C CA . PRO B 1 90 ? -1.33 28.141 16.688 1 98.62 90 PRO B CA 1
ATOM 2520 C C . PRO B 1 90 ? 0.062 27.812 16.156 1 98.62 90 PRO B C 1
ATOM 2522 O O . PRO B 1 90 ? 0.66 26.812 16.531 1 98.62 90 PRO B O 1
ATOM 2525 N N . LEU B 1 91 ? 0.573 28.703 15.32 1 98.69 91 LEU B N 1
ATOM 2526 C CA . LEU B 1 91 ? 1.787 28.484 14.547 1 98.69 91 LEU B CA 1
ATOM 2527 C C . LEU B 1 91 ? 2.951 28.109 15.453 1 98.69 91 LEU B C 1
ATOM 2529 O O . LEU B 1 91 ? 3.693 27.156 15.156 1 98.69 91 LEU B O 1
ATOM 2533 N N . GLU B 1 92 ? 3.133 28.797 16.547 1 98.62 92 GLU B N 1
ATOM 2534 C CA . GLU B 1 92 ? 4.227 28.5 17.469 1 98.62 92 GLU B CA 1
ATOM 2535 C C . GLU B 1 92 ? 4.07 27.109 18.078 1 98.62 92 GLU B C 1
ATOM 2537 O O . GLU B 1 92 ? 5.051 26.391 18.25 1 98.62 92 GLU B O 1
ATOM 2542 N N . GLU B 1 93 ? 2.873 26.797 18.438 1 98.81 93 GLU B N 1
ATOM 2543 C CA . GLU B 1 93 ? 2.607 25.469 18.969 1 98.81 93 GLU B CA 1
ATOM 2544 C C . GLU B 1 93 ? 2.855 24.391 17.922 1 98.81 93 GLU B C 1
ATOM 2546 O O . GLU B 1 93 ? 3.383 23.328 18.234 1 98.81 93 GLU B O 1
ATOM 2551 N N . TYR B 1 94 ? 2.49 24.656 16.734 1 98.88 94 TYR B N 1
ATOM 2552 C CA . TYR B 1 94 ? 2.754 23.75 15.625 1 98.88 94 TYR B CA 1
ATOM 2553 C C . TYR B 1 94 ? 4.242 23.438 15.516 1 98.88 94 TYR B C 1
ATOM 2555 O O . TYR B 1 94 ? 4.633 22.281 15.422 1 98.88 94 TYR B O 1
ATOM 2563 N N . GLN B 1 95 ? 5.035 24.438 15.562 1 98.94 95 GLN B N 1
ATOM 2564 C CA . GLN B 1 95 ? 6.477 24.234 15.492 1 98.94 95 GLN B CA 1
ATOM 2565 C C . GLN B 1 95 ? 6.977 23.406 16.672 1 98.94 95 GLN B C 1
ATOM 2567 O O . GLN B 1 95 ? 7.789 22.484 16.5 1 98.94 95 GLN B O 1
ATOM 2572 N N . THR B 1 96 ? 6.465 23.75 17.844 1 98.88 96 THR B N 1
ATOM 2573 C CA . THR B 1 96 ? 6.848 23.016 19.047 1 98.88 96 THR B CA 1
ATOM 2574 C C . THR B 1 96 ? 6.453 21.547 18.938 1 98.88 96 THR B C 1
ATOM 2576 O O . THR B 1 96 ? 7.219 20.656 19.312 1 98.88 96 THR B O 1
ATOM 2579 N N . ASN B 1 97 ? 5.293 21.344 18.438 1 98.94 97 ASN B N 1
ATOM 2580 C CA . ASN B 1 97 ? 4.816 19.984 18.266 1 98.94 97 ASN B CA 1
ATOM 2581 C C . ASN B 1 97 ? 5.688 19.203 17.281 1 98.94 97 ASN B C 1
ATOM 2583 O O . ASN B 1 97 ? 6.008 18.031 17.5 1 98.94 97 ASN B O 1
ATOM 2587 N N . LEU B 1 98 ? 6.098 19.828 16.125 1 98.94 98 LEU B N 1
ATOM 2588 C CA . LEU B 1 98 ? 6.977 19.172 15.164 1 98.94 98 LEU B CA 1
ATOM 2589 C C . LEU B 1 98 ? 8.297 18.781 15.812 1 98.94 98 LEU B C 1
ATOM 2591 O O . LEU B 1 98 ? 8.789 17.672 15.594 1 98.94 98 LEU B O 1
ATOM 2595 N N . ARG B 1 99 ? 8.828 19.719 16.625 1 98.94 99 ARG B N 1
ATOM 2596 C CA . ARG B 1 99 ? 10.07 19.422 17.328 1 98.94 99 ARG B CA 1
ATOM 2597 C C . ARG B 1 99 ? 9.898 18.219 18.25 1 98.94 99 ARG B C 1
ATOM 2599 O O . ARG B 1 99 ? 10.766 17.328 18.281 1 98.94 99 ARG B O 1
ATOM 2606 N N . ALA B 1 100 ? 8.781 18.156 18.938 1 98.94 100 ALA B N 1
ATOM 2607 C CA . ALA B 1 100 ? 8.523 17.078 19.875 1 98.94 100 ALA B CA 1
ATOM 2608 C C . ALA B 1 100 ? 8.344 15.742 19.141 1 98.94 100 ALA B C 1
ATOM 2610 O O . ALA B 1 100 ? 8.82 14.703 19.594 1 98.94 100 ALA B O 1
ATOM 2611 N N . ILE B 1 101 ? 7.66 15.75 18.062 1 98.94 101 ILE B N 1
ATOM 2612 C CA . ILE B 1 101 ? 7.453 14.555 17.266 1 98.94 101 ILE B CA 1
ATOM 2613 C C . ILE B 1 101 ? 8.797 14.031 16.75 1 98.94 101 ILE B C 1
ATOM 2615 O O . ILE B 1 101 ? 9.086 12.836 16.859 1 98.94 101 ILE B O 1
ATOM 2619 N N . CYS B 1 102 ? 9.617 14.945 16.234 1 98.94 102 CYS B N 1
ATOM 2620 C CA . CYS B 1 102 ? 10.938 14.562 15.75 1 98.94 102 CYS B CA 1
ATOM 2621 C C . CYS B 1 102 ? 11.789 13.992 16.875 1 98.94 102 CYS B C 1
ATOM 2623 O O . CYS B 1 102 ? 12.492 13 16.688 1 98.94 102 CYS B O 1
ATOM 2625 N N . ALA B 1 103 ? 11.711 14.633 18.031 1 98.88 103 ALA B N 1
ATOM 2626 C CA . ALA B 1 103 ? 12.469 14.148 19.188 1 98.88 103 ALA B CA 1
ATOM 2627 C C . ALA B 1 103 ? 12.039 12.742 19.578 1 98.88 103 ALA B C 1
ATOM 2629 O O . ALA B 1 103 ? 12.875 11.898 19.891 1 98.88 103 ALA B O 1
ATOM 2630 N N . TYR B 1 104 ? 10.781 12.516 19.594 1 98.75 104 TYR B N 1
ATOM 2631 C CA . TYR B 1 104 ? 10.258 11.188 19.891 1 98.75 104 TYR B CA 1
ATOM 2632 C C . TYR B 1 104 ? 10.844 10.148 18.953 1 98.75 104 TYR B C 1
ATOM 2634 O O . TYR B 1 104 ? 11.281 9.078 19.391 1 98.75 104 TYR B O 1
ATOM 2642 N N . PHE B 1 105 ? 10.859 10.43 17.641 1 98.75 105 PHE B N 1
ATOM 2643 C CA . PHE B 1 105 ? 11.328 9.461 16.656 1 98.75 105 PHE B CA 1
ATOM 2644 C C . PHE B 1 105 ? 12.828 9.234 16.797 1 98.75 105 PHE B C 1
ATOM 2646 O O . PHE B 1 105 ? 13.32 8.117 16.625 1 98.75 105 PHE B O 1
ATOM 2653 N N . LYS B 1 106 ? 13.586 10.281 17.109 1 98.44 106 LYS B N 1
ATOM 2654 C CA . LYS B 1 106 ? 15.023 10.117 17.297 1 98.44 106 LYS B CA 1
ATOM 2655 C C . LYS B 1 106 ? 15.328 9.273 18.531 1 98.44 106 LYS B C 1
ATOM 2657 O O . LYS B 1 106 ? 16.312 8.523 18.562 1 98.44 106 LYS B O 1
ATOM 2662 N N . GLU B 1 107 ? 14.492 9.422 19.516 1 98.12 107 GLU B N 1
ATOM 2663 C CA . GLU B 1 107 ? 14.648 8.602 20.703 1 98.12 107 GLU B CA 1
ATOM 2664 C C . GLU B 1 107 ? 14.266 7.148 20.422 1 98.12 107 GLU B C 1
ATOM 2666 O O . GLU B 1 107 ? 14.992 6.227 20.797 1 98.12 107 GLU B O 1
ATOM 2671 N N . ARG B 1 108 ? 13.211 6.926 19.766 1 97.5 108 ARG B N 1
ATOM 2672 C CA . ARG B 1 108 ? 12.688 5.586 19.516 1 97.5 108 ARG B CA 1
ATOM 2673 C C . ARG B 1 108 ? 13.508 4.863 18.469 1 97.5 108 ARG B C 1
ATOM 2675 O O . ARG B 1 108 ? 13.742 3.656 18.562 1 97.5 108 ARG B O 1
ATOM 2682 N N . TRP B 1 109 ? 13.883 5.645 17.406 1 98.06 109 TRP B N 1
ATOM 2683 C CA . TRP B 1 109 ? 14.609 5.137 16.25 1 98.06 109 TRP B CA 1
ATOM 2684 C C . TRP B 1 109 ? 15.797 6.031 15.914 1 98.06 109 TRP B C 1
ATOM 2686 O O . TRP B 1 109 ? 15.758 6.797 14.945 1 98.06 109 TRP B O 1
ATOM 2696 N N . PRO B 1 110 ? 16.875 5.863 16.562 1 98.12 110 PRO B N 1
ATOM 2697 C CA . PRO B 1 110 ? 18 6.793 16.469 1 98.12 110 PRO B CA 1
ATOM 2698 C C . PRO B 1 110 ? 18.578 6.895 15.062 1 98.12 110 PRO B C 1
ATOM 2700 O O . PRO B 1 110 ? 19.062 7.961 14.664 1 98.12 110 PRO B O 1
ATOM 2703 N N . SER B 1 111 ? 18.5 5.836 14.312 1 97.88 111 SER B N 1
ATOM 2704 C CA . SER B 1 111 ? 19.141 5.867 13.008 1 97.88 111 SER B CA 1
ATOM 2705 C C . SER B 1 111 ? 18.141 6.219 11.906 1 97.88 111 SER B C 1
ATOM 2707 O O . SER B 1 111 ? 18.531 6.402 10.75 1 97.88 111 SER B O 1
ATOM 2709 N N . ALA B 1 112 ? 16.875 6.371 12.203 1 98.44 112 ALA B N 1
ATOM 2710 C CA . ALA B 1 112 ? 15.859 6.668 11.195 1 98.44 112 ALA B CA 1
ATOM 2711 C C . ALA B 1 112 ? 16.016 8.086 10.664 1 98.44 112 ALA B C 1
ATOM 2713 O O . ALA B 1 112 ? 16.266 9.023 11.43 1 98.44 112 ALA B O 1
ATOM 2714 N N . ALA B 1 113 ? 15.961 8.203 9.375 1 98.81 113 ALA B N 1
ATOM 2715 C CA . ALA B 1 113 ? 15.828 9.539 8.805 1 98.81 113 ALA B CA 1
ATOM 2716 C C . ALA B 1 113 ? 14.414 10.078 8.992 1 98.81 113 ALA B C 1
ATOM 2718 O O . ALA B 1 113 ? 13.438 9.367 8.742 1 98.81 113 ALA B O 1
ATOM 2719 N N . ILE B 1 114 ? 14.312 11.266 9.477 1 98.94 114 ILE B N 1
ATOM 2720 C CA . ILE B 1 114 ? 13.016 11.914 9.602 1 98.94 114 ILE B CA 1
ATOM 2721 C C . ILE B 1 114 ? 12.828 12.914 8.469 1 98.94 114 ILE B C 1
ATOM 2723 O O . ILE B 1 114 ? 13.625 13.844 8.305 1 98.94 114 ILE B O 1
ATOM 2727 N N . ILE B 1 115 ? 11.828 12.719 7.656 1 99 115 ILE B N 1
ATOM 2728 C CA . ILE B 1 115 ? 11.539 13.594 6.527 1 99 115 ILE B CA 1
ATOM 2729 C C . ILE B 1 115 ? 10.266 14.391 6.805 1 99 115 ILE B C 1
ATOM 2731 O O . ILE B 1 115 ? 9.172 13.82 6.879 1 99 115 ILE B O 1
ATOM 2735 N N . LEU B 1 116 ? 10.406 15.672 6.977 1 99 116 LEU B N 1
ATOM 2736 C CA . LEU B 1 116 ? 9.234 16.531 7.156 1 99 116 LEU B CA 1
ATOM 2737 C C . LEU B 1 116 ? 8.633 16.922 5.812 1 99 116 LEU B C 1
ATOM 2739 O O . LEU B 1 116 ? 9.359 17.156 4.844 1 99 116 LEU B O 1
ATOM 2743 N N . ILE B 1 117 ? 7.34 16.953 5.734 1 99 117 ILE B N 1
ATOM 2744 C CA . ILE B 1 117 ? 6.609 17.406 4.551 1 99 117 ILE B CA 1
ATOM 2745 C C . ILE B 1 117 ? 5.684 18.562 4.922 1 99 117 ILE B C 1
ATOM 2747 O O . ILE B 1 117 ? 4.926 18.469 5.891 1 99 117 ILE B O 1
ATOM 2751 N N . THR B 1 118 ? 5.758 19.609 4.215 1 98.94 118 THR B N 1
ATOM 2752 C CA . THR B 1 118 ? 4.918 20.781 4.492 1 98.94 118 THR B CA 1
ATOM 2753 C C . THR B 1 118 ? 3.463 20.484 4.141 1 98.94 118 THR B C 1
ATOM 2755 O O . THR B 1 118 ? 3.178 19.594 3.34 1 98.94 118 THR B O 1
ATOM 2758 N N . PRO B 1 119 ? 2.506 21.203 4.777 1 98.88 119 PRO B N 1
ATOM 2759 C CA . PRO B 1 119 ? 1.151 21.094 4.23 1 98.88 119 PRO B CA 1
ATOM 2760 C C . PRO B 1 119 ? 1.072 21.516 2.766 1 98.88 119 PRO B C 1
ATOM 2762 O O . PRO B 1 119 ? 1.924 22.281 2.291 1 98.88 119 PRO B O 1
ATOM 2765 N N . PRO B 1 120 ? 0.108 20.969 2.049 1 98.88 120 PRO B N 1
ATOM 2766 C CA . PRO B 1 120 ? -0.072 21.375 0.655 1 98.88 120 PRO B CA 1
ATOM 2767 C C . PRO B 1 120 ? -0.711 22.766 0.526 1 98.88 120 PRO B C 1
ATOM 2769 O O . PRO B 1 120 ? -1.192 23.312 1.516 1 98.88 120 PRO B O 1
ATOM 2772 N N . PRO B 1 121 ? -0.618 23.391 -0.69 1 98.88 121 PRO B N 1
ATOM 2773 C CA . PRO B 1 121 ? -1.388 24.609 -0.906 1 98.88 121 PRO B CA 1
ATOM 2774 C C . PRO B 1 121 ? -2.896 24.375 -0.878 1 98.88 121 PRO B C 1
ATOM 2776 O O . PRO B 1 121 ? -3.346 23.219 -0.911 1 98.88 121 PRO B O 1
ATOM 2779 N N . ILE B 1 122 ? -3.607 25.469 -0.721 1 98.69 122 ILE B N 1
ATOM 2780 C CA . ILE B 1 122 ? -5.062 25.406 -0.612 1 98.69 122 ILE B CA 1
ATOM 2781 C C . ILE B 1 122 ? -5.699 26.125 -1.796 1 98.69 122 ILE B C 1
ATOM 2783 O O . ILE B 1 122 ? -5.293 27.234 -2.145 1 98.69 122 ILE B O 1
ATOM 2787 N N . TYR B 1 123 ? -6.59 25.469 -2.404 1 98.19 123 TYR B N 1
ATOM 2788 C CA . TYR B 1 123 ? -7.465 26.141 -3.363 1 98.19 123 TYR B CA 1
ATOM 2789 C C . TYR B 1 123 ? -8.781 26.547 -2.713 1 98.19 123 TYR B C 1
ATOM 2791 O O . TYR B 1 123 ? -9.719 25.734 -2.656 1 98.19 123 TYR B O 1
ATOM 2799 N N . GLU B 1 124 ? -8.891 27.734 -2.312 1 96.94 124 GLU B N 1
ATOM 2800 C CA . GLU B 1 124 ? -9.938 28.234 -1.428 1 96.94 124 GLU B CA 1
ATOM 2801 C C . GLU B 1 124 ? -11.312 28.109 -2.074 1 96.94 124 GLU B C 1
ATOM 2803 O O . GLU B 1 124 ? -12.297 27.766 -1.404 1 96.94 124 GLU B O 1
ATOM 2808 N N . THR B 1 125 ? -11.383 28.328 -3.355 1 96.12 125 THR B N 1
ATOM 2809 C CA . THR B 1 125 ? -12.664 28.234 -4.051 1 96.12 125 THR B CA 1
ATOM 2810 C C . THR B 1 125 ? -13.258 26.828 -3.908 1 96.12 125 THR B C 1
ATOM 2812 O O . THR B 1 125 ? -14.453 26.688 -3.639 1 96.12 125 THR B O 1
ATOM 2815 N N . ALA B 1 126 ? -12.461 25.859 -4.094 1 96.94 126 ALA B N 1
ATOM 2816 C CA . ALA B 1 126 ? -12.938 24.484 -3.967 1 96.94 126 ALA B CA 1
ATOM 2817 C C . ALA B 1 126 ? -13.289 24.156 -2.52 1 96.94 126 ALA B C 1
ATOM 2819 O O . ALA B 1 126 ? -14.219 23.391 -2.258 1 96.94 126 ALA B O 1
ATOM 2820 N N . ARG B 1 127 ? -12.508 24.719 -1.577 1 96.56 127 ARG B N 1
ATOM 2821 C CA . ARG B 1 127 ? -12.828 24.5 -0.171 1 96.56 127 ARG B CA 1
ATOM 2822 C C . ARG B 1 127 ? -14.203 25.078 0.167 1 96.56 127 ARG B C 1
ATOM 2824 O O . ARG B 1 127 ? -14.984 24.438 0.882 1 96.56 127 ARG B O 1
ATOM 2831 N N . ILE B 1 128 ? -14.492 26.297 -0.297 1 95.5 128 ILE B N 1
ATOM 2832 C CA . ILE B 1 128 ? -15.781 26.938 -0.077 1 95.5 128 ILE B CA 1
ATOM 2833 C C . ILE B 1 128 ? -16.906 26.047 -0.633 1 95.5 128 ILE B C 1
ATOM 2835 O O . ILE B 1 128 ? -17.906 25.828 0.035 1 95.5 128 ILE B O 1
ATOM 2839 N N . ARG B 1 129 ? -16.688 25.562 -1.844 1 94.88 129 ARG B N 1
ATOM 2840 C CA . ARG B 1 129 ? -17.672 24.672 -2.457 1 94.88 129 ARG B CA 1
ATOM 2841 C C . ARG B 1 129 ? -17.875 23.422 -1.623 1 94.88 129 ARG B C 1
ATOM 2843 O O . ARG B 1 129 ? -19 22.969 -1.428 1 94.88 129 ARG B O 1
ATOM 2850 N N . ASP B 1 130 ? -16.812 22.859 -1.169 1 92.69 130 ASP B N 1
ATOM 2851 C CA . ASP B 1 130 ? -16.859 21.625 -0.394 1 92.69 130 ASP B CA 1
ATOM 2852 C C . ASP B 1 130 ? -17.625 21.828 0.913 1 92.69 130 ASP B C 1
ATOM 2854 O O . ASP B 1 130 ? -18.375 20.953 1.34 1 92.69 130 ASP B O 1
ATOM 2858 N N . ILE B 1 131 ? -17.375 22.906 1.516 1 90.31 131 ILE B N 1
ATOM 2859 C CA . ILE B 1 131 ? -17.922 23.156 2.846 1 90.31 131 ILE B CA 1
ATOM 2860 C C . ILE B 1 131 ? -19.359 23.656 2.729 1 90.31 131 ILE B C 1
ATOM 2862 O O . ILE B 1 131 ? -20.234 23.234 3.502 1 90.31 131 ILE B O 1
ATOM 2866 N N . TYR B 1 132 ? -19.609 24.422 1.686 1 90.62 132 TYR B N 1
ATOM 2867 C CA . TYR B 1 132 ? -20.891 25.125 1.67 1 90.62 132 TYR B CA 1
ATOM 2868 C C . TYR B 1 132 ? -21.766 24.641 0.507 1 90.62 132 TYR B C 1
ATOM 2870 O O . TYR B 1 132 ? -22.938 25 0.407 1 90.62 132 TYR B O 1
ATOM 2878 N N . GLY B 1 133 ? -21.25 23.844 -0.4 1 91.75 133 GLY B N 1
ATOM 2879 C CA . GLY B 1 133 ? -22 23.281 -1.504 1 91.75 133 GLY B CA 1
ATOM 2880 C C . GLY B 1 133 ? -22.109 24.203 -2.693 1 91.75 133 GLY B C 1
ATOM 2881 O O . GLY B 1 133 ? -22.734 23.859 -3.705 1 91.75 133 GLY B O 1
ATOM 2882 N N . VAL B 1 134 ? -21.578 25.406 -2.516 1 87.44 134 VAL B N 1
ATOM 2883 C CA . VAL B 1 134 ? -21.672 26.375 -3.596 1 87.44 134 VAL B CA 1
ATOM 2884 C C . VAL B 1 134 ? -20.375 27.172 -3.713 1 87.44 134 VAL B C 1
ATOM 2886 O O . VAL B 1 134 ? -19.609 27.266 -2.746 1 87.44 134 VAL B O 1
ATOM 2889 N N . ASP B 1 135 ? -20.281 27.656 -4.934 1 84.88 135 ASP B N 1
ATOM 2890 C CA . ASP B 1 135 ? -19.172 28.594 -5.141 1 84.88 135 ASP B CA 1
ATOM 2891 C C . ASP B 1 135 ? -19.594 30.016 -4.777 1 84.88 135 ASP B C 1
ATOM 2893 O O . ASP B 1 135 ? -20.375 30.641 -5.508 1 84.88 135 ASP B O 1
ATOM 2897 N N . ASP B 1 136 ? -19.297 30.453 -3.586 1 87.62 136 ASP B N 1
ATOM 2898 C CA . ASP B 1 136 ? -19.656 31.781 -3.111 1 87.62 136 ASP B CA 1
ATOM 2899 C C . ASP B 1 136 ? -18.422 32.562 -2.688 1 87.62 136 ASP B C 1
ATOM 2901 O O . ASP B 1 136 ? -17.906 32.375 -1.587 1 87.62 136 ASP B O 1
ATOM 2905 N N . SER B 1 137 ? -18.016 33.438 -3.506 1 83.75 137 SER B N 1
ATOM 2906 C CA . SER B 1 137 ? -16.797 34.188 -3.27 1 83.75 137 SER B CA 1
ATOM 2907 C C . SER B 1 137 ? -16.922 35.062 -2.033 1 83.75 137 SER B C 1
ATOM 2909 O O . SER B 1 137 ? -15.914 35.562 -1.516 1 83.75 137 SER B O 1
ATOM 2911 N N . ALA B 1 138 ? -18.141 35.219 -1.565 1 87.38 138 ALA B N 1
ATOM 2912 C CA . ALA B 1 138 ? -18.344 36.062 -0.384 1 87.38 138 ALA B CA 1
ATOM 2913 C C . ALA B 1 138 ? -18.078 35.281 0.896 1 87.38 138 ALA B C 1
ATOM 2915 O O . ALA B 1 138 ? -17.938 35.844 1.972 1 87.38 138 ALA B O 1
ATOM 2916 N N . ARG B 1 139 ? -18.016 33.969 0.739 1 88.81 139 ARG B N 1
ATOM 2917 C CA . ARG B 1 139 ? -17.75 33.125 1.896 1 88.81 139 ARG B CA 1
ATOM 2918 C C . ARG B 1 139 ? -16.266 32.906 2.07 1 88.81 139 ARG B C 1
ATOM 2920 O O . ARG B 1 139 ? -15.508 32.875 1.094 1 88.81 139 ARG B O 1
ATOM 2927 N N . GLN B 1 140 ? -15.938 32.844 3.307 1 89.88 140 GLN B N 1
ATOM 2928 C CA . GLN B 1 140 ? -14.539 32.562 3.613 1 89.88 140 GLN B CA 1
ATOM 2929 C C . GLN B 1 140 ? -14.305 31.062 3.799 1 89.88 140 GLN B C 1
ATOM 2931 O O . GLN B 1 140 ? -15.102 30.391 4.453 1 89.88 140 GLN B O 1
ATOM 2936 N N . ALA B 1 141 ? -13.25 30.594 3.123 1 92.81 141 ALA B N 1
ATOM 2937 C CA . ALA B 1 141 ? -12.859 29.188 3.324 1 92.81 141 ALA B CA 1
ATOM 2938 C C . ALA B 1 141 ? -12.352 28.969 4.746 1 92.81 141 ALA B C 1
ATOM 2940 O O . ALA B 1 141 ? -11.836 29.891 5.383 1 92.81 141 ALA B O 1
ATOM 2941 N N . GLU B 1 142 ? -12.492 27.766 5.262 1 94.88 142 GLU B N 1
ATOM 2942 C CA . GLU B 1 142 ? -12.047 27.422 6.609 1 94.88 142 GLU B CA 1
ATOM 2943 C C . GLU B 1 142 ? -10.531 27.312 6.672 1 94.88 142 GLU B C 1
ATOM 2945 O O . GLU B 1 142 ? -9.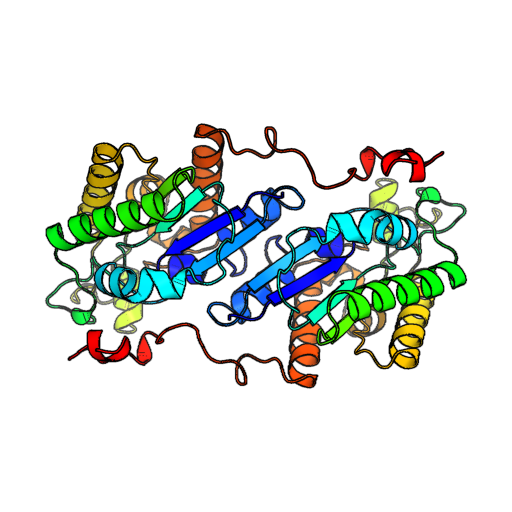945 27.266 7.758 1 94.88 142 GLU B O 1
ATOM 2950 N N . ARG B 1 143 ? -9.938 27.219 5.48 1 96 143 ARG B N 1
ATOM 2951 C CA . ARG B 1 143 ? -8.492 27.234 5.258 1 96 143 ARG B CA 1
ATOM 2952 C C . ARG B 1 143 ? -8.125 28.156 4.102 1 96 143 ARG B C 1
ATOM 2954 O O . ARG B 1 143 ? -8.836 28.219 3.096 1 96 143 ARG B O 1
ATOM 2961 N N . THR B 1 144 ? -7.02 28.938 4.289 1 97.31 144 THR B N 1
ATOM 2962 C CA . THR B 1 144 ? -6.535 29.766 3.191 1 97.31 144 THR B CA 1
ATOM 2963 C C . THR B 1 144 ? -5.133 29.344 2.768 1 97.31 144 THR B C 1
ATOM 2965 O O . THR B 1 144 ? -4.398 28.75 3.553 1 97.31 144 THR B O 1
ATOM 2968 N N . ASN B 1 145 ? -4.832 29.625 1.521 1 98.44 145 ASN B N 1
ATOM 2969 C CA . ASN B 1 145 ? -3.49 29.312 1.042 1 98.44 145 ASN B CA 1
ATOM 2970 C C . ASN B 1 145 ? -2.43 30.109 1.787 1 98.44 145 ASN B C 1
ATOM 2972 O O . ASN B 1 145 ? -1.314 29.641 1.999 1 98.44 145 ASN B O 1
ATOM 2976 N N . GLU B 1 146 ? -2.775 31.312 2.156 1 98.38 146 GLU B N 1
ATOM 2977 C CA . GLU B 1 146 ? -1.868 32.156 2.93 1 98.38 146 GLU B CA 1
ATOM 2978 C C . GLU B 1 146 ? -1.518 31.516 4.266 1 98.38 146 GLU B C 1
ATOM 2980 O O . GLU B 1 146 ? -0.344 31.438 4.637 1 98.38 146 GLU B O 1
ATOM 2985 N N . ALA B 1 147 ? -2.531 31.031 4.957 1 98.19 147 ALA B N 1
ATOM 2986 C CA . ALA B 1 147 ? -2.287 30.344 6.223 1 98.19 147 ALA B CA 1
ATOM 2987 C C . ALA B 1 147 ? -1.459 29.094 6.012 1 98.19 147 ALA B C 1
ATOM 2989 O O . ALA B 1 147 ? -0.501 28.828 6.746 1 98.19 147 ALA B O 1
ATOM 2990 N N . ALA B 1 148 ? -1.828 28.297 4.996 1 98.81 148 ALA B N 1
ATOM 2991 C CA . ALA B 1 148 ? -1.058 27.094 4.672 1 98.81 148 ALA B CA 1
ATOM 2992 C C . ALA B 1 148 ? 0.407 27.438 4.414 1 98.81 148 ALA B C 1
ATOM 2994 O O . ALA B 1 148 ? 1.306 26.703 4.828 1 98.81 148 ALA B O 1
ATOM 2995 N N . GLY B 1 149 ? 0.634 28.516 3.742 1 98.88 149 GLY B N 1
ATOM 2996 C CA . GLY B 1 149 ? 1.985 28.984 3.465 1 98.88 149 GLY B CA 1
ATOM 2997 C C . GLY B 1 149 ? 2.783 29.281 4.723 1 98.88 149 GLY B C 1
ATOM 2998 O O . GLY B 1 149 ? 3.967 28.953 4.805 1 98.88 149 GLY B O 1
ATOM 2999 N N . SER B 1 150 ? 2.137 29.922 5.668 1 98.88 150 SER B N 1
ATOM 3000 C CA . SER B 1 150 ? 2.799 30.219 6.938 1 98.88 150 SER B CA 1
ATOM 3001 C C . SER B 1 150 ? 3.213 28.938 7.648 1 98.88 150 SER B C 1
ATOM 3003 O O . SER B 1 150 ? 4.312 28.844 8.195 1 98.88 150 SER B O 1
ATOM 3005 N N . TYR B 1 151 ? 2.412 27.953 7.609 1 98.94 151 TYR B N 1
ATOM 3006 C CA . TYR B 1 151 ? 2.719 26.672 8.242 1 98.94 151 TYR B CA 1
ATOM 3007 C C . TYR B 1 151 ? 3.783 25.922 7.461 1 98.94 151 TYR B C 1
ATOM 3009 O O . TYR B 1 151 ? 4.625 25.234 8.047 1 98.94 151 TYR B O 1
ATOM 3017 N N . ALA B 1 152 ? 3.75 26.047 6.145 1 98.94 152 ALA B N 1
ATOM 3018 C CA . ALA B 1 152 ? 4.805 25.453 5.328 1 98.94 152 ALA B CA 1
ATOM 3019 C C . ALA B 1 152 ? 6.168 26.031 5.684 1 98.94 152 ALA B C 1
ATOM 3021 O O . ALA B 1 152 ? 7.137 25.297 5.887 1 98.94 152 ALA B O 1
ATOM 3022 N N . GLN B 1 153 ? 6.188 27.328 5.812 1 98.94 153 GLN B N 1
ATOM 3023 C CA . GLN B 1 153 ? 7.438 28 6.176 1 98.94 153 GLN B CA 1
ATOM 3024 C C . GLN B 1 153 ? 7.895 27.578 7.57 1 98.94 153 GLN B C 1
ATOM 3026 O O . GLN B 1 153 ? 9.094 27.391 7.809 1 98.94 153 GLN B O 1
ATOM 3031 N N . ALA B 1 154 ? 6.938 27.453 8.461 1 98.94 154 ALA B N 1
ATOM 3032 C CA . ALA B 1 154 ? 7.258 27 9.812 1 98.94 154 ALA B CA 1
ATOM 3033 C C . ALA B 1 154 ? 7.828 25.594 9.789 1 98.94 154 ALA B C 1
ATOM 3035 O O . ALA B 1 154 ? 8.797 25.297 10.5 1 98.94 154 ALA B O 1
ATOM 3036 N N . CYS B 1 155 ? 7.254 24.719 9.023 1 98.94 155 CYS B N 1
ATOM 3037 C CA . CYS B 1 155 ? 7.734 23.344 8.867 1 98.94 155 CYS B CA 1
ATOM 3038 C C . CYS B 1 155 ? 9.164 23.328 8.352 1 98.94 155 CYS B C 1
ATOM 3040 O O . CYS B 1 155 ? 10.023 22.625 8.898 1 98.94 155 CYS B O 1
ATOM 3042 N N . ILE B 1 156 ? 9.422 24.094 7.312 1 98.94 156 ILE B N 1
ATOM 3043 C CA . ILE B 1 156 ? 10.742 24.188 6.707 1 98.94 156 ILE B CA 1
ATOM 3044 C C . ILE B 1 156 ? 11.75 24.688 7.742 1 98.94 156 ILE B C 1
ATOM 3046 O O . ILE B 1 156 ? 12.859 24.156 7.848 1 98.94 156 ILE B O 1
ATOM 3050 N N . ALA B 1 157 ? 11.312 25.688 8.492 1 98.94 157 ALA B N 1
ATOM 3051 C CA . ALA B 1 157 ? 12.195 26.25 9.508 1 98.94 157 ALA B CA 1
ATOM 3052 C C . ALA B 1 157 ? 12.578 25.203 10.555 1 98.94 157 ALA B C 1
ATOM 3054 O O . ALA B 1 157 ? 13.75 25.094 10.93 1 98.94 157 ALA B O 1
ATOM 3055 N N . VAL B 1 158 ? 11.609 24.438 11.055 1 98.94 158 VAL B N 1
ATOM 3056 C CA . VAL B 1 158 ? 11.867 23.406 12.055 1 98.94 158 VAL B CA 1
ATOM 3057 C C . VAL B 1 158 ? 12.789 22.344 11.461 1 98.94 158 VAL B C 1
ATOM 3059 O O . VAL B 1 158 ? 13.719 21.875 12.125 1 98.94 158 VAL B O 1
ATOM 3062 N N . ALA B 1 159 ? 12.555 21.938 10.227 1 98.94 159 ALA B N 1
ATOM 3063 C CA . ALA B 1 159 ? 13.383 20.938 9.57 1 98.94 159 ALA B CA 1
ATOM 3064 C C . ALA B 1 159 ? 14.836 21.391 9.477 1 98.94 159 ALA B C 1
ATOM 3066 O O . ALA B 1 159 ? 15.75 20.625 9.781 1 98.94 159 ALA B O 1
ATOM 3067 N N . LYS B 1 160 ? 14.977 22.609 9.07 1 98.75 160 LYS B N 1
ATOM 3068 C CA . LYS B 1 160 ? 16.312 23.172 8.953 1 98.75 160 LYS B CA 1
ATOM 3069 C C . LYS B 1 160 ? 17 23.25 10.312 1 98.75 160 LYS B C 1
ATOM 3071 O O . LYS B 1 160 ? 18.172 22.875 10.445 1 98.75 160 LYS B O 1
ATOM 3076 N N . GLU B 1 161 ? 16.266 23.75 11.266 1 98.81 161 GLU B N 1
ATOM 3077 C CA . GLU B 1 161 ? 16.766 23.844 12.633 1 98.81 161 GLU B CA 1
ATOM 3078 C C . GLU B 1 161 ? 17.281 22.5 13.133 1 98.81 161 GLU B C 1
ATOM 3080 O O . GLU B 1 161 ? 18.328 22.438 13.773 1 98.81 161 GLU B O 1
ATOM 3085 N N . LEU B 1 162 ? 16.594 21.422 12.859 1 98.81 162 LEU B N 1
ATOM 3086 C CA . LEU B 1 162 ? 16.891 20.094 13.406 1 98.81 162 LEU B CA 1
ATOM 3087 C C . LEU B 1 162 ? 17.797 19.312 12.469 1 98.81 162 LEU B C 1
ATOM 3089 O O . LEU B 1 162 ? 18.266 18.219 12.812 1 98.81 162 LEU B O 1
ATOM 3093 N N . GLY B 1 163 ? 18.016 19.797 11.258 1 98.5 163 GLY B N 1
ATOM 3094 C CA . GLY B 1 163 ? 18.875 19.141 10.289 1 98.5 163 GLY B CA 1
ATOM 3095 C C . GLY B 1 163 ? 18.188 17.953 9.609 1 98.5 163 GLY B C 1
ATOM 3096 O O . GLY B 1 163 ? 18.844 16.953 9.305 1 98.5 163 GLY B O 1
ATOM 3097 N N . HIS B 1 164 ? 16.922 17.984 9.484 1 98.88 164 HIS B N 1
ATOM 3098 C CA . HIS B 1 164 ? 16.172 16.938 8.797 1 98.88 164 HIS B CA 1
ATOM 3099 C C . HIS B 1 164 ? 15.828 17.344 7.371 1 98.88 164 HIS B C 1
ATOM 3101 O O . HIS B 1 164 ? 15.609 18.516 7.094 1 98.88 164 HIS B O 1
ATOM 3107 N N . PRO B 1 165 ? 15.781 16.359 6.422 1 98.88 165 PRO B N 1
ATOM 3108 C CA . PRO B 1 165 ? 15.242 16.688 5.102 1 98.88 165 PRO B CA 1
ATOM 3109 C C . PRO B 1 165 ? 13.797 17.188 5.16 1 98.88 165 PRO B C 1
ATOM 3111 O O . PRO B 1 165 ? 13.031 16.766 6.035 1 98.88 165 PRO B O 1
ATOM 3114 N N . VAL B 1 166 ? 13.484 18.031 4.219 1 98.94 166 VAL B N 1
ATOM 3115 C CA . VAL B 1 166 ? 12.133 18.562 4.16 1 98.94 166 VAL B CA 1
ATOM 3116 C C . VAL B 1 166 ? 11.656 18.625 2.709 1 98.94 166 VAL B C 1
ATOM 3118 O O . VAL B 1 166 ? 12.438 18.953 1.809 1 98.94 166 VAL B O 1
ATOM 3121 N N . ILE B 1 167 ? 10.445 18.219 2.488 1 98.94 167 ILE B N 1
ATOM 3122 C CA . ILE B 1 167 ? 9.781 18.359 1.199 1 98.94 167 ILE B CA 1
ATOM 3123 C C . ILE B 1 167 ? 8.797 19.531 1.253 1 98.94 167 ILE B C 1
ATOM 3125 O O . ILE B 1 167 ? 7.816 19.484 1.995 1 98.94 167 ILE B O 1
ATOM 3129 N N . ASP B 1 168 ? 9.039 20.516 0.505 1 98.94 168 ASP B N 1
ATOM 3130 C CA . ASP B 1 168 ? 8.188 21.688 0.422 1 98.94 168 ASP B CA 1
ATOM 3131 C C . ASP B 1 168 ? 7.102 21.516 -0.636 1 98.94 168 ASP B C 1
ATOM 3133 O O . ASP B 1 168 ? 7.141 22.156 -1.688 1 98.94 168 ASP B O 1
ATOM 3137 N N . ILE B 1 169 ? 6.098 20.797 -0.297 1 98.88 169 ILE B N 1
ATOM 3138 C CA . ILE B 1 169 ? 5.066 20.453 -1.271 1 98.88 169 ILE B CA 1
ATOM 3139 C C . ILE B 1 169 ? 4.18 21.672 -1.531 1 98.88 169 ILE B C 1
ATOM 3141 O O . ILE B 1 169 ? 3.604 21.797 -2.613 1 98.88 169 ILE B O 1
ATOM 3145 N N . TRP B 1 170 ? 4.082 22.562 -0.53 1 98.94 170 TRP B N 1
ATOM 3146 C CA . TRP B 1 170 ? 3.326 23.797 -0.723 1 98.94 170 TRP B CA 1
ATOM 3147 C C . TRP B 1 170 ? 3.859 24.578 -1.918 1 98.94 170 TRP B C 1
ATOM 3149 O O . TRP B 1 170 ? 3.098 24.953 -2.816 1 98.94 170 TRP B O 1
ATOM 3159 N N . THR B 1 171 ? 5.141 24.797 -1.936 1 98.81 171 THR B N 1
ATOM 3160 C CA . THR B 1 171 ? 5.77 25.531 -3.027 1 98.81 171 THR B CA 1
ATOM 3161 C C . THR B 1 171 ? 5.762 24.703 -4.312 1 98.81 171 THR B C 1
ATOM 3163 O O . THR B 1 171 ? 5.359 25.203 -5.367 1 98.81 171 THR B O 1
ATOM 3166 N N . LYS B 1 172 ? 6.152 23.453 -4.227 1 98.81 172 LYS B N 1
ATOM 3167 C CA . LYS B 1 172 ? 6.355 22.594 -5.391 1 98.81 172 LYS B CA 1
ATOM 3168 C C . LYS B 1 172 ? 5.07 22.453 -6.199 1 98.81 172 LYS B C 1
ATOM 3170 O O . LYS B 1 172 ? 5.086 22.562 -7.426 1 98.81 172 LYS B O 1
ATOM 3175 N N . MET B 1 173 ? 4.004 22.219 -5.531 1 98.75 173 MET B N 1
ATOM 3176 C CA . MET B 1 173 ? 2.734 22 -6.223 1 98.75 173 MET B CA 1
ATOM 3177 C C . MET B 1 173 ? 2.32 23.25 -6.992 1 98.75 173 MET B C 1
ATOM 3179 O O . MET B 1 173 ? 1.762 23.156 -8.086 1 98.75 173 MET B O 1
ATOM 3183 N N . GLN B 1 174 ? 2.615 24.391 -6.449 1 98.62 174 GLN B N 1
ATOM 3184 C CA . GLN B 1 174 ? 2.18 25.656 -7.039 1 98.62 174 GLN B CA 1
ATOM 3185 C C . GLN B 1 174 ? 2.994 25.984 -8.289 1 98.62 174 GLN B C 1
ATOM 3187 O O . GLN B 1 174 ? 2.65 26.906 -9.031 1 98.62 174 GLN B O 1
ATOM 3192 N N . GLU B 1 175 ? 4.051 25.25 -8.5 1 98.25 175 GLU B N 1
ATOM 3193 C CA . GLU B 1 175 ? 4.863 25.406 -9.703 1 98.25 175 GLU B CA 1
ATOM 3194 C C . GLU B 1 175 ? 4.199 24.766 -10.914 1 98.25 175 GLU B C 1
ATOM 3196 O O . GLU B 1 175 ? 4.574 25.047 -12.055 1 98.25 175 GLU B O 1
ATOM 3201 N N . PHE B 1 176 ? 3.24 23.906 -10.703 1 97.38 176 PHE B N 1
ATOM 3202 C CA . PHE B 1 176 ? 2.561 23.219 -11.789 1 97.38 176 PHE B CA 1
ATOM 3203 C C . PHE B 1 176 ? 1.379 24.031 -12.305 1 97.38 176 PHE B C 1
ATOM 3205 O O . PHE B 1 176 ? 0.636 24.609 -11.508 1 97.38 176 PHE B O 1
ATOM 3212 N N . PRO B 1 177 ? 1.264 24.047 -13.617 1 96 177 PRO B N 1
ATOM 3213 C CA . PRO B 1 177 ? 0.115 24.781 -14.156 1 96 177 PRO B CA 1
ATOM 3214 C C . PRO B 1 177 ? -1.221 24.219 -13.68 1 96 177 PRO B C 1
ATOM 3216 O O . PRO B 1 177 ? -1.378 23 -13.578 1 96 177 PRO B O 1
ATOM 3219 N N . ASP B 1 178 ? -2.104 25.047 -13.32 1 97.69 178 ASP B N 1
ATOM 3220 C CA . ASP B 1 178 ? -3.463 24.688 -12.922 1 97.69 178 ASP B CA 1
ATOM 3221 C C . ASP B 1 178 ? -3.457 23.734 -11.727 1 97.69 178 ASP B C 1
ATOM 3223 O O . ASP B 1 178 ? -4.289 22.844 -11.641 1 97.69 178 ASP B O 1
ATOM 3227 N N . TRP B 1 179 ? -2.471 23.859 -10.898 1 98.19 179 TRP B N 1
ATOM 3228 C CA . TRP B 1 179 ? -2.305 22.969 -9.75 1 98.19 179 TRP B CA 1
ATOM 3229 C C . TRP B 1 179 ? -3.578 22.922 -8.914 1 98.19 179 TRP B C 1
ATOM 3231 O O . TRP B 1 179 ? -3.902 21.891 -8.328 1 98.19 179 TRP B O 1
ATOM 3241 N N . GLN B 1 180 ? -4.324 23.969 -8.867 1 98.12 180 GLN B N 1
ATOM 3242 C CA . GLN B 1 180 ? -5.527 24.078 -8.047 1 98.12 180 GLN B CA 1
ATOM 3243 C C . GLN B 1 180 ? -6.535 22.984 -8.391 1 98.12 180 GLN B C 1
ATOM 3245 O O . GLN B 1 180 ? -7.141 22.391 -7.5 1 98.12 180 GLN B O 1
ATOM 3250 N N . THR B 1 181 ? -6.617 22.703 -9.688 1 97.69 181 THR B N 1
ATOM 3251 C CA . THR B 1 181 ? -7.625 21.75 -10.133 1 97.69 181 THR B CA 1
ATOM 3252 C C . THR B 1 181 ? -6.98 20.438 -10.547 1 97.69 181 THR B C 1
ATOM 3254 O O . THR B 1 181 ? -7.609 19.375 -10.461 1 97.69 181 THR B O 1
ATOM 3257 N N . SER B 1 182 ? -5.758 20.547 -10.898 1 98.25 182 SER B N 1
ATOM 3258 C CA . SER B 1 182 ? -5.102 19.328 -11.367 1 98.25 182 SER B CA 1
ATOM 3259 C C . SER B 1 182 ? -4.531 18.531 -10.203 1 98.25 182 SER B C 1
ATOM 3261 O O . SER B 1 182 ? -4.527 17.297 -10.242 1 98.25 182 SER B O 1
ATOM 3263 N N . ALA B 1 183 ? -4.074 19.172 -9.133 1 98.69 183 ALA B N 1
ATOM 3264 C CA . ALA B 1 183 ? -3.348 18.484 -8.07 1 98.69 183 ALA B CA 1
ATOM 3265 C C . ALA B 1 183 ? -4.23 18.297 -6.84 1 98.69 183 ALA B C 1
ATOM 3267 O O . ALA B 1 183 ? -3.93 17.469 -5.977 1 98.69 183 ALA B O 1
ATOM 3268 N N . LEU B 1 184 ? -5.344 19.094 -6.793 1 98.69 184 LEU B N 1
ATOM 3269 C CA . LEU B 1 184 ? -6.195 19.047 -5.609 1 98.69 184 LEU B CA 1
ATOM 3270 C C . LEU B 1 184 ? -7.629 18.688 -5.988 1 98.69 184 LEU B C 1
ATOM 3272 O O . LEU B 1 184 ? -8.203 19.281 -6.902 1 98.69 184 LEU B O 1
ATOM 3276 N N . SER B 1 185 ? -8.242 17.734 -5.258 1 98.12 185 SER B N 1
ATOM 3277 C CA . SER B 1 185 ? -9.57 17.234 -5.609 1 98.12 185 SER B CA 1
ATOM 3278 C C . SER B 1 185 ? -10.672 18.094 -4.996 1 98.12 185 SER B C 1
ATOM 3280 O O . SER B 1 185 ? -11.727 18.266 -5.598 1 98.12 185 SER B O 1
ATOM 3282 N N . ASP B 1 186 ? -10.438 18.594 -3.77 1 97.62 186 ASP B N 1
ATOM 3283 C CA . ASP B 1 186 ? -11.414 19.406 -3.057 1 97.62 186 ASP B CA 1
ATOM 3284 C C . ASP B 1 186 ? -10.773 20.672 -2.494 1 97.62 186 ASP B C 1
ATOM 3286 O O . ASP B 1 186 ? -11.234 21.219 -1.493 1 97.62 186 ASP B O 1
ATOM 3290 N N . GLY B 1 187 ? -9.625 21.031 -3.086 1 98.19 187 GLY B N 1
ATOM 3291 C CA . GLY B 1 187 ? -8.883 22.203 -2.656 1 98.19 187 GLY B CA 1
ATOM 3292 C C . GLY B 1 187 ? -7.883 21.906 -1.555 1 98.19 187 GLY B C 1
ATOM 3293 O O . GLY B 1 187 ? -7.16 22.797 -1.107 1 98.19 187 GLY B O 1
ATOM 3294 N N . LEU B 1 188 ? -7.824 20.656 -1.142 1 98.44 188 LEU B N 1
ATOM 3295 C CA . LEU B 1 188 ? -6.918 20.266 -0.065 1 98.44 188 LEU B CA 1
ATOM 3296 C C . LEU B 1 188 ? -6.309 18.891 -0.337 1 98.44 188 LEU B C 1
ATOM 3298 O O . LEU B 1 188 ? -5.086 18.75 -0.335 1 98.44 188 LEU B O 1
ATOM 3302 N N . HIS B 1 189 ? -7.184 17.875 -0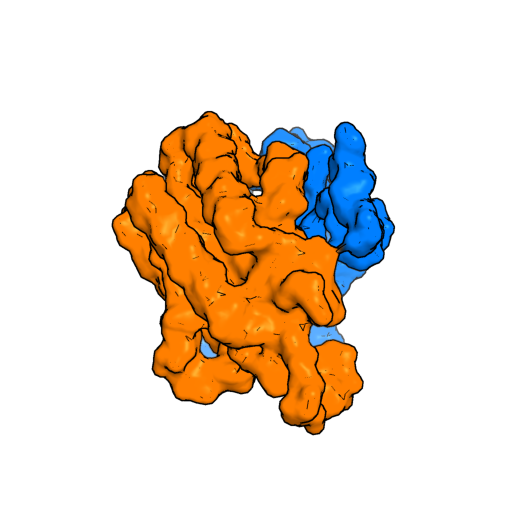.63 1 98.75 189 HIS B N 1
ATOM 3303 C CA . HIS B 1 189 ? -6.723 16.516 -0.845 1 98.75 189 HIS B CA 1
ATOM 3304 C C . HIS B 1 189 ? -6.219 16.328 -2.271 1 98.75 189 HIS B C 1
ATOM 3306 O O . HIS B 1 189 ? -6.598 17.078 -3.174 1 98.75 189 HIS B O 1
ATOM 3312 N N . PHE B 1 190 ? -5.438 15.336 -2.418 1 98.81 190 PHE B N 1
ATOM 3313 C CA . PHE B 1 190 ? -4.668 15.211 -3.652 1 98.81 190 PHE B CA 1
ATOM 3314 C C . PHE B 1 190 ? -5.461 14.445 -4.707 1 98.81 190 PHE B C 1
ATOM 3316 O O . PHE B 1 190 ? -6.16 13.484 -4.387 1 98.81 190 PHE B O 1
ATOM 3323 N N . THR B 1 191 ? -5.375 14.891 -5.953 1 98.44 191 THR B N 1
ATOM 3324 C CA . THR B 1 191 ? -5.672 14.062 -7.113 1 98.44 191 THR B CA 1
ATOM 3325 C C . THR B 1 191 ? -4.52 13.102 -7.406 1 98.44 191 THR B C 1
ATOM 3327 O O . THR B 1 191 ? -3.469 13.18 -6.766 1 98.44 191 THR B O 1
ATOM 3330 N N . PRO B 1 192 ? -4.664 12.156 -8.367 1 98.06 192 PRO B N 1
ATOM 3331 C CA . PRO B 1 192 ? -3.506 11.352 -8.766 1 98.06 192 PRO B CA 1
ATOM 3332 C C . PRO B 1 192 ? -2.314 12.203 -9.195 1 98.06 192 PRO B C 1
ATOM 3334 O O . PRO B 1 192 ? -1.165 11.844 -8.922 1 98.06 192 PRO B O 1
ATOM 3337 N N . THR B 1 193 ? -2.592 13.328 -9.805 1 98.38 193 THR B N 1
ATOM 3338 C CA . THR B 1 193 ? -1.517 14.227 -10.195 1 98.38 193 THR B CA 1
ATOM 3339 C C . THR B 1 193 ? -0.801 14.789 -8.969 1 98.38 193 THR B C 1
ATOM 3341 O O . THR B 1 193 ? 0.43 14.789 -8.914 1 98.38 193 THR B O 1
ATOM 3344 N N . GLY B 1 194 ? -1.566 15.281 -7.984 1 98.81 194 GLY B N 1
ATOM 3345 C CA . GLY B 1 194 ? -0.958 15.75 -6.75 1 98.81 194 GLY B CA 1
ATOM 3346 C C . GLY B 1 194 ? -0.164 14.672 -6.031 1 98.81 194 GLY B C 1
ATOM 3347 O O . GLY B 1 194 ? 0.926 14.938 -5.52 1 98.81 194 GLY B O 1
ATOM 3348 N N . ASN B 1 195 ? -0.701 13.477 -6.035 1 98.81 195 ASN B N 1
ATOM 3349 C CA . ASN B 1 195 ? -0.009 12.328 -5.457 1 98.81 195 ASN B CA 1
ATOM 3350 C C . ASN B 1 195 ? 1.317 12.062 -6.164 1 98.81 195 ASN B C 1
ATOM 3352 O O . ASN B 1 195 ? 2.318 11.75 -5.516 1 98.81 195 ASN B O 1
ATOM 3356 N N . LYS B 1 196 ? 1.321 12.188 -7.43 1 98.69 196 LYS B N 1
ATOM 3357 C CA . LYS B 1 196 ? 2.537 11.953 -8.203 1 98.69 196 LYS B CA 1
ATOM 3358 C C . LYS B 1 196 ? 3.604 13 -7.883 1 98.69 196 LYS B C 1
ATOM 3360 O O . LYS B 1 196 ? 4.793 12.68 -7.812 1 98.69 196 LYS B O 1
ATOM 3365 N N . ILE B 1 197 ? 3.211 14.227 -7.719 1 98.81 197 ILE B N 1
ATOM 3366 C CA . ILE B 1 197 ? 4.152 15.281 -7.363 1 98.81 197 ILE B CA 1
ATOM 3367 C C . ILE B 1 197 ? 4.836 14.945 -6.039 1 98.81 197 ILE B C 1
ATOM 3369 O O . ILE B 1 197 ? 6.062 15 -5.938 1 98.81 197 ILE B O 1
ATOM 3373 N N . LEU B 1 198 ? 4.047 14.57 -5.062 1 98.94 198 LEU B N 1
ATOM 3374 C CA . LEU B 1 198 ? 4.633 14.227 -3.773 1 98.94 198 LEU B CA 1
ATOM 3375 C C . LEU B 1 198 ? 5.512 12.984 -3.891 1 98.94 198 LEU B C 1
ATOM 3377 O O . LEU B 1 198 ? 6.602 12.93 -3.316 1 98.94 198 LEU B O 1
ATOM 3381 N N . PHE B 1 199 ? 5.055 11.984 -4.629 1 98.94 199 PHE B N 1
ATOM 3382 C CA . PHE B 1 199 ? 5.816 10.758 -4.84 1 98.94 199 PHE B CA 1
ATOM 3383 C C . PHE B 1 199 ? 7.195 11.07 -5.41 1 98.94 199 PHE B C 1
ATOM 3385 O O . PHE B 1 199 ? 8.211 10.578 -4.906 1 98.94 199 PHE B O 1
ATOM 3392 N N . ASP B 1 200 ? 7.23 11.883 -6.426 1 98.81 200 ASP B N 1
ATOM 3393 C CA . ASP B 1 200 ? 8.492 12.219 -7.082 1 98.81 200 ASP B CA 1
ATOM 3394 C C . ASP B 1 200 ? 9.43 12.945 -6.125 1 98.81 200 ASP B C 1
ATOM 3396 O O . ASP B 1 200 ? 10.625 12.633 -6.066 1 98.81 200 ASP B O 1
ATOM 3400 N N . GLU B 1 201 ? 8.906 13.875 -5.363 1 98.88 201 GLU B N 1
ATOM 3401 C CA . GLU B 1 201 ? 9.719 14.609 -4.402 1 98.88 201 GLU B CA 1
ATOM 3402 C C . GLU B 1 201 ? 10.242 13.688 -3.307 1 98.88 201 GLU B C 1
ATOM 3404 O O . GLU B 1 201 ? 11.391 13.828 -2.867 1 98.88 201 GLU B O 1
ATOM 3409 N N . LEU B 1 202 ? 9.406 12.797 -2.871 1 98.94 202 LEU B N 1
ATOM 3410 C CA . LEU B 1 202 ? 9.805 11.883 -1.801 1 98.94 202 LEU B CA 1
ATOM 3411 C C . LEU B 1 202 ? 10.891 10.93 -2.277 1 98.94 202 LEU B C 1
ATOM 3413 O O . LEU B 1 202 ? 11.867 10.688 -1.564 1 98.94 202 LEU B O 1
ATOM 3417 N N . VAL B 1 203 ? 10.719 10.359 -3.482 1 98.81 203 VAL B N 1
ATOM 3418 C CA . VAL B 1 203 ? 11.719 9.453 -4.043 1 98.81 203 VAL B CA 1
ATOM 3419 C C . VAL B 1 203 ? 13.055 10.18 -4.168 1 98.81 203 VAL B C 1
ATOM 3421 O O . VAL B 1 203 ? 14.102 9.617 -3.826 1 98.81 203 VAL B O 1
ATOM 3424 N N . GLN B 1 204 ? 13.016 11.422 -4.605 1 98.75 204 GLN B N 1
ATOM 3425 C CA . GLN B 1 204 ? 14.234 12.211 -4.719 1 98.75 204 GLN B CA 1
ATOM 3426 C C . GLN B 1 204 ? 14.859 12.453 -3.35 1 98.75 204 GLN B C 1
ATOM 3428 O O . GLN B 1 204 ? 16.078 12.359 -3.193 1 98.75 204 GLN B O 1
ATOM 3433 N N . THR B 1 205 ? 14.055 12.812 -2.404 1 98.88 205 THR B N 1
ATOM 3434 C CA . THR B 1 205 ? 14.547 13.062 -1.053 1 98.88 205 THR B CA 1
ATOM 3435 C C . THR B 1 205 ? 15.156 11.805 -0.452 1 98.88 205 THR B C 1
ATOM 3437 O O . THR B 1 205 ? 16.219 11.859 0.166 1 98.88 205 THR B O 1
ATOM 3440 N N . LEU B 1 206 ? 14.492 10.664 -0.631 1 98.88 206 LEU B N 1
ATOM 3441 C CA . LEU B 1 206 ? 15.016 9.391 -0.154 1 98.88 206 LEU B CA 1
ATOM 3442 C C . LEU B 1 206 ? 16.359 9.078 -0.805 1 98.88 206 LEU B C 1
ATOM 3444 O O . LEU B 1 206 ? 17.297 8.641 -0.13 1 98.88 206 LEU B O 1
ATOM 3448 N N . ALA B 1 207 ? 16.438 9.32 -2.1 1 98.69 207 ALA B N 1
ATOM 3449 C CA . ALA B 1 207 ? 17.703 9.102 -2.797 1 98.69 207 ALA B CA 1
ATOM 3450 C C . ALA B 1 207 ? 18.797 9.969 -2.203 1 98.69 207 ALA B C 1
ATOM 3452 O O . ALA B 1 207 ? 19.953 9.531 -2.092 1 98.69 207 ALA B O 1
ATOM 3453 N N . GLY B 1 208 ? 18.438 11.156 -1.837 1 98.25 208 GLY B N 1
ATOM 3454 C CA . GLY B 1 208 ? 19.391 12.094 -1.253 1 98.25 208 GLY B CA 1
ATOM 3455 C C . GLY B 1 208 ? 19.984 11.602 0.058 1 98.25 208 GLY B C 1
ATOM 3456 O O . GLY B 1 208 ? 21.078 12.008 0.442 1 98.25 208 GLY B O 1
ATOM 3457 N N . ILE B 1 209 ? 19.312 10.695 0.713 1 97.5 209 ILE B N 1
ATOM 3458 C CA . ILE B 1 209 ? 19.828 10.188 1.976 1 97.5 209 ILE B CA 1
ATOM 3459 C C . ILE B 1 209 ? 20.328 8.75 1.788 1 97.5 209 ILE B C 1
ATOM 3461 O O . ILE B 1 209 ? 20.453 8 2.756 1 97.5 209 ILE B O 1
ATOM 3465 N N . GLY B 1 210 ? 20.453 8.336 0.604 1 97.5 210 GLY B N 1
ATOM 3466 C CA . GLY B 1 210 ? 21.078 7.066 0.29 1 97.5 210 GLY B CA 1
ATOM 3467 C C . GLY B 1 210 ? 20.094 5.922 0.164 1 97.5 210 GLY B C 1
ATOM 3468 O O . GLY B 1 210 ? 20.484 4.754 0.192 1 97.5 210 GLY B O 1
ATOM 3469 N N . PHE B 1 211 ? 18.844 6.23 0.095 1 98.12 211 PHE B N 1
ATOM 3470 C CA . PHE B 1 211 ? 17.797 5.223 -0.032 1 98.12 211 PHE B CA 1
ATOM 3471 C C . PHE B 1 211 ? 17.156 5.273 -1.417 1 98.12 211 PHE B C 1
ATOM 3473 O O . PHE B 1 211 ? 16.297 6.105 -1.675 1 98.12 211 PHE B O 1
ATOM 3480 N N . SER B 1 212 ? 17.547 4.383 -2.275 1 97.88 212 SER B N 1
ATOM 3481 C CA . SER B 1 212 ? 17.062 4.344 -3.65 1 97.88 212 SER B CA 1
ATOM 3482 C C . SER B 1 212 ? 17.016 2.914 -4.176 1 97.88 212 SER B C 1
ATOM 3484 O O . SER B 1 212 ? 17.594 2.004 -3.58 1 97.88 212 SER B O 1
ATOM 3486 N N . LYS B 1 213 ? 16.281 2.76 -5.273 1 96.5 213 LYS B N 1
ATOM 3487 C CA . LYS B 1 213 ? 16.172 1.443 -5.898 1 96.5 213 LYS B CA 1
ATOM 3488 C C . LYS B 1 213 ? 17.547 0.905 -6.273 1 96.5 213 LYS B C 1
ATOM 3490 O O . LYS B 1 213 ? 17.797 -0.3 -6.184 1 96.5 213 LYS B O 1
ATOM 3495 N N . GLU B 1 214 ? 18.422 1.759 -6.641 1 96.06 214 GLU B N 1
ATOM 3496 C CA . GLU B 1 214 ? 19.766 1.39 -7.098 1 96.06 214 GLU B CA 1
ATOM 3497 C C . GLU B 1 214 ? 20.656 1.013 -5.926 1 96.06 214 GLU B C 1
ATOM 3499 O O . GLU B 1 214 ? 21.562 0.179 -6.066 1 96.06 214 GLU B O 1
ATOM 3504 N N . SER B 1 215 ? 20.391 1.599 -4.812 1 95.75 215 SER B N 1
ATOM 3505 C CA . SER B 1 215 ? 21.297 1.418 -3.682 1 95.75 215 SER B CA 1
ATOM 3506 C C . SER B 1 215 ? 20.875 0.223 -2.83 1 95.75 215 SER B C 1
ATOM 3508 O O . SER B 1 215 ? 21.688 -0.333 -2.09 1 95.75 215 SER B O 1
ATOM 3510 N N . LEU B 1 216 ? 19.656 -0.205 -2.906 1 96.75 216 LEU B N 1
ATOM 3511 C CA . LEU B 1 216 ? 19.156 -1.271 -2.053 1 96.75 216 LEU B CA 1
ATOM 3512 C C . LEU B 1 216 ? 19.25 -2.621 -2.756 1 96.75 216 LEU B C 1
ATOM 3514 O O . LEU B 1 216 ? 19 -2.717 -3.961 1 96.75 216 LEU B O 1
ATOM 3518 N N . PRO B 1 217 ? 19.609 -3.645 -2.002 1 94.94 217 PRO B N 1
ATOM 3519 C CA . PRO B 1 217 ? 19.531 -4.988 -2.584 1 94.94 217 PRO B CA 1
ATOM 3520 C C . PRO B 1 217 ? 18.094 -5.488 -2.742 1 94.94 217 PRO B C 1
ATOM 3522 O O . PRO B 1 217 ? 17.219 -5.121 -1.952 1 94.94 217 PRO B O 1
ATOM 3525 N N . TYR B 1 218 ? 17.875 -6.344 -3.73 1 94.56 218 TYR B N 1
ATOM 3526 C CA . TYR B 1 218 ? 16.594 -7.008 -3.896 1 94.56 218 TYR B CA 1
ATOM 3527 C C . TYR B 1 218 ? 16.5 -8.25 -3.02 1 94.56 218 TYR B C 1
ATOM 3529 O O . TYR B 1 218 ? 17.484 -8.984 -2.869 1 94.56 218 TYR B O 1
ATOM 3537 N N . ASP B 1 219 ? 15.281 -8.352 -2.504 1 93.25 219 ASP B N 1
ATOM 3538 C CA . ASP B 1 219 ? 14.992 -9.625 -1.854 1 93.25 219 ASP B CA 1
ATOM 3539 C C . ASP B 1 219 ? 14.914 -10.758 -2.875 1 93.25 219 ASP B C 1
ATOM 3541 O O . ASP B 1 219 ? 14.102 -10.711 -3.801 1 93.25 219 ASP B O 1
ATOM 3545 N N . LEU B 1 220 ? 15.805 -11.766 -2.67 1 95.75 220 LEU B N 1
ATOM 3546 C CA . LEU B 1 220 ? 15.727 -12.977 -3.477 1 95.75 220 LEU B CA 1
ATOM 3547 C C . LEU B 1 220 ? 16.047 -12.688 -4.938 1 95.75 220 LEU B C 1
ATOM 3549 O O . LEU B 1 220 ? 15.914 -11.547 -5.387 1 95.75 220 LEU B O 1
ATOM 3553 N N . PRO B 1 221 ? 16.422 -13.609 -5.742 1 96.31 221 PRO B N 1
ATOM 3554 C CA . PRO B 1 221 ? 16.812 -13.398 -7.137 1 96.31 221 PRO B CA 1
ATOM 3555 C C . PRO B 1 221 ? 15.664 -12.898 -8.008 1 96.31 221 PRO B C 1
ATOM 3557 O O . PRO B 1 221 ? 14.539 -13.383 -7.883 1 96.31 221 PRO B O 1
ATOM 3560 N N . LEU B 1 222 ? 16.047 -11.938 -8.805 1 96.56 222 LEU B N 1
ATOM 3561 C CA . LEU B 1 222 ? 15.07 -11.484 -9.797 1 96.56 222 LEU B CA 1
ATOM 3562 C C . LEU B 1 222 ? 14.953 -12.477 -10.945 1 96.56 222 LEU B C 1
ATOM 3564 O O . LEU B 1 222 ? 15.922 -13.164 -11.281 1 96.56 222 LEU B O 1
ATOM 3568 N N . TYR B 1 223 ? 13.828 -12.484 -11.547 1 94.88 223 TYR B N 1
ATOM 3569 C CA . TYR B 1 223 ? 13.508 -13.461 -12.578 1 94.88 223 TYR B CA 1
ATOM 3570 C C . TYR B 1 223 ? 14.555 -13.445 -13.688 1 94.88 223 TYR B C 1
ATOM 3572 O O . TYR B 1 223 ? 15.078 -14.484 -14.078 1 94.88 223 TYR B O 1
ATOM 3580 N N . PRO B 1 224 ? 14.914 -12.258 -14.141 1 93.19 224 PRO B N 1
ATOM 3581 C CA . PRO B 1 224 ? 15.883 -12.25 -15.234 1 93.19 224 PRO B CA 1
ATOM 3582 C C . PRO B 1 224 ? 17.25 -12.797 -14.828 1 93.19 224 PRO B C 1
ATOM 3584 O O . PRO B 1 224 ? 18.062 -13.125 -15.688 1 93.19 224 PRO B O 1
ATOM 3587 N N . GLU B 1 225 ? 17.469 -12.906 -13.531 1 93.12 225 GLU B N 1
ATOM 3588 C CA . GLU B 1 225 ? 18.75 -13.391 -13.023 1 93.12 225 GLU B CA 1
ATOM 3589 C C . GLU B 1 225 ? 18.75 -14.906 -12.883 1 93.12 225 GLU B C 1
ATOM 3591 O O . GLU B 1 225 ? 19.797 -15.508 -12.625 1 93.12 225 GLU B O 1
ATOM 3596 N N . ILE B 1 226 ? 17.641 -15.492 -13.07 1 93.69 226 ILE B N 1
ATOM 3597 C CA . ILE B 1 226 ? 17.5 -16.938 -12.891 1 93.69 226 ILE B CA 1
ATOM 3598 C C . ILE B 1 226 ? 17.828 -17.641 -14.203 1 93.69 226 ILE B C 1
ATOM 3600 O O . ILE B 1 226 ? 17.141 -17.438 -15.211 1 93.69 226 ILE B O 1
ATOM 3604 N N . ASP B 1 227 ? 18.844 -18.484 -14.188 1 93.75 227 ASP B N 1
ATOM 3605 C CA . ASP B 1 227 ? 19.25 -19.266 -15.352 1 93.75 227 ASP B CA 1
ATOM 3606 C C . ASP B 1 227 ? 18.188 -20.297 -15.727 1 93.75 227 ASP B C 1
ATOM 3608 O O . ASP B 1 227 ? 17.922 -21.234 -14.961 1 93.75 227 ASP B O 1
ATOM 3612 N N . PRO B 1 228 ? 17.656 -20.156 -16.875 1 92.19 228 PRO B N 1
ATOM 3613 C CA . PRO B 1 228 ? 16.594 -21.094 -17.25 1 92.19 228 PRO B CA 1
ATOM 3614 C C . PRO B 1 228 ? 17.094 -22.531 -17.344 1 92.19 228 PRO B C 1
ATOM 3616 O O . PRO B 1 228 ? 16.312 -23.469 -17.219 1 92.19 228 PRO B O 1
ATOM 3619 N N . LYS B 1 229 ? 18.344 -22.766 -17.547 1 92.88 229 LYS B N 1
ATOM 3620 C CA . LYS B 1 229 ? 18.906 -24.109 -17.688 1 92.88 229 LYS B CA 1
ATOM 3621 C C . LYS B 1 229 ? 19.172 -24.734 -16.328 1 92.88 229 LYS B C 1
ATOM 3623 O O . LYS B 1 229 ? 19.25 -25.953 -16.219 1 92.88 229 LYS B O 1
ATOM 3628 N N . ASP B 1 230 ? 19.281 -23.812 -15.383 1 92.44 230 ASP B N 1
ATOM 3629 C CA . ASP B 1 230 ? 19.469 -24.266 -14.016 1 92.44 230 ASP B CA 1
ATOM 3630 C C . ASP B 1 230 ? 18.891 -23.266 -13.016 1 92.44 230 ASP B C 1
ATOM 3632 O O . ASP B 1 230 ? 19.625 -22.641 -12.25 1 92.44 230 ASP B O 1
ATOM 3636 N N . PRO B 1 231 ? 17.594 -23.219 -12.898 1 90.75 231 PRO B N 1
ATOM 3637 C CA . PRO B 1 231 ? 16.938 -22.172 -12.125 1 90.75 231 PRO B CA 1
ATOM 3638 C C . PRO B 1 231 ? 17.25 -22.266 -10.633 1 90.75 231 PRO B C 1
ATOM 3640 O O . PRO B 1 231 ? 17.375 -21.234 -9.961 1 90.75 231 PRO B O 1
ATOM 3643 N N . MET B 1 232 ? 17.438 -23.391 -10.125 1 91.12 232 MET B N 1
ATOM 3644 C CA . MET B 1 232 ? 17.578 -23.562 -8.68 1 91.12 232 MET B CA 1
ATOM 3645 C C . MET B 1 232 ? 18.938 -23.062 -8.195 1 91.12 232 MET B C 1
ATOM 3647 O O . MET B 1 232 ? 19.125 -22.828 -7 1 91.12 232 MET B O 1
ATOM 3651 N N . LYS B 1 233 ? 19.875 -22.844 -9.094 1 91.69 233 LYS B N 1
ATOM 3652 C CA . LYS B 1 233 ? 21.203 -22.328 -8.75 1 91.69 233 LYS B CA 1
ATOM 3653 C C . LYS B 1 233 ? 21.109 -20.922 -8.156 1 91.69 233 LYS B C 1
ATOM 3655 O O . LYS B 1 233 ? 21.922 -20.562 -7.297 1 91.69 233 LYS B O 1
ATOM 3660 N N . ALA B 1 234 ? 20.094 -20.219 -8.555 1 92.31 234 ALA B N 1
ATOM 3661 C CA . ALA B 1 234 ? 19.922 -18.844 -8.125 1 92.31 234 ALA B CA 1
ATOM 3662 C C . ALA B 1 234 ? 19.609 -18.766 -6.637 1 92.31 234 ALA B C 1
ATOM 3664 O O . ALA B 1 234 ? 19.812 -17.719 -6.004 1 92.31 234 ALA B O 1
ATOM 3665 N N . PHE B 1 235 ? 19.062 -19.844 -6.055 1 91.62 235 PHE B N 1
ATOM 3666 C CA . PHE B 1 235 ? 18.562 -19.797 -4.688 1 91.62 235 PHE B CA 1
ATOM 3667 C C . PHE B 1 235 ? 19.562 -20.422 -3.723 1 91.62 235 PHE B C 1
ATOM 3669 O O . PHE B 1 235 ? 19.312 -20.5 -2.518 1 91.62 235 PHE B O 1
ATOM 3676 N N . GLY B 1 236 ? 20.734 -20.672 -4.305 1 75.75 236 GLY B N 1
ATOM 3677 C CA . GLY B 1 236 ? 21.781 -21.297 -3.52 1 75.75 236 GLY B CA 1
ATOM 3678 C C . GLY B 1 236 ? 21.5 -22.75 -3.217 1 75.75 236 GLY B C 1
ATOM 3679 O O . GLY B 1 236 ? 20.375 -23.219 -3.371 1 75.75 236 GLY B O 1
ATOM 3680 N N . ALA B 1 237 ? 22.625 -23.484 -3.203 1 57.62 237 ALA B N 1
ATOM 3681 C CA . ALA B 1 237 ? 22.625 -24.906 -2.83 1 57.62 237 ALA B CA 1
ATOM 3682 C C . ALA B 1 237 ? 22.141 -25.094 -1.397 1 57.62 237 ALA B C 1
ATOM 3684 O O . ALA B 1 237 ? 22.359 -24.234 -0.539 1 57.62 237 ALA B O 1
#

pLDDT: mean 96.62, std 4.4, range [57.62, 99.0]

Organism: Setaria italica (NCBI:txid4555)